Protein AF-W9R0U1-F1 (afdb_monomer)

Organism: NCBI:txid981085

Solvent-accessible surface area (backbone atoms only — not comparable to full-atom values): 21208 Å² total; per-residue (Å²): 125,76,76,47,80,46,73,44,27,42,75,98,52,89,33,9,27,20,37,38,40,35,37,72,94,42,29,38,32,41,30,32,4,20,21,90,90,44,92,58,77,80,15,41,45,58,69,85,74,59,71,63,86,53,96,87,62,54,55,50,77,42,30,71,34,38,38,36,33,34,42,51,48,34,26,40,50,29,38,30,36,46,30,67,67,73,56,36,76,51,50,30,37,31,24,54,50,16,64,66,46,28,59,57,49,53,48,52,52,48,46,49,40,37,74,74,66,69,44,90,70,91,56,52,75,66,32,44,56,55,42,59,68,48,48,47,66,43,53,76,74,38,74,45,72,80,50,101,53,37,35,38,31,33,26,46,8,31,56,41,80,41,18,22,21,38,36,40,34,25,78,94,47,27,36,36,41,29,50,66,63,23,81,62,56,54,92,71,24,25,40,42,48,77,78,97,73,86,65,80,44,77,50,71,70,60,95,54,76,89,56,90,75,77,55,69,69,59,53,51,51,53,50,51,50,52,53,51,57,37,49,77,70,74,47,86,87,86,82,94,64,57,91,70,48,66,39,56,48,51,50,54,56,47,50,58,48,29,62,77,68,68,58,81,76,85,83,82,84,91,61,82,89,54,52,65,59,50,57,60,54,54,76,74,51,55,86,84,58,47,34,96,83,68,68,72,75,75,71,73,79,70,73,81,69,73,36,60,52,72,58,50,69,64,49,50,52,53,44,50,51,52,37,61,78,67,67,52,51,66,69,50,45,49,55,49,54,59,70,29,34,32,71,65,36,31,56,49,48,56,59,42,46,77,76,57,62,72,88,47,56,67,57,43,52,54,54,50,43,71,62,34,70,82,107

Nearest PDB structures (foldseek):
  8rc4-assembly1_k  TM=9.531E-01  e=1.610E-36  Homo sapiens
  7ycx-assembly1_K  TM=9.481E-01  e=6.922E-36  Homo sapiens
  8uib-assembly1_K  TM=9.183E-01  e=6.261E-33  Homo sapiens
  8r22-assembly1_C  TM=9.351E-01  e=1.231E-31  Homo sapiens
  7pks-assembly1_k  TM=7.455E-01  e=1.435E-35  Homo sapiens

InterPro domains:
  IPR001279 Metallo-beta-lactamase [PF16661] (22-194)
  IPR001279 Metallo-beta-lactamase [SM00849] (15-235)
  IPR036866 Ribonuclease Z/Hydroxyacylglutathione hydrolase-like [G3DSA:3.60.15.10] (2-276)
  IPR036866 Ribonuclease Z/Hydroxyacylglutathione hydrolase-like [SSF56281] (3-289)
  IPR041897 Integrator complex subunit 11, MBL-fold [cd16291] (5-206)
  IPR050698 RNA Processing Metallo-Beta-Lactamase [PTHR11203] (4-271)

Sequence (375 aa):
MAIDCLVLGAGQEVGKSCVVVSINGKRIMFDCGMHMGFLDHRRYPDFSLIPMPDKGSNFDDALDCIIITHFHLDHVGALPYFTEVCGYRGPIYMTYPTKALAPLMLEDYRKVLVERRGEEEQFTSDHIMQCMKKVIAVDLKQTIQVDKDLQIRAYYAGHVLGAALFYAKAGDSAILYTGDYNMTPDRHLGAAQVDRLDLDLVITESTYATTIRESKYVREREFLKAVHKCVSGGGKVLIPTFALGRAQELCILLEDYWERMNLKVPIYLSAENEAGDSMDFLGNYEEPWGGEEFSPVRRKQLDCPLFSGIDPDGWLFRMNQYFSINMFSEKEKLITAGIALEADALSWFQWQNQRRPFITWIDFKVALLQRFRLS

Mean predicted aligned error: 13.06 Å

Radius of gyration: 25.13 Å; Cα contacts (8 Å, |Δi|>4): 587; chains: 1; bounding box: 80×46×58 Å

Foldseek 3Di:
DDKDKDFQDPPVDQFQGWIWIDDPNAIEIFFFAFRPPDQDPNRGGPPVPQDDPDVPDAVVNRHLEYEFQAQARRGHVCQLVCPVVSPDLHAYEFAPVRLVCNLVNNVVVVCCQCVVVVGDDSGDNVSSVVSSVRYDHDDAQDWDPSDPFKIKHWWFFQQFFRGTWMWMGGHPAIEIERPHHAQPHFQFFHHTDDDPDDHPYYHDDCPCVPPDDDDPVVVLVVVQVVCVVQVVVVHDDDDDDPLGGPVVSVVVSVVVVCVVVVPPDDDDDDDDPCSVVVVLVSVVPCPPGGDDDPPDPPPPPPPQAADALPPLVVNVVVLVVVCSNVVDDQVRSLVSNQVRYDHPRNVVQVVCCVPPNDPGPVSVSVVSCVVRVVD

pLDDT: mean 86.62, std 15.38, range [30.98, 98.81]

Structure (mmCIF, N/CA/C/O backbone):
data_AF-W9R0U1-F1
#
_entry.id   AF-W9R0U1-F1
#
loop_
_atom_site.group_PDB
_atom_site.id
_atom_site.type_symbol
_atom_site.label_atom_id
_atom_site.label_alt_id
_atom_site.label_comp_id
_atom_site.label_asym_id
_atom_site.label_entity_id
_atom_site.label_seq_id
_atom_site.pdbx_PDB_ins_code
_atom_site.Cartn_x
_atom_site.Cartn_y
_atom_site.Cartn_z
_atom_site.occupancy
_atom_site.B_iso_or_equiv
_atom_site.auth_seq_id
_atom_site.auth_comp_id
_atom_site.auth_asym_id
_atom_site.auth_atom_id
_atom_site.pdbx_PDB_model_num
ATOM 1 N N . MET A 1 1 ? -26.389 -6.013 14.443 1.00 62.53 1 MET A N 1
ATOM 2 C CA . MET A 1 1 ? -26.236 -4.553 14.237 1.00 62.53 1 MET A CA 1
ATOM 3 C C . MET A 1 1 ? -25.903 -4.319 12.772 1.00 62.53 1 MET A C 1
ATOM 5 O O . MET A 1 1 ? -25.424 -5.254 12.147 1.00 62.53 1 MET A O 1
ATOM 9 N N . ALA A 1 2 ? -26.206 -3.144 12.217 1.00 87.38 2 ALA A N 1
ATOM 10 C CA . ALA A 1 2 ? -25.840 -2.824 10.836 1.00 87.38 2 ALA A CA 1
ATOM 11 C C . ALA A 1 2 ? -24.314 -2.657 10.703 1.00 87.38 2 ALA A C 1
ATOM 13 O O . ALA A 1 2 ? -23.656 -2.276 11.673 1.00 87.38 2 ALA A O 1
ATOM 14 N N . ILE A 1 3 ? -23.774 -2.980 9.524 1.00 95.62 3 ILE A N 1
ATOM 15 C CA . ILE A 1 3 ? -22.412 -2.616 9.123 1.00 95.62 3 ILE A CA 1
ATOM 16 C C . ILE A 1 3 ? -22.538 -1.350 8.281 1.00 95.62 3 ILE A C 1
ATOM 18 O O . ILE A 1 3 ? -23.195 -1.380 7.240 1.00 95.62 3 ILE A O 1
ATOM 22 N N . ASP A 1 4 ? -21.909 -0.265 8.723 1.00 96.50 4 ASP A N 1
ATOM 23 C CA . ASP A 1 4 ? -21.925 1.017 8.020 1.00 96.50 4 ASP A CA 1
ATOM 24 C C . ASP A 1 4 ? -20.555 1.285 7.397 1.00 96.50 4 ASP A C 1
ATOM 26 O O . ASP A 1 4 ? -19.524 1.137 8.052 1.00 96.50 4 ASP A O 1
ATOM 30 N N . CYS A 1 5 ? -20.540 1.695 6.130 1.00 96.38 5 CYS A N 1
ATOM 31 C CA . CYS A 1 5 ? -19.322 1.991 5.381 1.00 96.38 5 CYS A CA 1
ATOM 32 C C . CYS A 1 5 ? -19.338 3.452 4.926 1.00 96.38 5 CYS A C 1
ATOM 34 O O . CYS A 1 5 ? -20.203 3.861 4.149 1.00 96.38 5 CYS A O 1
ATOM 36 N N . LEU A 1 6 ? -18.381 4.234 5.416 1.00 97.12 6 LEU A N 1
ATOM 37 C CA . LEU A 1 6 ? -18.163 5.625 5.045 1.00 97.12 6 LEU A CA 1
ATOM 38 C C . LEU A 1 6 ? -16.928 5.713 4.147 1.00 97.12 6 LEU A C 1
ATOM 40 O O . LEU A 1 6 ? -15.801 5.511 4.593 1.00 97.12 6 LEU A O 1
ATOM 44 N N . VAL A 1 7 ? -17.146 6.033 2.876 1.00 96.75 7 VAL A N 1
ATOM 45 C CA . VAL A 1 7 ? -16.074 6.206 1.890 1.00 96.75 7 VAL A CA 1
ATOM 46 C C . VAL A 1 7 ? -15.617 7.664 1.913 1.00 96.75 7 VAL A C 1
ATOM 48 O O . VAL A 1 7 ? -16.373 8.549 1.520 1.00 96.75 7 VAL A O 1
ATOM 51 N N . LEU A 1 8 ? -14.395 7.913 2.389 1.00 96.31 8 LEU A N 1
ATOM 52 C CA . LEU A 1 8 ? -13.794 9.254 2.471 1.00 96.31 8 LEU A CA 1
ATOM 53 C C . LEU A 1 8 ? -12.945 9.593 1.235 1.00 96.31 8 LEU A C 1
ATOM 55 O O . LEU A 1 8 ? -12.702 10.765 0.944 1.00 96.31 8 LEU A O 1
ATOM 59 N N . GLY A 1 9 ? -12.501 8.568 0.507 1.00 92.50 9 GLY A N 1
ATOM 60 C CA . GLY A 1 9 ? -11.775 8.671 -0.756 1.00 92.50 9 GLY A CA 1
ATOM 61 C C . GLY A 1 9 ? -11.750 7.334 -1.505 1.00 92.50 9 GLY A C 1
ATOM 62 O O . GLY A 1 9 ? -12.209 6.322 -0.975 1.00 92.50 9 GLY A O 1
ATOM 63 N N . ALA A 1 10 ? -11.280 7.345 -2.758 1.00 89.81 10 ALA A N 1
ATOM 64 C CA . ALA A 1 10 ? -11.372 6.233 -3.721 1.00 89.81 10 ALA A CA 1
ATOM 65 C C . ALA A 1 10 ? -12.809 5.767 -4.066 1.00 89.81 10 ALA A C 1
ATOM 67 O O . ALA A 1 10 ? -13.030 4.679 -4.600 1.00 89.81 10 ALA A O 1
ATOM 68 N N . GLY A 1 11 ? -13.819 6.604 -3.805 1.00 86.94 11 GLY A N 1
ATOM 69 C CA . GLY A 1 11 ? -15.189 6.384 -4.264 1.00 86.94 11 GLY A CA 1
ATOM 70 C C . GLY A 1 11 ? -15.368 6.898 -5.690 1.00 86.94 11 GLY A C 1
ATOM 71 O O . GLY A 1 11 ? -15.437 8.103 -5.894 1.00 86.94 11 GLY A O 1
ATOM 72 N N . GLN A 1 12 ? -15.480 5.995 -6.670 1.00 89.50 12 GLN A N 1
ATOM 73 C CA . GLN A 1 12 ? -15.563 6.328 -8.108 1.00 89.50 12 GLN A CA 1
ATOM 74 C C . GLN A 1 12 ? -14.310 7.012 -8.691 1.00 89.50 12 GLN A C 1
ATOM 76 O O . GLN A 1 12 ? -14.374 7.624 -9.757 1.00 89.50 12 GLN A O 1
ATOM 81 N N . GLU A 1 13 ? -13.162 6.886 -8.030 1.00 91.12 13 GLU A N 1
ATOM 82 C CA . GLU A 1 13 ? -11.882 7.440 -8.474 1.00 91.12 13 GLU A CA 1
ATOM 83 C C . GLU A 1 13 ? -10.716 6.552 -8.013 1.00 91.12 13 GLU A C 1
ATOM 85 O O . GLU A 1 13 ? -10.885 5.723 -7.120 1.00 91.12 13 GLU A O 1
ATOM 90 N N . VAL A 1 14 ? -9.539 6.726 -8.621 1.00 91.44 14 VAL A N 1
ATOM 91 C CA . VAL A 1 14 ? -8.280 6.106 -8.173 1.00 91.44 14 VAL A CA 1
ATOM 92 C C . VAL A 1 14 ? -7.469 7.166 -7.439 1.00 91.44 14 VAL A C 1
ATOM 94 O O . VAL A 1 14 ? -7.241 8.246 -7.982 1.00 91.44 14 VAL A O 1
ATOM 97 N N . GLY A 1 15 ? -7.022 6.861 -6.223 1.00 92.62 15 GLY A N 1
ATOM 98 C CA . GLY A 1 15 ? -6.315 7.805 -5.362 1.00 92.62 15 GLY A CA 1
ATOM 99 C C . GLY A 1 15 ? -7.027 8.039 -4.034 1.00 92.62 15 GLY A C 1
ATOM 100 O O . GLY A 1 15 ? -8.244 7.880 -3.934 1.00 92.62 15 GLY A O 1
ATOM 101 N N . LYS A 1 16 ? -6.258 8.482 -3.029 1.00 95.75 16 LYS A N 1
ATOM 102 C CA . LYS A 1 16 ? -6.725 8.820 -1.669 1.00 95.75 16 LYS A CA 1
ATOM 103 C C . LYS A 1 16 ? -7.621 7.759 -1.014 1.00 95.75 16 LYS A C 1
ATOM 105 O O . LYS A 1 16 ? -8.595 8.109 -0.350 1.00 95.75 16 LYS A O 1
ATOM 110 N N . SER A 1 17 ? -7.296 6.478 -1.187 1.00 98.00 17 SER A N 1
ATOM 111 C CA . SER A 1 17 ? -8.021 5.363 -0.572 1.00 98.00 17 SER A CA 1
ATOM 112 C C . SER A 1 17 ? -8.139 5.576 0.933 1.00 98.00 17 SER A C 1
ATOM 114 O O . SER A 1 17 ? -7.137 5.738 1.633 1.00 98.00 17 SER A O 1
ATOM 116 N N . CYS A 1 18 ? -9.380 5.664 1.409 1.00 98.25 18 CYS A N 1
ATOM 117 C CA . CYS A 1 18 ? -9.696 5.847 2.816 1.00 98.25 18 CYS A CA 1
ATOM 118 C C . CYS A 1 18 ? -11.162 5.483 3.054 1.00 98.25 18 CYS A C 1
ATOM 120 O O . CYS A 1 18 ? -12.078 6.167 2.579 1.00 98.25 18 CYS A O 1
ATOM 122 N N . VAL A 1 19 ? -11.387 4.388 3.773 1.00 98.25 19 VAL A N 1
ATOM 123 C CA . VAL A 1 19 ? -12.724 3.856 4.040 1.00 98.25 19 VAL A CA 1
ATOM 124 C C . VAL A 1 19 ? -12.870 3.567 5.523 1.00 98.25 19 VAL A C 1
ATOM 126 O O . VAL A 1 19 ? -12.073 2.841 6.105 1.00 98.25 19 VAL A O 1
ATOM 129 N N . VAL A 1 20 ? -13.909 4.113 6.143 1.00 98.25 20 VAL A N 1
ATOM 130 C CA . VAL A 1 20 ? -14.201 3.918 7.562 1.00 98.25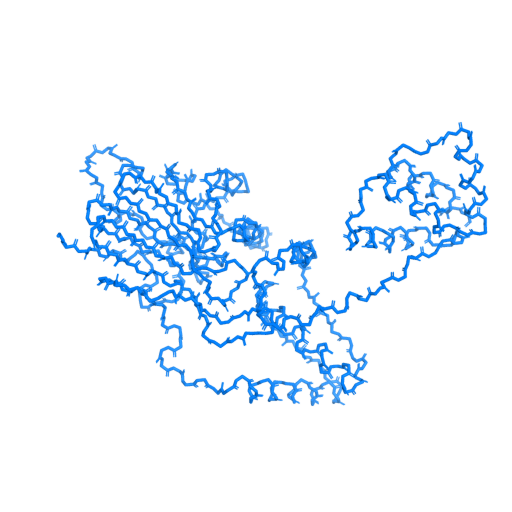 20 VAL A CA 1
ATOM 131 C C . VAL A 1 20 ? -15.385 2.972 7.706 1.00 98.25 20 VAL A C 1
ATOM 133 O O . VAL A 1 20 ? -16.494 3.286 7.278 1.00 98.25 20 VAL A O 1
ATOM 136 N N . VAL A 1 21 ? -15.163 1.816 8.326 1.00 97.94 21 VAL A N 1
ATOM 137 C CA . VAL A 1 21 ? -16.194 0.797 8.542 1.00 97.94 21 VAL A CA 1
ATOM 138 C C . VAL A 1 21 ? -16.566 0.744 10.014 1.00 97.94 21 VAL A C 1
ATOM 140 O O . VAL A 1 21 ? -15.705 0.546 10.869 1.00 97.94 21 VAL A O 1
ATOM 143 N N . SER A 1 22 ? -17.857 0.898 10.304 1.00 97.31 22 SER A N 1
ATOM 144 C CA . SER A 1 22 ? -18.428 0.683 11.631 1.00 97.31 22 SER A CA 1
ATOM 145 C C . SER A 1 22 ? -19.089 -0.698 11.683 1.00 97.31 22 SER A C 1
ATOM 147 O O . SER A 1 22 ? -20.009 -0.977 10.916 1.00 97.31 22 SER A O 1
ATOM 149 N N . ILE A 1 23 ? -18.617 -1.572 12.571 1.00 96.06 23 ILE A N 1
ATOM 150 C CA . ILE A 1 23 ? -19.034 -2.971 12.697 1.00 96.06 23 ILE A CA 1
ATOM 151 C C . ILE A 1 23 ? -19.117 -3.373 14.170 1.00 96.06 23 ILE A C 1
ATOM 153 O O . ILE A 1 23 ? -18.144 -3.288 14.908 1.00 96.06 23 ILE A O 1
ATOM 157 N N . ASN A 1 24 ? -20.299 -3.806 14.616 1.00 94.00 24 ASN A N 1
ATOM 158 C CA . ASN A 1 24 ? -20.542 -4.276 15.988 1.00 94.00 24 ASN A CA 1
ATOM 159 C C . ASN A 1 24 ? -20.001 -3.335 17.096 1.00 94.00 24 ASN A C 1
ATOM 161 O O . ASN A 1 24 ? -19.410 -3.779 18.077 1.00 94.00 24 ASN A O 1
ATOM 165 N N . GLY A 1 25 ? -20.182 -2.020 16.920 1.00 92.69 25 GLY A N 1
ATOM 166 C CA . GLY A 1 25 ? -19.713 -0.996 17.864 1.00 92.69 25 GLY A CA 1
ATOM 167 C C . GLY A 1 25 ? -18.230 -0.626 17.745 1.00 92.69 25 GLY A C 1
ATOM 168 O O . GLY A 1 25 ? -17.764 0.195 18.527 1.00 92.69 25 GLY A O 1
ATOM 169 N N . LYS A 1 26 ? -17.511 -1.201 16.775 1.00 95.69 26 LYS A N 1
ATOM 170 C CA . LYS A 1 26 ? -16.123 -0.873 16.435 1.00 95.69 26 LYS A CA 1
ATOM 171 C C . LYS A 1 26 ? -16.056 -0.044 15.168 1.00 95.69 26 LYS A C 1
ATOM 173 O O . LYS A 1 26 ? -16.867 -0.258 14.272 1.00 95.69 26 LYS A O 1
ATOM 178 N N . ARG A 1 27 ? -15.097 0.872 15.068 1.00 97.25 27 ARG A N 1
ATOM 179 C CA . ARG A 1 27 ? -14.856 1.704 13.892 1.00 97.25 27 ARG A CA 1
ATOM 180 C C . ARG A 1 27 ? -13.405 1.607 13.436 1.00 97.25 27 ARG A C 1
ATOM 182 O O . ARG A 1 27 ? -12.489 2.024 14.137 1.00 97.25 27 ARG A O 1
ATOM 189 N N . ILE A 1 28 ? -13.218 1.078 12.233 1.00 98.31 28 ILE A N 1
ATOM 190 C CA . ILE A 1 28 ? -11.913 0.782 11.636 1.00 98.31 28 ILE A CA 1
ATOM 191 C C . ILE A 1 28 ? -11.733 1.666 10.408 1.00 98.31 28 ILE A C 1
ATOM 193 O O . ILE A 1 28 ? -12.618 1.709 9.554 1.00 98.31 28 ILE A O 1
ATOM 197 N N . MET A 1 29 ? -10.594 2.345 10.299 1.00 98.69 29 MET A N 1
ATOM 198 C CA . MET A 1 29 ? -10.203 3.045 9.075 1.00 98.69 29 MET A CA 1
ATOM 199 C C . MET A 1 29 ? -9.258 2.165 8.255 1.00 98.69 29 MET A C 1
ATOM 201 O O . MET A 1 29 ? -8.186 1.795 8.725 1.00 98.69 29 MET A O 1
ATOM 205 N N . PHE A 1 30 ? -9.649 1.848 7.026 1.00 98.62 30 PHE A N 1
ATOM 206 C CA . PHE A 1 30 ? -8.822 1.163 6.041 1.00 98.62 30 PHE A CA 1
ATOM 207 C C . PHE A 1 30 ? -8.216 2.172 5.076 1.00 98.62 30 PHE A C 1
ATOM 209 O O . PHE A 1 30 ? -8.944 2.922 4.423 1.00 98.62 30 PHE A O 1
ATOM 216 N N . ASP A 1 31 ? -6.890 2.134 4.987 1.00 98.69 31 ASP A N 1
ATOM 217 C CA . ASP A 1 31 ? -6.028 3.058 4.262 1.00 98.69 31 ASP A CA 1
ATOM 218 C C . ASP A 1 31 ? -6.197 4.538 4.661 1.00 98.69 31 ASP A C 1
ATOM 220 O O . ASP A 1 31 ? -7.192 4.994 5.228 1.00 98.69 31 ASP A O 1
ATOM 224 N N . CYS A 1 32 ? -5.154 5.311 4.390 1.00 98.31 32 CYS A N 1
ATOM 225 C CA . CYS A 1 32 ? -5.112 6.754 4.574 1.00 98.31 32 CYS A CA 1
ATOM 226 C C . CYS A 1 32 ? -4.243 7.343 3.459 1.00 98.31 32 CYS A C 1
ATOM 228 O O . CYS A 1 32 ? -3.104 7.765 3.662 1.00 98.31 32 CYS A O 1
ATOM 230 N N . GLY A 1 33 ? -4.755 7.265 2.237 1.00 97.38 33 GLY A N 1
ATOM 231 C CA . GLY A 1 33 ? -4.033 7.629 1.028 1.00 97.38 33 GLY A CA 1
ATOM 232 C C . GLY A 1 33 ? -4.111 9.097 0.644 1.00 97.38 33 GLY A C 1
ATOM 233 O O . GLY A 1 33 ? -4.930 9.844 1.167 1.00 97.38 33 GLY A O 1
ATOM 234 N N . MET A 1 34 ? -3.338 9.485 -0.372 1.00 94.88 34 MET A N 1
ATOM 235 C CA . MET A 1 34 ? -3.462 10.776 -1.054 1.00 94.88 34 MET A CA 1
ATOM 236 C C . MET A 1 34 ? -3.725 10.630 -2.560 1.00 94.88 34 MET A C 1
ATOM 238 O O . MET A 1 34 ? -3.403 9.618 -3.178 1.00 94.88 34 MET A O 1
ATOM 242 N N . HIS A 1 35 ? -4.309 11.649 -3.181 1.00 93.94 35 HIS A N 1
ATOM 243 C CA . HIS A 1 35 ? -4.550 11.690 -4.618 1.00 93.94 35 HIS A CA 1
ATOM 244 C C . HIS A 1 35 ? -3.464 12.511 -5.316 1.00 93.94 35 HIS A C 1
ATOM 246 O O . HIS A 1 35 ? -3.475 13.742 -5.291 1.00 93.94 35 HIS A O 1
ATOM 252 N N . MET A 1 36 ? -2.569 11.818 -6.020 1.00 86.50 36 MET A N 1
ATOM 253 C CA . MET A 1 36 ? -1.366 12.390 -6.646 1.00 86.50 36 MET A CA 1
ATOM 254 C C . MET A 1 36 ? -1.643 13.420 -7.754 1.00 86.50 36 MET A C 1
ATOM 256 O O . MET A 1 36 ? -0.752 14.167 -8.149 1.00 86.50 36 MET A O 1
ATOM 260 N N . GLY A 1 37 ? -2.867 13.449 -8.290 1.00 86.56 37 GLY A N 1
ATOM 261 C CA . GLY A 1 37 ? -3.284 14.420 -9.305 1.00 86.56 37 GLY A CA 1
ATOM 262 C C . GLY A 1 37 ? -3.735 15.780 -8.758 1.00 86.56 37 GLY A C 1
ATOM 263 O O . GLY A 1 37 ? -3.937 16.697 -9.551 1.00 86.56 37 GLY A O 1
ATOM 264 N N . PHE A 1 38 ? -3.912 15.930 -7.439 1.00 87.06 38 PHE A N 1
ATOM 265 C CA . PHE A 1 38 ? -4.306 17.200 -6.824 1.00 87.06 38 PHE A CA 1
ATOM 266 C C . PHE A 1 38 ? -3.129 17.819 -6.070 1.00 87.06 38 PHE A C 1
ATOM 268 O O . PHE A 1 38 ? -2.423 17.133 -5.342 1.00 87.06 38 PHE A O 1
ATOM 275 N N . LEU A 1 39 ? -2.954 19.133 -6.224 1.00 81.25 39 LEU A N 1
ATOM 276 C CA . LEU A 1 39 ? -1.936 19.913 -5.504 1.00 81.25 39 LEU A CA 1
ATOM 277 C C . LEU A 1 39 ? -2.535 20.695 -4.323 1.00 81.25 39 LEU A C 1
ATOM 279 O O . LEU A 1 39 ? -1.818 21.222 -3.478 1.00 81.25 39 LEU A O 1
ATOM 283 N N . ASP A 1 40 ? -3.862 20.765 -4.236 1.00 85.31 40 ASP A N 1
ATOM 284 C CA . ASP A 1 40 ? -4.585 21.435 -3.155 1.00 85.31 40 ASP A CA 1
ATOM 285 C C . ASP A 1 40 ? -5.047 20.431 -2.079 1.00 85.31 40 ASP A C 1
ATOM 287 O O . ASP A 1 40 ? -4.634 19.270 -2.063 1.00 85.31 40 ASP A O 1
ATOM 291 N N . HIS A 1 41 ? -5.895 20.883 -1.154 1.00 82.69 41 HIS A N 1
ATOM 292 C CA . HIS A 1 41 ? -6.426 20.067 -0.060 1.00 82.69 41 HIS A CA 1
ATOM 293 C C . HIS A 1 41 ? -7.230 18.841 -0.528 1.00 82.69 41 HIS A C 1
ATOM 295 O O . HIS A 1 41 ? -7.334 17.878 0.224 1.00 82.69 41 HIS A O 1
ATOM 301 N N . ARG A 1 42 ? -7.743 18.819 -1.771 1.00 89.25 42 ARG A N 1
ATOM 302 C CA . ARG A 1 42 ? -8.478 17.667 -2.330 1.00 89.25 42 ARG A CA 1
ATOM 303 C C . ARG A 1 42 ? -7.597 16.438 -2.520 1.00 89.25 42 ARG A C 1
ATOM 305 O O . ARG A 1 42 ? -8.116 15.356 -2.795 1.00 89.25 42 ARG A O 1
ATOM 312 N N . ARG A 1 43 ? -6.273 16.597 -2.389 1.00 91.31 43 ARG A N 1
ATOM 313 C CA . ARG A 1 43 ? -5.334 15.477 -2.338 1.00 91.31 43 ARG A CA 1
ATOM 314 C C . ARG A 1 43 ? -5.623 14.554 -1.153 1.00 91.31 43 ARG A C 1
ATOM 316 O O . ARG A 1 43 ? -5.320 13.373 -1.250 1.00 91.31 43 ARG A O 1
ATOM 323 N N . TYR A 1 44 ? -6.207 15.066 -0.070 1.00 94.56 44 TYR A N 1
ATOM 324 C CA . TYR A 1 44 ? -6.500 14.296 1.134 1.00 94.56 44 TYR A CA 1
ATOM 325 C C . TYR A 1 44 ? -7.966 13.840 1.199 1.00 94.56 44 TYR A C 1
ATOM 327 O O . TYR A 1 44 ? -8.839 14.496 0.625 1.00 94.56 44 TYR A O 1
ATOM 335 N N . PRO A 1 45 ? -8.251 12.719 1.889 1.00 95.69 45 PRO A N 1
ATOM 336 C CA . PRO A 1 45 ? -9.608 12.348 2.267 1.00 95.69 45 PRO A CA 1
ATOM 337 C C . PRO A 1 45 ? -10.261 13.436 3.126 1.00 95.69 45 PRO A C 1
ATOM 339 O O . PRO A 1 45 ? -9.586 14.140 3.881 1.00 95.69 45 PRO A O 1
ATOM 342 N N . ASP A 1 46 ? -11.586 13.557 3.047 1.00 92.88 46 ASP A N 1
ATOM 343 C CA . ASP A 1 46 ? -12.321 14.509 3.882 1.00 92.88 46 ASP A CA 1
ATOM 344 C C . ASP A 1 46 ? -12.548 13.943 5.291 1.00 92.88 46 ASP A C 1
ATOM 346 O O . ASP A 1 46 ? -13.583 13.353 5.606 1.00 92.88 46 ASP A O 1
ATOM 350 N N . PHE A 1 47 ? -11.561 14.132 6.165 1.00 95.25 47 PHE A N 1
ATOM 351 C CA . PHE A 1 47 ? -11.615 13.649 7.545 1.00 95.25 47 PHE A CA 1
ATOM 352 C C . PHE A 1 47 ? -12.708 14.315 8.394 1.00 95.25 47 PHE A C 1
ATOM 354 O O . PHE A 1 47 ? -13.045 13.792 9.455 1.00 95.25 47 PHE A O 1
ATOM 361 N N . SER A 1 48 ? -13.292 15.435 7.945 1.00 92.62 48 SER A N 1
ATOM 362 C CA . SER A 1 48 ? -14.374 16.109 8.677 1.00 92.62 48 SER A CA 1
ATOM 363 C C . SER A 1 48 ? -15.681 15.309 8.686 1.00 92.62 48 SER A C 1
ATOM 365 O O . SER A 1 48 ? -16.535 15.531 9.544 1.00 92.62 48 SER A O 1
ATOM 367 N N . LEU A 1 49 ? -15.822 14.349 7.764 1.00 95.12 49 LEU A N 1
ATOM 368 C CA . LEU A 1 49 ? -16.982 13.465 7.664 1.00 95.12 49 LEU A CA 1
ATOM 369 C C . LEU A 1 49 ? -16.950 12.310 8.672 1.00 95.12 49 LEU A C 1
ATOM 371 O O . LEU A 1 49 ? -17.959 11.621 8.833 1.00 95.12 49 LEU A O 1
ATOM 375 N N . ILE A 1 50 ? -15.819 12.077 9.348 1.00 96.06 50 ILE A N 1
ATOM 376 C CA . ILE A 1 50 ? -15.706 11.023 10.361 1.00 96.06 50 ILE A CA 1
ATOM 377 C C . ILE A 1 50 ? -16.650 11.359 11.529 1.00 96.06 50 ILE A C 1
ATOM 379 O O . ILE A 1 50 ? -16.508 12.420 12.140 1.00 96.06 50 ILE A O 1
ATOM 383 N N . PRO A 1 51 ? -17.608 10.478 11.881 1.00 91.75 51 PRO A N 1
ATOM 384 C CA . PRO A 1 51 ? -18.570 10.785 12.932 1.00 91.75 51 PRO A CA 1
ATOM 385 C C . PRO A 1 51 ? -17.896 10.855 14.305 1.00 91.75 51 PRO A C 1
ATOM 387 O O . PRO A 1 51 ? -17.379 9.854 14.803 1.00 91.75 51 PRO A O 1
ATOM 390 N N . MET A 1 52 ? -17.950 12.014 14.953 1.00 93.25 52 MET A N 1
ATOM 391 C CA . MET A 1 52 ? -17.413 12.193 16.304 1.00 93.25 52 MET A CA 1
ATOM 392 C C . MET A 1 52 ? -18.447 11.763 17.356 1.00 93.25 52 MET A C 1
ATOM 394 O O . MET A 1 52 ? -19.629 12.068 17.173 1.00 93.25 52 MET A O 1
ATOM 398 N N . PRO A 1 53 ? -18.044 11.082 18.447 1.00 89.25 53 PRO A N 1
ATOM 399 C CA . PRO A 1 53 ? -18.972 10.679 19.505 1.00 89.25 53 PRO A CA 1
ATOM 400 C C . PRO A 1 53 ? -19.707 11.859 20.153 1.00 89.25 53 PRO A C 1
ATOM 402 O O . PRO A 1 53 ? -20.918 11.794 20.332 1.00 89.25 53 PRO A O 1
ATOM 405 N N . ASP A 1 54 ? -18.988 12.947 20.452 1.00 90.62 54 ASP A N 1
ATOM 406 C CA . ASP A 1 54 ? -19.488 14.108 21.189 1.00 90.62 54 ASP A CA 1
ATOM 407 C C . ASP A 1 54 ? -18.807 15.418 20.743 1.00 90.62 54 ASP A C 1
ATOM 409 O O . ASP A 1 54 ? -17.822 15.447 20.001 1.00 90.62 54 ASP A O 1
ATOM 413 N N . LYS A 1 55 ? -19.311 16.562 21.222 1.00 83.12 55 LYS A N 1
ATOM 414 C CA . LYS A 1 55 ? -18.629 17.849 21.022 1.00 83.12 55 LYS A CA 1
ATOM 415 C C . LYS A 1 55 ? -17.346 17.896 21.855 1.00 83.12 55 LYS A C 1
ATOM 417 O O . LYS A 1 55 ? -17.413 17.978 23.077 1.00 83.12 55 LYS A O 1
ATOM 422 N N . GLY A 1 56 ? -16.200 17.924 21.179 1.00 82.88 56 GLY A N 1
ATOM 423 C CA . GLY A 1 56 ? -14.877 18.021 21.804 1.00 82.88 56 GLY A CA 1
ATOM 424 C C . GLY A 1 56 ? -14.112 16.699 21.896 1.00 82.88 56 GLY A C 1
ATOM 425 O O . GLY A 1 56 ? -12.999 16.715 22.415 1.00 82.88 56 GLY A O 1
ATOM 426 N N . SER A 1 57 ? -14.665 15.588 21.387 1.00 89.62 57 SER A N 1
ATOM 427 C CA . SER A 1 57 ? -13.889 14.356 21.183 1.00 89.62 57 SER A CA 1
ATOM 428 C C . SER A 1 57 ? -12.814 14.565 20.115 1.00 89.62 57 SER A C 1
ATOM 430 O O . SER A 1 57 ? -12.885 15.493 19.303 1.00 89.62 57 SER A O 1
ATOM 432 N N . ASN A 1 58 ? -11.821 13.685 20.108 1.00 93.50 58 ASN A N 1
ATOM 433 C CA . ASN A 1 58 ? -10.766 13.643 19.100 1.00 93.50 58 ASN A CA 1
ATOM 434 C C . ASN A 1 58 ? -10.883 12.369 18.239 1.00 93.50 58 ASN A C 1
ATOM 436 O O . ASN A 1 58 ? -11.793 11.559 18.419 1.00 93.50 58 ASN A O 1
ATOM 440 N N . PHE A 1 59 ? -9.990 12.206 17.262 1.00 96.25 59 PHE A N 1
ATOM 441 C CA . PHE A 1 59 ? -10.027 11.044 16.369 1.00 96.25 59 PHE A CA 1
ATOM 442 C C . PHE A 1 59 ? -9.745 9.712 17.079 1.00 96.25 59 PHE A C 1
ATOM 444 O O . PHE A 1 59 ? -10.189 8.678 16.584 1.00 96.25 59 PHE A O 1
ATOM 451 N N . ASP A 1 60 ? -9.067 9.721 18.229 1.00 95.25 60 ASP A N 1
ATOM 452 C CA . ASP A 1 60 ? -8.814 8.517 19.032 1.00 95.25 60 ASP A CA 1
ATOM 453 C C . ASP A 1 60 ? -10.108 8.002 19.674 1.00 95.25 60 ASP A C 1
ATOM 455 O O . ASP A 1 60 ? -10.283 6.798 19.827 1.00 95.25 60 ASP A O 1
ATOM 459 N N . ASP A 1 61 ? -11.046 8.900 19.997 1.00 94.19 61 ASP A N 1
ATOM 460 C CA . ASP A 1 61 ? -12.382 8.528 20.480 1.00 94.19 61 ASP A CA 1
ATOM 461 C C . ASP A 1 61 ? -13.284 8.018 19.341 1.00 94.19 61 ASP A C 1
ATOM 463 O O . ASP A 1 61 ? -14.275 7.324 19.574 1.00 94.19 61 ASP A O 1
ATOM 467 N N . ALA A 1 62 ? -12.981 8.409 18.100 1.00 95.81 62 ALA A N 1
ATOM 468 C CA . ALA A 1 62 ? -13.800 8.106 16.934 1.00 95.81 62 ALA A CA 1
ATOM 469 C C . ALA A 1 62 ? -13.395 6.806 16.222 1.00 95.81 62 ALA A C 1
ATOM 471 O O . ALA A 1 62 ? -14.248 6.217 15.558 1.00 95.81 62 ALA A O 1
ATOM 472 N N . LEU A 1 63 ? -12.131 6.383 16.308 1.00 97.31 63 LEU A N 1
ATOM 473 C CA . LEU A 1 63 ? -11.573 5.243 15.574 1.00 97.31 63 LEU A CA 1
ATOM 474 C C . LEU A 1 63 ? -10.847 4.291 16.526 1.00 97.31 63 LEU A C 1
ATOM 476 O O . LEU A 1 63 ? -9.920 4.702 17.220 1.00 97.31 63 LEU A O 1
ATOM 480 N N . ASP A 1 64 ? -11.180 3.001 16.479 1.00 97.25 64 ASP A N 1
ATOM 481 C CA . ASP A 1 64 ? -10.471 1.983 17.260 1.00 97.25 64 ASP A CA 1
ATOM 482 C C . ASP A 1 64 ? -9.068 1.712 16.692 1.00 97.25 64 ASP A C 1
ATOM 484 O O . ASP A 1 64 ? -8.118 1.514 17.449 1.00 97.25 64 ASP A O 1
ATOM 488 N N . CYS A 1 65 ? -8.915 1.706 15.363 1.00 97.94 65 CYS A N 1
ATOM 489 C CA . CYS A 1 65 ? -7.616 1.554 14.706 1.00 97.94 65 CYS A CA 1
ATOM 490 C C . CYS A 1 65 ? -7.609 2.024 13.244 1.00 97.94 65 CYS A C 1
ATOM 492 O O . CYS A 1 65 ? -8.656 2.165 12.601 1.00 97.94 65 CYS A O 1
ATOM 494 N N . ILE A 1 66 ? -6.397 2.210 12.714 1.00 98.69 66 ILE A N 1
ATOM 495 C CA . ILE A 1 66 ? -6.123 2.364 11.281 1.00 98.69 66 ILE A CA 1
ATOM 496 C C . ILE A 1 66 ? -5.413 1.110 10.771 1.00 98.69 66 ILE A C 1
ATOM 498 O O . ILE A 1 66 ? -4.526 0.576 11.437 1.00 98.69 66 ILE A O 1
ATOM 502 N N . ILE A 1 67 ? -5.761 0.661 9.572 1.00 98.75 67 ILE A N 1
ATOM 503 C CA . ILE A 1 67 ? -5.129 -0.462 8.884 1.00 98.75 67 ILE A CA 1
ATOM 504 C C . ILE A 1 67 ? -4.663 0.009 7.510 1.00 98.75 67 ILE A C 1
ATOM 506 O O . ILE A 1 67 ? -5.478 0.485 6.728 1.00 98.75 67 ILE A O 1
ATOM 510 N N . ILE A 1 68 ? -3.376 -0.142 7.200 1.00 98.81 68 ILE A N 1
ATOM 511 C CA . ILE A 1 68 ? -2.804 0.196 5.890 1.00 98.81 68 ILE A CA 1
ATOM 512 C C . ILE A 1 68 ? -2.482 -1.085 5.130 1.00 98.81 68 ILE A C 1
ATOM 514 O O . ILE A 1 68 ? -1.748 -1.946 5.622 1.00 98.81 68 ILE A O 1
ATOM 518 N N . THR A 1 69 ? -3.007 -1.186 3.913 1.00 98.56 69 THR A N 1
ATOM 519 C CA . THR A 1 69 ? -2.859 -2.374 3.063 1.00 98.56 69 THR A CA 1
ATOM 520 C C . THR A 1 69 ? -1.477 -2.504 2.447 1.00 98.56 69 THR A C 1
ATOM 522 O O . THR A 1 69 ? -0.924 -3.604 2.416 1.00 98.56 69 THR A O 1
ATOM 525 N N . HIS A 1 70 ? -0.916 -1.401 1.948 1.00 97.50 70 HIS A N 1
ATOM 526 C CA . HIS A 1 70 ? 0.400 -1.368 1.319 1.00 97.50 70 HIS A CA 1
ATOM 527 C C . HIS A 1 70 ? 0.975 0.056 1.240 1.00 97.50 70 HIS A C 1
ATOM 529 O O . HIS A 1 70 ? 0.342 1.030 1.636 1.00 97.50 70 HIS A O 1
ATOM 535 N N . PHE A 1 71 ? 2.216 0.177 0.761 1.00 95.31 71 PHE A N 1
ATOM 536 C CA . PHE A 1 71 ? 3.026 1.394 0.892 1.00 95.31 71 PHE A CA 1
ATOM 537 C C . PHE A 1 71 ? 2.816 2.444 -0.211 1.00 95.31 71 PHE A C 1
ATOM 539 O O . PHE A 1 71 ? 3.502 3.468 -0.198 1.00 95.31 71 PHE A O 1
ATOM 546 N N . HIS A 1 72 ? 1.942 2.210 -1.195 1.00 94.62 72 HIS A N 1
ATOM 547 C CA . HIS A 1 72 ? 1.713 3.216 -2.230 1.00 94.62 72 HIS A CA 1
ATOM 548 C C . HIS A 1 72 ? 1.047 4.466 -1.645 1.00 94.62 72 HIS A C 1
ATOM 550 O O . HIS A 1 72 ? 0.277 4.408 -0.685 1.00 94.62 72 HIS A O 1
ATOM 556 N N . LEU A 1 73 ? 1.365 5.627 -2.220 1.00 94.69 73 LEU A N 1
ATOM 557 C CA . LEU A 1 73 ? 0.944 6.926 -1.690 1.00 94.69 73 LEU A CA 1
ATOM 558 C C . LEU A 1 73 ? -0.574 7.108 -1.711 1.00 94.69 73 LEU A C 1
ATOM 560 O O . LEU A 1 73 ? -1.129 7.764 -0.837 1.00 94.69 73 LEU A O 1
ATOM 564 N N . ASP A 1 74 ? -1.272 6.476 -2.642 1.00 96.06 74 ASP A N 1
ATOM 565 C CA . ASP A 1 74 ? -2.728 6.430 -2.676 1.00 96.06 74 ASP A CA 1
ATOM 566 C C . ASP A 1 74 ? -3.366 5.554 -1.596 1.00 96.06 74 ASP A C 1
ATOM 568 O O . ASP A 1 74 ? -4.585 5.597 -1.464 1.00 96.06 74 ASP A O 1
ATOM 572 N N . HIS A 1 75 ? -2.569 4.878 -0.761 1.00 98.12 75 HIS A N 1
ATOM 573 C CA . HIS A 1 75 ? -3.021 4.105 0.402 1.00 98.12 75 HIS A CA 1
ATOM 574 C C . HIS A 1 75 ? -2.404 4.568 1.732 1.00 98.12 75 HIS A C 1
ATOM 576 O O . HIS A 1 75 ? -3.038 4.426 2.774 1.00 98.12 75 HIS A O 1
ATOM 582 N N . VAL A 1 76 ? -1.202 5.159 1.729 1.00 97.69 76 VAL A N 1
ATOM 583 C CA . VAL A 1 76 ? -0.510 5.615 2.959 1.00 97.69 76 VAL A CA 1
ATOM 584 C C . VAL A 1 76 ? -0.191 7.113 2.986 1.00 97.69 76 VAL A C 1
ATOM 586 O O . VAL A 1 76 ? 0.245 7.646 4.004 1.00 97.69 76 VAL A O 1
ATOM 589 N N . GLY A 1 77 ? -0.384 7.818 1.874 1.00 96.25 77 GLY A N 1
ATOM 590 C CA . GLY A 1 77 ? 0.133 9.169 1.680 1.00 96.25 77 GLY A CA 1
ATOM 591 C C . GLY A 1 77 ? -0.398 10.223 2.652 1.00 96.25 77 GLY A C 1
ATOM 592 O O . GLY A 1 77 ? 0.344 11.115 3.052 1.00 96.25 77 GLY A O 1
ATOM 593 N N . ALA A 1 78 ? -1.660 10.128 3.062 1.00 97.12 78 ALA A N 1
ATOM 594 C CA . ALA A 1 78 ? -2.252 11.062 4.016 1.00 97.12 78 ALA A CA 1
ATOM 595 C C . ALA A 1 78 ? -1.985 10.680 5.476 1.00 97.12 78 ALA A C 1
ATOM 597 O O . ALA A 1 78 ? -2.314 11.459 6.369 1.00 97.12 78 ALA A O 1
ATOM 598 N N . LEU A 1 79 ? -1.383 9.517 5.739 1.00 98.06 79 LEU A N 1
ATOM 599 C CA . LEU A 1 79 ? -1.224 9.003 7.094 1.00 98.06 79 LEU A CA 1
ATOM 600 C C . LEU A 1 79 ? -0.433 9.957 8.011 1.00 98.06 79 LEU A C 1
ATOM 602 O O . LEU A 1 79 ? -0.944 10.252 9.090 1.00 98.06 79 LEU A O 1
ATOM 606 N N . PRO A 1 80 ? 0.735 10.520 7.623 1.00 97.25 80 PRO A N 1
ATOM 607 C CA . PRO A 1 80 ? 1.456 11.456 8.493 1.00 97.25 80 PRO A CA 1
ATOM 608 C C . PRO A 1 80 ? 0.682 12.754 8.747 1.00 97.25 80 PRO A C 1
ATOM 610 O O . PRO A 1 80 ? 0.771 13.332 9.830 1.00 97.25 80 PRO A O 1
ATOM 613 N N . TYR A 1 81 ? -0.093 13.209 7.758 1.00 96.00 81 TYR A N 1
ATOM 614 C CA . TYR A 1 81 ? -0.976 14.362 7.911 1.00 96.00 81 TYR A CA 1
ATOM 615 C C . TYR A 1 81 ? -2.091 14.056 8.919 1.00 96.00 81 TYR A C 1
ATOM 617 O O . TYR A 1 81 ? -2.276 14.797 9.884 1.00 96.00 81 TYR A O 1
ATOM 625 N N . PHE A 1 82 ? -2.775 12.922 8.771 1.00 97.62 82 PHE A N 1
ATOM 626 C CA . PHE A 1 82 ? -3.850 12.526 9.676 1.00 97.62 82 PHE A CA 1
ATOM 627 C C . PHE A 1 82 ? -3.354 12.309 11.118 1.00 97.62 82 PHE A C 1
ATOM 629 O O . PHE A 1 82 ? -4.008 12.715 12.082 1.00 97.62 82 PHE A O 1
ATOM 636 N N . THR A 1 83 ? -2.167 11.726 11.298 1.00 97.56 83 THR A N 1
ATOM 637 C CA . THR A 1 83 ? -1.645 11.420 12.635 1.00 97.56 83 THR A CA 1
ATOM 638 C C . THR A 1 83 ? -1.017 12.629 13.324 1.00 97.56 83 THR A C 1
ATOM 640 O O . THR A 1 83 ? -1.295 12.867 14.499 1.00 97.56 83 THR A O 1
ATOM 643 N N . GLU A 1 84 ? -0.170 13.400 12.638 1.00 96.31 84 GLU A N 1
ATOM 644 C CA . GLU A 1 84 ? 0.592 14.482 13.283 1.00 96.31 84 GLU A CA 1
ATOM 645 C C . GLU A 1 84 ? -0.064 15.858 13.157 1.00 96.31 84 GLU A C 1
ATOM 647 O O . GLU A 1 84 ? 0.129 16.699 14.033 1.00 96.31 84 GLU A O 1
ATOM 652 N N . VAL A 1 85 ? -0.859 16.094 12.108 1.00 94.25 85 VAL A N 1
ATOM 653 C CA . VAL A 1 85 ? -1.511 17.393 11.870 1.00 94.25 85 VAL A CA 1
ATOM 654 C C . VAL A 1 85 ? -2.964 17.371 12.333 1.00 94.25 85 VAL A C 1
ATOM 656 O O . VAL A 1 85 ? -3.383 18.262 13.069 1.00 94.25 85 VAL A O 1
ATOM 659 N N . CYS A 1 86 ? -3.732 16.342 11.959 1.00 94.62 86 CYS A N 1
ATOM 660 C CA . CYS A 1 86 ? -5.118 16.190 12.417 1.00 94.62 86 CYS A CA 1
ATOM 661 C C . CYS A 1 86 ? -5.213 15.633 13.849 1.00 94.62 86 CYS A C 1
ATOM 663 O O . CYS A 1 86 ? -6.222 15.840 14.520 1.00 94.62 86 CYS A O 1
ATOM 665 N N . GLY A 1 87 ? -4.151 14.987 14.341 1.00 94.81 87 GLY A N 1
ATOM 666 C CA . GLY A 1 87 ? -3.981 14.663 15.755 1.00 94.81 87 GLY A CA 1
ATOM 667 C C . GLY A 1 87 ? -4.416 13.262 16.181 1.00 94.81 87 GLY A C 1
ATOM 668 O O . GLY A 1 87 ? -4.654 13.072 17.372 1.00 94.81 87 GLY A O 1
ATOM 669 N N . TYR A 1 88 ? -4.494 12.290 15.265 1.00 97.38 88 TYR A N 1
ATOM 670 C CA . TYR A 1 88 ? -4.710 10.884 15.629 1.00 97.38 88 TYR A CA 1
ATOM 671 C C . TYR A 1 88 ? -3.460 10.241 16.266 1.00 97.38 88 TYR A C 1
ATOM 673 O O . TYR A 1 88 ? -2.326 10.352 15.776 1.00 97.38 88 TYR A O 1
ATOM 681 N N . ARG A 1 89 ? -3.660 9.538 17.380 1.00 96.19 89 ARG A N 1
ATOM 682 C CA . ARG A 1 89 ? -2.629 8.873 18.194 1.00 96.19 89 ARG A CA 1
ATOM 683 C C . ARG A 1 89 ? -2.944 7.406 18.483 1.00 96.19 89 ARG A C 1
ATOM 685 O O . ARG A 1 89 ? -2.122 6.750 19.123 1.00 96.19 89 ARG A O 1
ATOM 692 N N . GLY A 1 90 ? -4.092 6.904 18.032 1.00 95.50 90 GLY A N 1
ATOM 693 C CA . GLY A 1 90 ? -4.459 5.497 18.155 1.00 95.50 90 GLY A CA 1
ATOM 694 C C . GLY A 1 90 ? -3.569 4.538 17.340 1.00 95.50 90 GLY A C 1
ATOM 695 O O . GLY A 1 90 ? -2.628 4.959 16.656 1.00 95.50 90 GLY A O 1
ATOM 696 N N . PRO A 1 91 ? -3.830 3.222 17.442 1.00 96.12 91 PRO A N 1
ATOM 697 C CA . PRO A 1 91 ? -2.985 2.194 16.849 1.00 96.12 91 PRO A CA 1
ATOM 698 C C . PRO A 1 91 ? -3.134 2.118 15.325 1.00 96.12 91 PRO A C 1
ATOM 700 O O . PRO A 1 91 ? -4.235 2.168 14.773 1.00 96.12 91 PRO A O 1
ATOM 703 N N . ILE A 1 92 ? -2.001 1.924 14.649 1.00 98.62 92 ILE A N 1
ATOM 704 C CA . ILE A 1 92 ? -1.924 1.760 13.195 1.00 98.62 92 ILE A CA 1
ATOM 705 C C . ILE A 1 92 ? -1.331 0.387 12.897 1.00 98.62 92 ILE A C 1
ATOM 707 O O . ILE A 1 92 ? -0.255 0.070 13.399 1.00 98.62 92 ILE A O 1
ATOM 711 N N . TYR A 1 93 ? -1.985 -0.403 12.056 1.00 98.69 93 TYR A N 1
ATOM 712 C CA . TYR A 1 93 ? -1.534 -1.733 11.667 1.00 98.69 93 TYR A CA 1
ATOM 713 C C . TYR A 1 93 ? -1.159 -1.769 10.192 1.00 98.69 93 TYR A C 1
ATOM 715 O O . TYR A 1 93 ? -1.901 -1.300 9.335 1.00 98.69 93 TYR A O 1
ATOM 723 N N . MET A 1 94 ? -0.004 -2.349 9.893 1.00 98.19 94 MET A N 1
ATOM 724 C CA . MET A 1 94 ? 0.433 -2.658 8.532 1.00 98.19 94 MET A CA 1
ATOM 725 C C . MET A 1 94 ? 1.471 -3.772 8.591 1.00 98.19 94 MET A C 1
ATOM 727 O O . MET A 1 94 ? 1.951 -4.127 9.667 1.00 98.19 94 MET A O 1
ATOM 731 N N . THR A 1 95 ? 1.843 -4.335 7.453 1.00 95.25 95 THR A N 1
ATOM 732 C CA . THR A 1 95 ? 2.823 -5.424 7.435 1.00 95.25 95 THR A CA 1
ATOM 733 C C . THR A 1 95 ? 4.243 -4.907 7.675 1.00 95.25 95 THR A C 1
ATOM 735 O O . THR A 1 95 ? 4.534 -3.726 7.457 1.00 95.25 95 THR A O 1
ATOM 738 N N . TYR A 1 96 ? 5.154 -5.784 8.106 1.00 91.31 96 TYR A N 1
ATOM 739 C CA . TYR A 1 96 ? 6.568 -5.424 8.277 1.00 91.31 96 TYR A CA 1
ATOM 740 C C . TYR A 1 96 ? 7.187 -4.757 7.036 1.00 91.31 96 TYR A C 1
ATOM 742 O O . TYR A 1 96 ? 7.791 -3.690 7.194 1.00 91.31 96 TYR A O 1
ATOM 750 N N . PRO A 1 97 ? 7.014 -5.286 5.806 1.00 90.00 97 PRO A N 1
ATOM 751 C CA . PRO A 1 97 ? 7.592 -4.631 4.641 1.00 90.00 97 PRO A CA 1
ATOM 752 C C . PRO A 1 97 ? 6.906 -3.304 4.306 1.00 90.00 97 PRO A C 1
ATOM 754 O O . PRO A 1 97 ? 7.585 -2.354 3.926 1.00 90.00 97 PRO A O 1
ATOM 757 N N . THR A 1 98 ? 5.589 -3.178 4.512 1.00 93.88 98 THR A N 1
ATOM 758 C CA . THR A 1 98 ? 4.905 -1.887 4.345 1.00 93.88 98 THR A CA 1
ATOM 759 C C . THR A 1 98 ? 5.441 -0.838 5.317 1.00 93.88 98 THR A C 1
ATOM 761 O O . THR A 1 98 ? 5.726 0.276 4.888 1.00 93.88 98 THR A O 1
ATOM 764 N N . LYS A 1 99 ? 5.683 -1.193 6.586 1.00 94.19 99 LYS A N 1
ATOM 765 C CA . LYS A 1 99 ? 6.283 -0.285 7.579 1.00 94.19 99 LYS A CA 1
ATOM 766 C C . LYS A 1 99 ? 7.689 0.177 7.190 1.00 94.19 99 LYS A C 1
ATOM 768 O O . LYS A 1 99 ? 8.059 1.309 7.487 1.00 94.19 99 LYS A O 1
ATOM 773 N N . ALA A 1 100 ? 8.472 -0.688 6.550 1.00 87.69 100 ALA A N 1
ATOM 774 C CA . ALA A 1 100 ? 9.820 -0.350 6.109 1.00 87.69 100 ALA A CA 1
ATOM 775 C C . ALA A 1 100 ? 9.832 0.542 4.857 1.00 87.69 100 ALA A C 1
ATOM 777 O O . ALA A 1 100 ? 10.655 1.449 4.761 1.00 87.69 100 ALA A O 1
ATOM 778 N N . LEU A 1 101 ? 8.915 0.306 3.914 1.00 88.19 101 LEU A N 1
ATOM 779 C CA . LEU A 1 101 ? 8.900 0.986 2.615 1.00 88.19 101 LEU A CA 1
ATOM 780 C C . LEU A 1 101 ? 8.065 2.274 2.599 1.00 88.19 101 LEU A C 1
ATOM 782 O O . LEU A 1 101 ? 8.405 3.207 1.876 1.00 88.19 101 LEU A O 1
ATOM 786 N N . ALA A 1 102 ? 7.009 2.369 3.411 1.00 93.44 102 ALA A N 1
ATOM 787 C CA . ALA A 1 102 ? 6.181 3.571 3.518 1.00 93.44 102 ALA A CA 1
ATOM 788 C C . ALA A 1 102 ? 6.980 4.866 3.783 1.00 93.44 102 ALA A C 1
ATOM 790 O O . ALA A 1 102 ? 6.752 5.835 3.058 1.00 93.44 102 ALA A O 1
ATOM 791 N N . PRO A 1 103 ? 7.929 4.935 4.745 1.00 93.06 103 PRO A N 1
ATOM 792 C CA . PRO A 1 103 ? 8.690 6.162 4.977 1.00 93.06 103 PRO A CA 1
ATOM 793 C C . PRO A 1 103 ? 9.560 6.561 3.780 1.00 93.06 103 PRO A C 1
ATOM 795 O O . PRO A 1 103 ? 9.691 7.753 3.525 1.00 93.06 103 PRO A O 1
ATOM 798 N N . LEU A 1 104 ? 10.090 5.597 3.016 1.00 89.56 104 LEU A N 1
ATOM 799 C CA . LEU A 1 104 ? 10.855 5.880 1.796 1.00 89.56 104 LEU A CA 1
ATOM 800 C C . LEU A 1 104 ? 9.965 6.542 0.739 1.00 89.56 104 LEU A C 1
ATOM 802 O O . LEU A 1 104 ? 10.318 7.579 0.187 1.00 89.56 104 LEU A O 1
ATOM 806 N N . MET A 1 105 ? 8.773 5.983 0.509 1.00 89.19 105 MET A N 1
ATOM 807 C CA . MET A 1 105 ? 7.812 6.525 -0.459 1.00 89.19 105 MET A CA 1
ATOM 808 C C . MET A 1 105 ? 7.322 7.923 -0.066 1.00 89.19 105 MET A C 1
ATOM 810 O O . MET A 1 105 ? 7.211 8.808 -0.914 1.00 89.19 105 MET A O 1
ATOM 814 N N . LEU A 1 106 ? 7.029 8.127 1.222 1.00 92.31 106 LEU A N 1
ATOM 815 C CA . LEU A 1 106 ? 6.580 9.412 1.757 1.00 92.31 106 LEU A CA 1
ATOM 816 C C . LEU A 1 106 ? 7.677 10.482 1.664 1.00 92.31 106 LEU A C 1
ATOM 818 O O . LEU A 1 106 ? 7.385 11.627 1.319 1.00 92.31 106 LEU A O 1
ATOM 822 N N . GLU A 1 107 ? 8.929 10.121 1.953 1.00 90.25 107 GLU A N 1
ATOM 823 C CA . GLU A 1 107 ? 10.062 11.045 1.898 1.00 90.25 107 GLU A CA 1
ATOM 824 C C . GLU A 1 107 ? 10.431 11.407 0.453 1.00 90.25 107 GLU A C 1
ATOM 826 O O . GLU A 1 107 ? 10.659 12.583 0.169 1.00 90.25 107 GLU A O 1
ATOM 831 N N . ASP A 1 108 ? 10.422 10.440 -0.471 1.00 86.44 108 ASP A N 1
ATOM 832 C CA . ASP A 1 108 ? 10.644 10.684 -1.903 1.00 86.44 108 ASP A CA 1
ATOM 833 C C . ASP A 1 108 ? 9.610 11.671 -2.463 1.00 86.44 108 ASP A C 1
ATOM 835 O O . ASP A 1 108 ? 9.957 12.706 -3.039 1.00 86.44 108 ASP A O 1
ATOM 839 N N . TYR A 1 109 ? 8.327 11.426 -2.186 1.00 87.12 109 TYR A N 1
ATOM 840 C CA . TYR A 1 109 ? 7.259 12.344 -2.568 1.00 87.12 109 TYR A CA 1
ATOM 841 C C . TYR A 1 109 ? 7.463 13.749 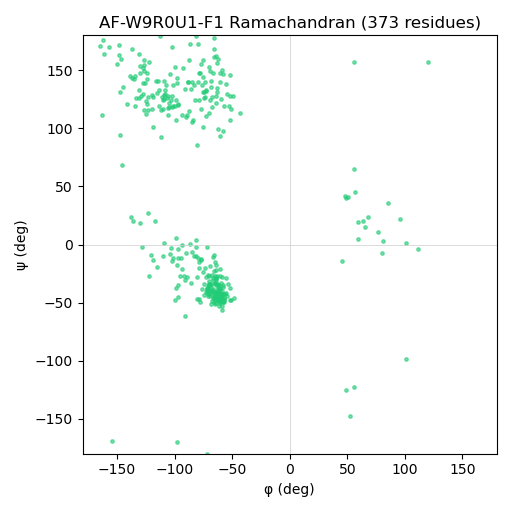-1.991 1.00 87.12 109 TYR A C 1
ATOM 843 O O . TYR A 1 109 ? 7.392 14.738 -2.728 1.00 87.12 109 TYR A O 1
ATOM 851 N N . ARG A 1 110 ? 7.762 13.846 -0.689 1.00 87.38 110 ARG A N 1
ATOM 852 C CA . ARG A 1 110 ? 7.991 15.125 -0.010 1.00 87.38 110 ARG A CA 1
ATOM 853 C C . ARG A 1 110 ? 9.161 15.885 -0.637 1.00 87.38 110 ARG A C 1
ATOM 855 O O . ARG A 1 110 ? 9.029 17.081 -0.890 1.00 87.38 110 ARG A O 1
ATOM 862 N N . LYS A 1 111 ? 10.290 15.222 -0.912 1.00 84.88 111 LYS A N 1
ATOM 863 C CA . LYS A 1 111 ? 11.460 15.832 -1.571 1.00 84.88 111 LYS A CA 1
ATOM 864 C C . LYS A 1 111 ? 11.104 16.354 -2.958 1.00 84.88 111 LYS A C 1
ATOM 866 O O . LYS A 1 111 ? 11.424 17.494 -3.286 1.00 84.88 111 LYS A O 1
ATOM 871 N N . VAL A 1 112 ? 10.389 15.570 -3.765 1.00 81.44 112 VAL A N 1
ATOM 872 C CA . VAL A 1 112 ? 9.965 16.006 -5.103 1.00 81.44 112 VAL A CA 1
ATOM 873 C C . VAL A 1 112 ? 9.036 17.220 -5.027 1.00 81.44 112 VAL A C 1
ATOM 875 O O . VAL A 1 112 ? 9.218 18.176 -5.781 1.00 81.44 112 VAL A O 1
ATOM 878 N N . LEU A 1 113 ? 8.064 17.214 -4.117 1.00 79.88 113 LEU A N 1
ATOM 879 C CA . LEU A 1 113 ? 7.095 18.298 -3.978 1.00 79.88 113 LEU A CA 1
ATOM 880 C C . LEU A 1 113 ? 7.748 19.588 -3.448 1.00 79.88 113 LEU A C 1
ATOM 882 O O . LEU A 1 113 ? 7.632 20.651 -4.058 1.00 79.88 113 LEU A O 1
ATOM 886 N N . VAL A 1 114 ? 8.492 19.484 -2.348 1.00 76.81 114 VAL A N 1
ATOM 887 C CA . VAL A 1 114 ? 9.063 20.641 -1.649 1.00 76.81 114 VAL A CA 1
ATOM 888 C C . VAL A 1 114 ? 10.308 21.167 -2.360 1.00 76.81 114 VAL A C 1
ATOM 890 O O . VAL A 1 114 ? 10.410 22.361 -2.622 1.00 76.81 114 VAL A O 1
ATOM 893 N N . GLU A 1 115 ? 11.262 20.302 -2.704 1.00 73.12 115 GLU A N 1
ATOM 894 C CA . GLU A 1 115 ? 12.584 20.744 -3.170 1.00 73.12 115 GLU A CA 1
ATOM 895 C C . GLU A 1 115 ? 12.607 21.028 -4.673 1.00 73.12 115 GLU A C 1
ATOM 897 O O . GLU A 1 115 ? 13.323 21.923 -5.120 1.00 73.12 115 GLU A O 1
ATOM 902 N N . ARG A 1 116 ? 11.819 20.292 -5.470 1.00 69.31 116 ARG A N 1
ATOM 903 C CA . ARG A 1 116 ? 11.826 20.447 -6.938 1.00 69.31 116 ARG A CA 1
ATOM 904 C C . ARG A 1 116 ? 10.724 21.343 -7.457 1.00 69.31 116 ARG A C 1
ATOM 906 O O . ARG A 1 116 ? 10.932 22.020 -8.460 1.00 69.31 116 ARG A O 1
ATOM 913 N N . ARG A 1 117 ? 9.552 21.316 -6.817 1.00 70.38 117 ARG A N 1
ATOM 914 C CA . ARG A 1 117 ? 8.395 22.121 -7.236 1.00 70.38 117 ARG A CA 1
ATOM 915 C C . ARG A 1 117 ? 8.185 23.365 -6.375 1.00 70.38 117 ARG A C 1
ATOM 917 O O . ARG A 1 117 ? 7.481 24.266 -6.818 1.00 70.38 117 ARG A O 1
ATOM 924 N N . GLY A 1 118 ? 8.834 23.452 -5.209 1.00 62.28 118 GLY A N 1
ATOM 925 C CA . GLY A 1 118 ? 8.696 24.593 -4.299 1.00 62.28 118 GLY A CA 1
ATOM 926 C C . GLY A 1 118 ? 7.309 24.684 -3.665 1.00 62.28 118 GLY A C 1
ATOM 927 O O . GLY A 1 118 ? 6.870 25.776 -3.314 1.00 62.28 118 GLY A O 1
ATOM 928 N N . GLU A 1 119 ? 6.597 23.560 -3.582 1.00 70.06 119 GLU A N 1
ATOM 929 C CA . GLU A 1 119 ? 5.237 23.488 -3.059 1.00 70.06 119 GLU A CA 1
ATOM 930 C C . GLU A 1 119 ? 5.241 23.172 -1.555 1.00 70.06 119 GLU A C 1
ATOM 932 O O . GLU A 1 119 ? 6.154 22.528 -1.034 1.00 70.06 119 GLU A O 1
ATOM 937 N N . GLU A 1 120 ? 4.206 23.620 -0.842 1.00 67.88 120 GLU A N 1
ATOM 938 C CA . GLU A 1 120 ? 4.063 23.346 0.588 1.00 67.88 120 GLU A CA 1
ATOM 939 C C . GLU A 1 120 ? 3.446 21.959 0.823 1.00 67.88 120 GLU A C 1
ATOM 941 O O . GLU A 1 120 ? 2.342 21.646 0.352 1.00 67.88 120 GLU A O 1
ATOM 946 N N . GLU A 1 121 ? 4.153 21.133 1.598 1.00 76.81 121 GLU A N 1
ATOM 947 C CA . GLU A 1 121 ? 3.594 19.927 2.201 1.00 76.81 121 GLU A CA 1
ATOM 948 C C . GLU A 1 121 ? 3.198 20.204 3.653 1.00 76.81 121 GLU A C 1
ATOM 950 O O . GLU A 1 121 ? 3.913 20.866 4.403 1.00 76.81 121 GLU A O 1
ATOM 955 N N . GLN A 1 122 ? 2.045 19.677 4.049 1.00 81.25 122 GLN A N 1
ATOM 956 C CA . GLN A 1 122 ? 1.468 19.833 5.379 1.00 81.25 122 GLN A CA 1
ATOM 957 C C . GLN A 1 122 ? 2.158 18.941 6.422 1.00 81.25 122 GLN A C 1
ATOM 959 O O . GLN A 1 122 ? 1.948 19.124 7.620 1.00 81.25 122 GLN A O 1
ATOM 964 N N . PHE A 1 123 ? 2.989 17.983 6.000 1.00 88.81 123 PHE A N 1
ATOM 965 C CA . PHE A 1 123 ? 3.790 17.156 6.897 1.00 88.81 123 PHE A CA 1
ATOM 966 C C . PHE A 1 123 ? 5.289 17.207 6.581 1.00 88.81 123 PHE A C 1
ATOM 968 O O . PHE A 1 123 ? 5.720 17.360 5.439 1.00 88.81 123 PHE A O 1
ATOM 975 N N . THR A 1 124 ? 6.100 17.080 7.631 1.00 91.62 124 THR A N 1
ATOM 976 C CA . THR A 1 124 ? 7.565 17.136 7.569 1.00 91.62 124 THR A CA 1
ATOM 977 C C . THR A 1 124 ? 8.178 15.736 7.634 1.00 91.62 124 THR A C 1
ATOM 979 O O . THR A 1 124 ? 7.495 14.763 7.956 1.00 91.62 124 THR A O 1
ATOM 982 N N . SER A 1 125 ? 9.487 15.626 7.388 1.00 91.94 125 SER A N 1
ATOM 983 C CA . SER A 1 125 ? 10.221 14.367 7.599 1.00 91.94 125 SER A CA 1
ATOM 984 C C . SER A 1 125 ? 10.110 13.873 9.053 1.00 91.94 125 SER A C 1
ATOM 986 O O . SER A 1 125 ? 9.903 12.686 9.311 1.00 91.94 125 SER A O 1
ATOM 988 N N . ASP A 1 126 ? 10.108 14.800 10.019 1.00 94.19 126 ASP A N 1
ATOM 989 C CA . ASP A 1 126 ? 9.863 14.475 11.427 1.00 94.19 126 ASP A CA 1
ATOM 990 C C . ASP A 1 126 ? 8.472 13.876 11.641 1.00 94.19 126 ASP A C 1
ATOM 992 O O . ASP A 1 126 ? 8.339 12.898 12.379 1.00 94.19 126 ASP A O 1
ATOM 996 N N . HIS A 1 127 ? 7.440 14.400 10.970 1.00 96.06 127 HIS A N 1
ATOM 997 C CA . HIS A 1 127 ? 6.096 13.828 11.058 1.00 96.06 127 HIS A CA 1
ATOM 998 C C . HIS A 1 127 ? 6.049 12.390 10.529 1.00 96.06 127 HIS A C 1
ATOM 1000 O O . HIS A 1 127 ? 5.440 11.539 11.173 1.00 96.06 127 HIS A O 1
ATOM 1006 N N . ILE A 1 128 ? 6.737 12.087 9.420 1.00 96.06 128 ILE A N 1
ATOM 1007 C CA . ILE A 1 128 ? 6.842 10.715 8.890 1.00 96.06 128 ILE A CA 1
ATOM 1008 C C . ILE A 1 128 ? 7.454 9.792 9.952 1.00 96.06 128 ILE A C 1
ATOM 1010 O O . ILE A 1 128 ? 6.898 8.736 10.261 1.00 96.06 128 ILE A O 1
ATOM 1014 N N . MET A 1 129 ? 8.564 10.206 10.570 1.00 95.06 129 MET A N 1
ATOM 1015 C CA . MET A 1 129 ? 9.223 9.412 11.608 1.00 95.06 129 MET A CA 1
ATOM 1016 C C . MET A 1 129 ? 8.341 9.197 12.845 1.00 95.06 129 MET A C 1
ATOM 1018 O O . MET A 1 129 ? 8.319 8.091 13.386 1.00 95.06 129 MET A O 1
ATOM 1022 N N . GLN A 1 130 ? 7.622 10.222 13.321 1.00 95.62 130 GLN A N 1
ATOM 1023 C CA . GLN A 1 130 ? 6.720 10.076 14.474 1.00 95.62 130 GLN A CA 1
ATOM 1024 C C . GLN A 1 130 ? 5.512 9.196 14.145 1.00 95.62 130 GLN A C 1
ATOM 1026 O O . GLN A 1 130 ? 5.152 8.336 14.949 1.00 95.62 130 GLN A O 1
ATOM 1031 N N . CYS A 1 131 ? 4.953 9.339 12.943 1.00 96.38 131 CYS A N 1
ATOM 1032 C CA . CYS A 1 131 ? 3.877 8.498 12.437 1.00 96.38 131 CYS A CA 1
ATOM 1033 C C . CYS A 1 131 ? 4.286 7.014 12.445 1.00 96.38 131 CYS A C 1
ATOM 1035 O O . CYS A 1 131 ? 3.605 6.181 13.044 1.00 96.38 131 CYS A O 1
ATOM 1037 N N . MET A 1 132 ? 5.464 6.680 11.902 1.00 95.94 132 MET A N 1
ATOM 1038 C CA . MET A 1 132 ? 5.961 5.295 11.853 1.00 95.94 132 MET A CA 1
ATOM 1039 C C . MET A 1 132 ? 6.228 4.673 13.236 1.00 95.94 132 MET A C 1
ATOM 1041 O O . MET A 1 132 ? 6.201 3.445 13.372 1.00 95.94 132 MET A O 1
ATOM 1045 N N . LYS A 1 133 ? 6.443 5.478 14.289 1.00 94.31 133 LYS A N 1
ATOM 1046 C CA . LYS A 1 133 ? 6.564 4.974 15.674 1.00 94.31 133 LYS A CA 1
ATOM 1047 C C . LYS A 1 133 ? 5.235 4.480 16.249 1.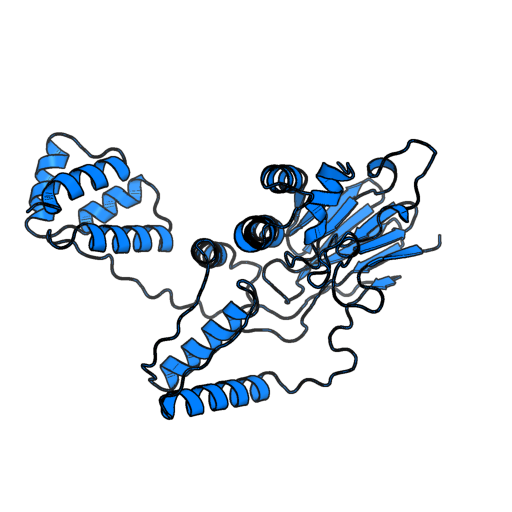00 94.31 133 LYS A C 1
ATOM 1049 O O . LYS A 1 133 ? 5.261 3.618 17.122 1.00 94.31 133 LYS A O 1
ATOM 1054 N N . LYS A 1 134 ? 4.099 4.993 15.762 1.00 94.50 134 LYS A N 1
ATOM 1055 C CA . LYS A 1 134 ? 2.745 4.558 16.160 1.00 94.50 134 LYS A CA 1
ATOM 1056 C C . LYS A 1 134 ? 2.340 3.231 15.501 1.00 94.50 134 LYS A C 1
ATOM 1058 O O . LYS A 1 134 ? 1.362 2.609 15.908 1.00 94.50 134 LYS A O 1
ATOM 1063 N N . VAL A 1 135 ? 3.092 2.790 14.489 1.00 96.94 135 VAL A N 1
ATOM 1064 C CA . VAL A 1 135 ? 2.779 1.599 13.695 1.00 96.94 135 VAL A CA 1
ATOM 1065 C C . VAL A 1 135 ? 3.153 0.309 14.422 1.00 96.94 135 VAL A C 1
ATOM 1067 O O . VAL A 1 135 ? 4.325 0.058 14.729 1.00 96.94 135 VAL A O 1
ATOM 1070 N N . ILE A 1 136 ? 2.165 -0.564 14.571 1.00 97.25 136 ILE A N 1
ATOM 1071 C CA . ILE A 1 136 ? 2.288 -1.952 15.001 1.00 97.25 136 ILE A CA 1
ATOM 1072 C C . ILE A 1 136 ? 2.384 -2.819 13.742 1.00 97.25 136 ILE A C 1
ATOM 1074 O O . ILE A 1 136 ? 1.436 -2.931 12.966 1.00 97.25 136 ILE A O 1
ATOM 1078 N N . ALA A 1 137 ? 3.562 -3.402 13.518 1.00 93.88 137 ALA A N 1
ATOM 1079 C CA . ALA A 1 137 ? 3.787 -4.276 12.373 1.00 93.88 137 ALA A CA 1
ATOM 1080 C C . ALA A 1 137 ? 3.140 -5.649 12.599 1.00 93.88 137 ALA A C 1
ATOM 1082 O O . ALA A 1 137 ? 3.148 -6.151 13.725 1.00 93.88 137 ALA A O 1
ATOM 1083 N N . VAL A 1 138 ? 2.607 -6.244 11.532 1.00 91.50 138 VAL A N 1
ATOM 1084 C CA . VAL A 1 138 ? 1.993 -7.577 11.558 1.00 91.50 138 VAL A CA 1
ATOM 1085 C C . VAL A 1 138 ? 2.601 -8.498 10.503 1.00 91.50 138 VAL A C 1
ATOM 1087 O O . VAL A 1 138 ? 3.013 -8.055 9.427 1.00 91.50 138 VAL A O 1
ATOM 1090 N N . ASP A 1 139 ? 2.623 -9.790 10.804 1.00 89.62 139 ASP A N 1
ATOM 1091 C CA . ASP A 1 139 ? 2.983 -10.843 9.861 1.00 89.62 139 ASP A CA 1
ATOM 1092 C C . ASP A 1 139 ? 1.771 -11.325 9.059 1.00 89.62 139 ASP A C 1
ATOM 1094 O O . ASP A 1 139 ? 0.608 -11.205 9.459 1.00 89.62 139 ASP A O 1
ATOM 1098 N N . LEU A 1 140 ? 2.047 -11.939 7.911 1.00 87.94 140 LEU A N 1
ATOM 1099 C CA . LEU A 1 140 ? 1.024 -12.643 7.147 1.00 87.94 140 LEU A CA 1
ATOM 1100 C C . LEU A 1 140 ? 0.422 -13.777 7.968 1.00 87.94 140 LEU A C 1
ATOM 1102 O O . LEU A 1 140 ? 1.122 -14.514 8.658 1.00 87.94 140 LEU A O 1
ATOM 1106 N N . LYS A 1 141 ? -0.897 -13.936 7.857 1.00 89.44 141 LYS A N 1
ATOM 1107 C CA . LYS A 1 141 ? -1.708 -14.922 8.583 1.00 89.44 141 LYS A CA 1
ATOM 1108 C C . LYS A 1 141 ? -1.633 -14.773 10.110 1.00 89.44 141 LYS A C 1
ATOM 1110 O O . LYS A 1 141 ? -2.254 -15.560 10.828 1.00 89.44 141 LYS A O 1
ATOM 1115 N N . GLN A 1 142 ? -0.956 -13.743 10.624 1.00 88.06 142 GLN A N 1
ATOM 1116 C CA . GLN A 1 142 ? -0.974 -13.408 12.036 1.00 88.06 142 GLN A CA 1
ATOM 1117 C C . GLN A 1 142 ? -2.323 -12.805 12.389 1.00 88.06 142 GLN A C 1
ATOM 1119 O O . GLN A 1 142 ? -2.839 -11.921 11.710 1.00 88.06 142 GLN A O 1
ATOM 1124 N N . THR A 1 143 ? -2.897 -13.312 13.470 1.00 94.38 143 THR A N 1
ATOM 1125 C CA . THR A 1 143 ? -4.153 -12.812 14.012 1.00 94.38 143 THR A CA 1
ATOM 1126 C C . THR A 1 143 ? -3.837 -11.945 15.219 1.00 94.38 143 THR A C 1
ATOM 1128 O O . THR A 1 143 ? -3.254 -12.429 16.187 1.00 94.38 143 THR A O 1
ATOM 1131 N N . ILE A 1 144 ? -4.189 -10.666 15.146 1.00 96.00 144 ILE A N 1
ATOM 1132 C CA . ILE A 1 144 ? -3.969 -9.686 16.205 1.00 96.00 144 ILE A CA 1
ATOM 1133 C C . ILE A 1 144 ? -5.300 -9.383 16.875 1.00 96.00 144 ILE A C 1
ATOM 1135 O O . ILE A 1 144 ? -6.277 -9.025 16.218 1.00 96.00 144 ILE A O 1
ATOM 1139 N N . GLN A 1 145 ? -5.318 -9.497 18.198 1.00 96.56 145 GLN A N 1
ATOM 1140 C CA . GLN A 1 145 ? -6.426 -9.025 19.011 1.00 96.56 145 GLN A CA 1
ATOM 1141 C C . GLN A 1 145 ? -6.208 -7.531 19.289 1.00 96.56 145 GLN A C 1
ATOM 1143 O O . GLN A 1 145 ? -5.315 -7.183 20.060 1.00 96.56 145 GLN A O 1
ATOM 1148 N N . VAL A 1 146 ? -6.967 -6.659 18.618 1.00 94.50 146 VAL A N 1
ATOM 1149 C CA . VAL A 1 146 ? -6.859 -5.195 18.782 1.00 94.50 146 VAL A CA 1
ATOM 1150 C C . VAL A 1 146 ? -7.409 -4.793 20.149 1.00 94.50 146 VAL A C 1
ATOM 1152 O O . VAL A 1 146 ? -6.771 -4.048 20.887 1.00 94.50 146 VAL A O 1
ATOM 1155 N N . ASP A 1 147 ? -8.556 -5.362 20.521 1.00 92.19 147 ASP A N 1
ATOM 1156 C CA . ASP A 1 147 ? -9.147 -5.268 21.856 1.00 92.19 147 ASP A CA 1
ATOM 1157 C C . ASP A 1 147 ? -10.057 -6.478 22.139 1.00 92.19 147 ASP A C 1
ATOM 1159 O O . ASP A 1 147 ? -10.051 -7.449 21.390 1.00 92.19 147 ASP A O 1
ATOM 1163 N N . LYS A 1 148 ? -10.847 -6.453 23.220 1.00 91.81 148 LYS A N 1
ATOM 1164 C CA . LYS A 1 148 ? -11.731 -7.570 23.609 1.00 91.81 148 LYS A CA 1
ATOM 1165 C C . LYS A 1 148 ? -12.728 -8.023 22.532 1.00 91.81 148 LYS A C 1
ATOM 1167 O O . LYS A 1 148 ? -13.090 -9.195 22.527 1.00 91.81 148 LYS A O 1
ATOM 1172 N N . ASP A 1 149 ? -13.153 -7.125 21.648 1.00 94.50 149 ASP A N 1
ATOM 1173 C CA . ASP A 1 149 ? -14.226 -7.363 20.686 1.00 94.50 149 ASP A CA 1
ATOM 1174 C C . ASP A 1 149 ? -13.728 -7.329 19.234 1.00 94.50 149 ASP A C 1
ATOM 1176 O O . ASP A 1 149 ? -14.412 -7.886 18.381 1.00 94.50 149 ASP A O 1
ATOM 1180 N N . LEU A 1 150 ? -12.565 -6.722 18.950 1.00 97.12 150 LEU A N 1
ATOM 1181 C CA . LEU A 1 150 ? -12.002 -6.567 17.604 1.00 97.12 150 LEU A CA 1
ATOM 1182 C C . LEU A 1 150 ? -10.738 -7.407 17.379 1.00 97.12 150 LEU A C 1
ATOM 1184 O O . LEU A 1 150 ? -9.737 -7.287 18.090 1.00 97.12 150 LEU A O 1
ATOM 1188 N N . GLN A 1 151 ? -10.759 -8.196 16.309 1.00 97.88 151 GLN A N 1
ATOM 1189 C CA . GLN A 1 151 ? -9.634 -8.982 15.820 1.00 97.88 151 GLN A CA 1
ATOM 1190 C C . GLN A 1 151 ? -9.330 -8.643 14.361 1.00 97.88 151 GLN A C 1
ATOM 1192 O O . GLN A 1 151 ? -10.248 -8.471 13.562 1.00 97.88 151 GLN A O 1
ATOM 1197 N N . ILE A 1 152 ? -8.048 -8.610 14.000 1.00 98.12 152 ILE A N 1
ATOM 1198 C CA . ILE A 1 152 ? -7.592 -8.393 12.624 1.00 98.12 152 ILE A CA 1
ATOM 1199 C C . ILE A 1 152 ? -6.623 -9.489 12.181 1.00 98.12 152 ILE A C 1
ATOM 1201 O O . ILE A 1 152 ? -5.914 -10.076 13.002 1.00 98.12 152 ILE A O 1
ATOM 1205 N N . ARG A 1 153 ? -6.569 -9.764 10.878 1.00 98.06 153 ARG A N 1
ATOM 1206 C CA . ARG A 1 153 ? -5.628 -10.717 10.280 1.00 98.06 153 ARG A CA 1
ATOM 1207 C C . ARG A 1 153 ? -5.225 -10.278 8.880 1.00 98.06 153 ARG A C 1
ATOM 1209 O O . ARG A 1 153 ? -6.087 -9.978 8.057 1.00 98.06 153 ARG A O 1
ATOM 1216 N N . ALA A 1 154 ? -3.921 -10.273 8.619 1.00 96.19 154 ALA A N 1
ATOM 1217 C CA . ALA A 1 154 ? -3.364 -9.948 7.311 1.00 96.19 154 ALA A CA 1
ATOM 1218 C C . ALA A 1 154 ? -3.260 -11.201 6.428 1.00 96.19 154 ALA A C 1
ATOM 1220 O O . ALA A 1 154 ? -2.861 -12.271 6.887 1.00 96.19 154 ALA A O 1
ATOM 1221 N N . TYR A 1 155 ? -3.572 -11.059 5.148 1.00 96.56 155 TYR A N 1
ATOM 1222 C CA . TYR A 1 155 ? -3.477 -12.086 4.114 1.00 96.56 155 TYR A CA 1
ATOM 1223 C C . TYR A 1 155 ? -2.647 -11.572 2.945 1.00 96.56 155 TYR A C 1
ATOM 1225 O O . TYR A 1 155 ? -2.571 -10.371 2.730 1.00 96.56 155 TYR A O 1
ATOM 1233 N N . TYR A 1 156 ? -2.020 -12.460 2.181 1.00 94.69 156 TYR A N 1
ATOM 1234 C CA . TYR A 1 156 ? -1.104 -12.059 1.112 1.00 94.69 156 TYR A CA 1
ATOM 1235 C C . TYR A 1 156 ? -1.868 -11.513 -0.100 1.00 94.69 156 TYR A C 1
ATOM 1237 O O . TYR A 1 156 ? -2.733 -12.220 -0.609 1.00 94.69 156 TYR A O 1
ATOM 1245 N N . ALA A 1 157 ? -1.552 -10.302 -0.581 1.00 95.81 157 ALA A N 1
ATOM 1246 C CA . ALA A 1 157 ? -2.278 -9.663 -1.692 1.00 95.81 157 ALA A CA 1
ATOM 1247 C C . ALA A 1 157 ? -1.623 -9.812 -3.076 1.00 95.81 157 ALA A C 1
ATOM 1249 O O . ALA A 1 157 ? -2.286 -9.600 -4.088 1.00 95.81 157 ALA A O 1
ATOM 1250 N N . GLY A 1 158 ? -0.336 -10.165 -3.155 1.00 90.38 158 GLY A N 1
ATOM 1251 C CA . GLY A 1 158 ? 0.360 -10.362 -4.437 1.00 90.38 158 GLY A CA 1
ATOM 1252 C C . GLY A 1 158 ? 0.528 -9.104 -5.306 1.00 90.38 158 GLY A C 1
ATOM 1253 O O . GLY A 1 158 ? 0.825 -9.223 -6.491 1.00 90.38 158 GLY A O 1
ATOM 1254 N N . HIS A 1 159 ? 0.325 -7.903 -4.752 1.00 92.38 159 HIS A N 1
ATOM 1255 C CA . HIS A 1 159 ? 0.393 -6.632 -5.494 1.00 92.38 159 HIS A CA 1
ATOM 1256 C C . HIS A 1 159 ? 1.788 -5.999 -5.497 1.00 92.38 159 HIS A C 1
ATOM 1258 O O . HIS A 1 159 ? 2.409 -5.836 -6.546 1.00 92.38 159 HIS A O 1
ATOM 1264 N N . VAL A 1 160 ? 2.289 -5.672 -4.306 1.00 90.75 160 VAL A N 1
ATOM 1265 C CA . VAL A 1 160 ? 3.656 -5.204 -4.043 1.00 90.75 160 VAL A CA 1
ATOM 1266 C C . VAL A 1 160 ? 4.194 -5.898 -2.794 1.00 90.75 160 VAL A C 1
ATOM 1268 O O . VAL A 1 160 ? 3.437 -6.539 -2.061 1.00 90.75 160 VAL A O 1
ATOM 1271 N N . LEU A 1 161 ? 5.496 -5.781 -2.523 1.00 86.56 161 LEU A N 1
ATOM 1272 C CA . LEU A 1 161 ? 6.085 -6.352 -1.310 1.00 86.56 161 LEU A CA 1
ATOM 1273 C C . LEU A 1 161 ? 5.349 -5.852 -0.055 1.00 86.56 161 LEU A C 1
ATOM 1275 O O . LEU A 1 161 ? 5.171 -4.653 0.144 1.00 86.56 161 LEU A O 1
ATOM 1279 N N . GLY A 1 162 ? 4.939 -6.768 0.817 1.00 89.62 162 GLY A N 1
ATOM 1280 C CA . GLY A 1 162 ? 4.208 -6.409 2.030 1.00 89.62 162 GLY A CA 1
ATOM 1281 C C . GLY A 1 162 ? 2.720 -6.136 1.822 1.00 89.62 162 GLY A C 1
ATOM 1282 O O . GLY A 1 162 ? 2.016 -5.977 2.814 1.00 89.62 162 GLY A O 1
ATOM 1283 N N . ALA A 1 163 ? 2.215 -6.090 0.586 1.00 95.56 163 ALA A N 1
ATOM 1284 C CA . ALA A 1 163 ? 0.802 -5.823 0.354 1.00 95.56 163 ALA A CA 1
ATOM 1285 C C . ALA A 1 163 ? -0.074 -6.921 0.960 1.00 95.56 163 ALA A C 1
ATOM 1287 O O . ALA A 1 163 ? 0.151 -8.116 0.720 1.00 95.56 163 ALA A O 1
ATOM 1288 N N . ALA A 1 164 ? -1.091 -6.506 1.714 1.00 97.62 164 ALA A N 1
ATOM 1289 C CA . ALA A 1 164 ? -1.985 -7.424 2.389 1.00 97.62 164 ALA A CA 1
ATOM 1290 C C . ALA A 1 164 ? -3.465 -7.064 2.254 1.00 97.62 164 ALA A C 1
ATOM 1292 O O . ALA A 1 164 ? -3.851 -5.901 2.355 1.00 97.62 164 ALA A O 1
ATOM 1293 N N . LEU A 1 165 ? -4.288 -8.108 2.118 1.00 98.38 165 LEU A N 1
ATOM 1294 C CA . LEU A 1 165 ? -5.718 -8.023 2.388 1.00 98.38 165 LEU A CA 1
ATOM 1295 C C . LEU A 1 165 ? -5.908 -8.105 3.899 1.00 98.38 165 LEU A C 1
ATOM 1297 O O . LEU A 1 165 ? -5.263 -8.920 4.564 1.00 98.38 165 LEU A O 1
ATOM 1301 N N . PHE A 1 166 ? -6.825 -7.319 4.441 1.00 98.38 166 PHE A N 1
ATOM 1302 C CA . PHE A 1 166 ? -7.098 -7.313 5.869 1.00 98.38 166 PHE A CA 1
ATOM 1303 C C . PHE A 1 166 ? -8.491 -7.831 6.165 1.00 98.38 166 PHE A C 1
ATOM 1305 O O . PHE A 1 166 ? -9.504 -7.267 5.753 1.00 98.38 166 PHE A O 1
ATOM 1312 N N . TYR A 1 167 ? -8.516 -8.920 6.920 1.00 98.44 167 TYR A N 1
ATOM 1313 C CA . TYR A 1 167 ? -9.705 -9.419 7.577 1.00 98.44 167 TYR A CA 1
ATOM 1314 C C . TYR A 1 167 ? -9.863 -8.721 8.920 1.00 98.44 167 TYR A C 1
ATOM 1316 O O . TYR A 1 167 ? -8.899 -8.649 9.685 1.00 98.44 167 TYR A O 1
ATOM 1324 N N . ALA A 1 168 ? -11.071 -8.261 9.223 1.00 98.00 168 ALA A N 1
ATOM 1325 C CA . ALA A 1 168 ? -11.421 -7.752 10.539 1.00 98.00 168 ALA A CA 1
ATOM 1326 C C . ALA A 1 168 ? -12.723 -8.394 11.021 1.00 98.00 168 ALA A C 1
ATOM 1328 O O . ALA A 1 168 ? -13.703 -8.458 10.280 1.00 98.00 168 ALA A O 1
ATOM 1329 N N . LYS A 1 169 ? -12.731 -8.860 12.268 1.00 97.44 169 LYS A N 1
ATOM 1330 C CA . LYS A 1 169 ? -13.887 -9.475 12.919 1.00 97.44 169 LYS A CA 1
ATOM 1331 C C . LYS A 1 169 ? -14.214 -8.722 14.195 1.00 97.44 169 LYS A C 1
ATOM 1333 O O . LYS A 1 169 ? -13.340 -8.576 15.049 1.00 97.44 169 LYS A O 1
ATOM 1338 N N . ALA A 1 170 ? -15.468 -8.299 14.331 1.00 96.50 170 ALA A N 1
ATOM 1339 C CA . ALA A 1 170 ? -15.989 -7.726 15.562 1.00 96.50 170 ALA A CA 1
ATOM 1340 C C . ALA A 1 170 ? -17.242 -8.479 16.027 1.00 96.50 170 ALA A C 1
ATOM 1342 O O . ALA A 1 170 ? -18.293 -8.429 15.385 1.00 96.50 170 ALA A O 1
ATOM 1343 N N . GLY A 1 171 ? -17.141 -9.181 17.159 1.00 92.00 171 GLY A N 1
ATOM 1344 C CA . GLY A 1 171 ? -18.145 -10.167 17.585 1.00 92.00 171 GLY A CA 1
ATOM 1345 C C . GLY A 1 171 ? -18.372 -11.246 16.524 1.00 92.00 171 GLY A C 1
ATOM 1346 O O . GLY A 1 171 ? -17.422 -11.910 16.118 1.00 92.00 171 GLY A O 1
ATOM 1347 N N . ASP A 1 172 ? -19.613 -11.410 16.066 1.00 91.69 172 ASP A N 1
ATOM 1348 C CA . ASP A 1 172 ? -19.971 -12.417 15.055 1.00 91.69 172 ASP A CA 1
ATOM 1349 C C . ASP A 1 172 ? -19.867 -11.910 13.614 1.00 91.69 172 ASP A C 1
ATOM 1351 O O . ASP A 1 172 ? -19.982 -12.710 12.690 1.00 91.69 172 ASP A O 1
ATOM 1355 N N . SER A 1 173 ? -19.623 -10.611 13.417 1.00 96.38 173 SER A N 1
ATOM 1356 C CA . SER A 1 173 ? -19.552 -10.020 12.084 1.00 96.38 173 SER A CA 1
ATOM 1357 C C . SER A 1 173 ? -18.116 -9.876 11.597 1.00 96.38 173 SER A C 1
ATOM 1359 O O . SER A 1 173 ? -17.216 -9.535 12.372 1.00 96.38 173 SER A O 1
ATOM 1361 N N . ALA A 1 174 ? -17.901 -10.096 10.303 1.00 97.25 174 ALA A N 1
ATOM 1362 C CA . ALA A 1 174 ? -16.583 -10.061 9.693 1.00 97.25 174 ALA A CA 1
ATOM 1363 C C . ALA A 1 174 ? -16.562 -9.376 8.326 1.00 97.25 174 ALA A C 1
ATOM 1365 O O . ALA A 1 174 ? -17.487 -9.499 7.522 1.00 97.25 174 ALA A O 1
ATOM 1366 N N . ILE A 1 175 ? -15.458 -8.685 8.051 1.00 98.19 175 ILE A N 1
ATOM 1367 C CA . ILE A 1 175 ? -15.219 -7.974 6.797 1.00 98.19 175 ILE A CA 1
ATOM 1368 C C . ILE A 1 175 ? -13.852 -8.324 6.223 1.00 98.19 175 ILE A C 1
ATOM 1370 O O . ILE A 1 175 ? -12.920 -8.653 6.960 1.00 98.19 175 ILE A O 1
ATOM 1374 N N . LEU A 1 176 ? -13.727 -8.208 4.904 1.00 98.56 176 LEU A N 1
ATOM 1375 C CA . LEU A 1 176 ? -12.452 -8.266 4.200 1.00 98.56 176 LEU A CA 1
ATOM 1376 C C . LEU A 1 176 ? -12.276 -6.993 3.373 1.00 98.56 176 LEU A C 1
ATOM 1378 O O . LEU A 1 176 ? -13.086 -6.703 2.493 1.00 98.56 176 LEU A O 1
ATOM 1382 N N . TYR A 1 177 ? -11.206 -6.257 3.643 1.00 98.56 177 TYR A N 1
ATOM 1383 C CA . TYR A 1 177 ? -10.770 -5.127 2.833 1.00 98.56 177 TYR A CA 1
ATOM 1384 C C . TYR A 1 177 ? -9.554 -5.556 2.012 1.00 98.56 177 TYR A C 1
ATOM 1386 O O . TYR A 1 177 ? -8.539 -5.968 2.579 1.00 98.56 177 TYR A O 1
ATOM 1394 N N . THR A 1 178 ? -9.657 -5.526 0.681 1.00 98.31 178 THR A N 1
ATOM 1395 C CA . THR A 1 178 ? -8.613 -6.115 -0.173 1.00 98.31 178 THR A CA 1
ATOM 1396 C C . THR A 1 178 ? -7.406 -5.209 -0.368 1.00 98.31 178 THR A C 1
ATOM 1398 O O . THR A 1 178 ? -6.321 -5.727 -0.612 1.00 98.31 178 THR A O 1
ATOM 1401 N N . GLY A 1 179 ? -7.593 -3.885 -0.301 1.00 97.44 179 GLY A N 1
ATOM 1402 C CA . GLY A 1 179 ? -6.679 -2.958 -0.967 1.00 97.44 179 GLY A CA 1
ATOM 1403 C C . GLY A 1 179 ? -6.523 -3.340 -2.439 1.00 97.44 179 GLY A C 1
ATOM 1404 O O . GLY A 1 179 ? -7.438 -3.923 -3.034 1.00 97.44 179 GLY A O 1
ATOM 1405 N N . ASP A 1 180 ? -5.341 -3.089 -2.980 1.00 96.81 180 ASP A N 1
ATOM 1406 C CA . ASP A 1 180 ? -4.950 -3.597 -4.289 1.00 96.81 180 ASP A CA 1
ATOM 1407 C C . ASP A 1 180 ? -4.431 -5.031 -4.182 1.00 96.81 180 ASP A C 1
ATOM 1409 O O . ASP A 1 180 ? -3.641 -5.365 -3.290 1.00 96.81 180 ASP A O 1
ATOM 1413 N N . TYR A 1 181 ? -4.832 -5.886 -5.120 1.00 96.19 181 TYR A N 1
ATOM 1414 C CA . TYR A 1 181 ? -4.432 -7.290 -5.114 1.00 96.19 181 TYR A CA 1
ATOM 1415 C C . TYR A 1 181 ? -4.269 -7.851 -6.523 1.00 96.19 181 TYR A C 1
ATOM 1417 O O . TYR A 1 181 ? -4.814 -7.360 -7.510 1.00 96.19 181 TYR A O 1
ATOM 1425 N N . ASN A 1 182 ? -3.518 -8.944 -6.623 1.00 92.50 182 ASN A N 1
ATOM 1426 C CA . ASN A 1 182 ? -3.301 -9.624 -7.887 1.00 92.50 182 ASN A CA 1
ATOM 1427 C C . ASN A 1 182 ? -3.475 -11.134 -7.731 1.00 92.50 182 ASN A C 1
ATOM 1429 O O . ASN A 1 182 ? -2.741 -11.800 -7.008 1.00 92.50 182 ASN A O 1
ATOM 1433 N N . MET A 1 183 ? -4.435 -11.697 -8.462 1.00 91.56 183 MET A N 1
ATOM 1434 C CA . MET A 1 183 ? -4.692 -13.143 -8.486 1.00 91.56 183 MET A CA 1
ATOM 1435 C C . MET A 1 183 ? -3.751 -13.906 -9.430 1.00 91.56 183 MET A C 1
ATOM 1437 O O . MET A 1 183 ? -3.765 -15.134 -9.449 1.00 91.56 183 MET A O 1
ATOM 1441 N N . THR A 1 184 ? -2.966 -13.205 -10.253 1.00 88.19 184 THR A N 1
ATOM 1442 C CA . THR A 1 184 ? -1.978 -13.817 -11.151 1.00 88.19 184 THR A CA 1
ATOM 1443 C C . THR A 1 184 ? -0.580 -13.597 -10.582 1.00 88.19 184 THR A C 1
ATOM 1445 O O . THR A 1 184 ? -0.191 -12.439 -10.435 1.00 88.19 184 THR A O 1
ATOM 1448 N N . PRO A 1 185 ? 0.203 -14.656 -10.316 1.00 84.06 185 PRO A N 1
ATOM 1449 C CA . PRO A 1 185 ? 1.538 -14.489 -9.759 1.00 84.06 185 PRO A CA 1
ATOM 1450 C C . PRO A 1 185 ? 2.446 -13.715 -10.728 1.00 84.06 185 PRO A C 1
ATOM 1452 O O . PRO A 1 185 ? 2.494 -13.990 -11.937 1.00 84.06 185 PRO A O 1
ATOM 1455 N N . ASP A 1 186 ? 3.178 -12.746 -10.187 1.00 80.19 186 ASP A N 1
ATOM 1456 C CA . ASP A 1 186 ? 4.314 -12.093 -10.839 1.00 80.19 186 ASP A CA 1
ATOM 1457 C C . ASP A 1 186 ? 5.571 -12.989 -10.671 1.00 80.19 186 ASP A C 1
ATOM 1459 O O . ASP A 1 186 ? 5.471 -14.106 -10.169 1.00 80.19 186 ASP A O 1
ATOM 1463 N N . ARG A 1 187 ? 6.746 -12.621 -11.200 1.00 77.94 187 ARG A N 1
ATOM 1464 C CA . ARG A 1 187 ? 7.977 -13.415 -10.967 1.00 77.94 187 ARG A CA 1
ATOM 1465 C C . ARG A 1 187 ? 8.484 -13.264 -9.542 1.00 77.94 187 ARG A C 1
ATOM 1467 O O . ARG A 1 187 ? 8.988 -14.216 -8.966 1.00 77.94 187 ARG A O 1
ATOM 1474 N N . HIS A 1 188 ? 8.355 -12.058 -9.000 1.00 75.62 188 HIS A N 1
ATOM 1475 C CA . HIS A 1 188 ? 8.848 -11.706 -7.671 1.00 75.62 188 HIS A CA 1
ATOM 1476 C C . HIS A 1 188 ? 7.785 -11.838 -6.566 1.00 75.62 188 HIS A C 1
ATOM 1478 O O . HIS A 1 188 ? 8.136 -11.792 -5.392 1.00 75.62 188 HIS A O 1
ATOM 1484 N N . LEU A 1 189 ? 6.504 -12.013 -6.921 1.00 83.12 189 LEU A N 1
ATOM 1485 C CA . LEU A 1 189 ? 5.379 -12.114 -5.982 1.00 83.12 189 LEU A CA 1
ATOM 1486 C C . LEU A 1 189 ? 4.422 -13.239 -6.386 1.00 83.12 189 LEU A C 1
ATOM 1488 O O . LEU A 1 189 ? 4.144 -13.441 -7.567 1.00 83.12 189 LEU A O 1
ATOM 1492 N N . GLY A 1 190 ? 3.874 -13.938 -5.395 1.00 85.44 190 GLY A N 1
ATOM 1493 C CA . GLY A 1 190 ? 2.810 -14.920 -5.589 1.00 85.44 190 GLY A CA 1
ATOM 1494 C C . GLY A 1 190 ? 1.459 -14.283 -5.938 1.00 85.44 190 GLY A C 1
ATOM 1495 O O . GLY A 1 190 ? 1.312 -13.064 -6.010 1.00 85.44 190 GLY A O 1
ATOM 1496 N N . ALA A 1 191 ? 0.443 -15.123 -6.128 1.00 89.88 191 ALA A N 1
ATOM 1497 C CA . ALA A 1 191 ? -0.944 -14.670 -6.221 1.00 89.88 191 ALA A CA 1
ATOM 1498 C C . ALA A 1 191 ? -1.509 -14.345 -4.833 1.00 89.88 191 ALA A C 1
ATOM 1500 O O . ALA A 1 191 ? -1.068 -14.923 -3.840 1.00 89.88 191 ALA A O 1
ATOM 1501 N N . ALA A 1 192 ? -2.523 -13.484 -4.774 1.00 94.88 192 ALA A N 1
ATOM 1502 C CA . ALA A 1 192 ? -3.271 -13.225 -3.555 1.00 94.88 192 ALA A CA 1
ATOM 1503 C C . ALA A 1 192 ? -3.838 -14.528 -2.960 1.00 94.88 192 ALA A C 1
ATOM 1505 O O . ALA A 1 192 ? -4.340 -15.393 -3.683 1.00 94.88 192 ALA A O 1
ATOM 1506 N N . GLN A 1 193 ? -3.766 -14.666 -1.637 1.00 92.69 193 GLN A N 1
ATOM 1507 C CA . GLN A 1 193 ? -4.210 -15.855 -0.912 1.00 92.69 193 GLN A CA 1
ATOM 1508 C C . GLN A 1 193 ? -5.042 -15.459 0.296 1.00 92.69 193 GLN A C 1
ATOM 1510 O O . GLN A 1 193 ? -4.567 -14.734 1.167 1.00 92.69 193 GLN A O 1
ATOM 1515 N N . VAL A 1 194 ? -6.247 -16.012 0.391 1.00 94.06 194 VAL A N 1
ATOM 1516 C CA . VAL A 1 194 ? -7.143 -15.842 1.534 1.00 94.06 194 VAL A CA 1
ATOM 1517 C C . VAL A 1 194 ? -7.732 -17.195 1.924 1.00 94.06 194 VAL A C 1
ATOM 1519 O O . VAL A 1 194 ? -7.966 -18.047 1.064 1.00 94.06 194 VAL A O 1
ATOM 1522 N N . ASP A 1 195 ? -7.940 -17.401 3.223 1.00 92.38 195 ASP A N 1
ATOM 1523 C CA . ASP A 1 195 ? -8.619 -18.594 3.728 1.00 92.38 195 ASP A CA 1
ATOM 1524 C C . ASP A 1 195 ? -10.091 -18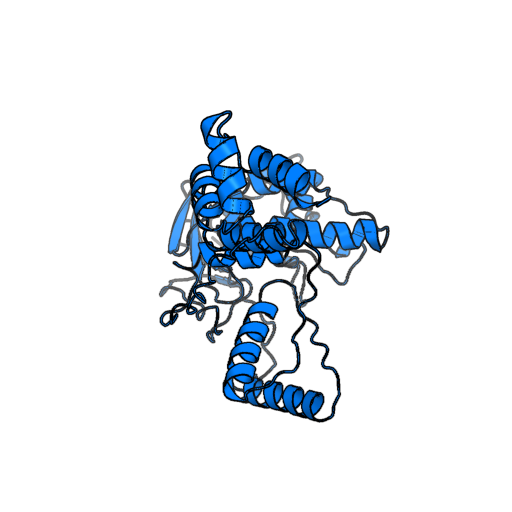.602 3.262 1.00 92.38 195 ASP A C 1
ATOM 1526 O O . ASP A 1 195 ? -10.628 -17.608 2.764 1.00 92.38 195 ASP A O 1
ATOM 1530 N N . ARG A 1 196 ? -10.786 -19.730 3.428 1.00 93.81 196 ARG A N 1
ATOM 1531 C CA . ARG A 1 196 ? -12.242 -19.742 3.255 1.00 93.81 196 ARG A CA 1
ATOM 1532 C C . ARG A 1 196 ? -12.873 -19.032 4.452 1.00 93.81 196 ARG A C 1
ATOM 1534 O O . ARG A 1 196 ? -12.827 -19.556 5.561 1.00 93.81 196 ARG A O 1
ATOM 1541 N N . LEU A 1 197 ? -13.435 -17.852 4.212 1.00 93.94 197 LEU A N 1
ATOM 1542 C CA . LEU A 1 197 ? -13.981 -16.977 5.246 1.00 93.94 197 LEU A CA 1
ATOM 1543 C C . LEU A 1 197 ? -15.496 -16.840 5.104 1.00 93.94 197 LEU A C 1
ATOM 1545 O O . LEU A 1 197 ? -16.004 -16.692 3.993 1.00 93.94 197 LEU A O 1
ATOM 1549 N N . ASP A 1 198 ? -16.187 -16.824 6.240 1.00 94.62 198 ASP A N 1
ATOM 1550 C CA . ASP A 1 198 ? -17.565 -16.350 6.330 1.00 94.62 198 ASP A CA 1
ATOM 1551 C C . ASP A 1 198 ? -17.516 -14.838 6.580 1.00 94.62 198 ASP A C 1
ATOM 1553 O O . ASP A 1 198 ? -16.969 -14.385 7.590 1.00 94.62 198 ASP A O 1
ATOM 1557 N N . LEU A 1 199 ? -18.005 -14.061 5.611 1.00 97.00 199 LEU A N 1
ATOM 1558 C CA . LEU A 1 199 ? -17.892 -12.603 5.574 1.00 97.00 199 LEU A CA 1
ATOM 1559 C C . LEU A 1 199 ? -19.266 -11.972 5.370 1.00 97.00 199 LEU A C 1
ATOM 1561 O O . LEU A 1 199 ? -20.037 -12.423 4.524 1.00 97.00 199 LEU A O 1
ATOM 1565 N N . ASP A 1 200 ? -19.523 -10.884 6.086 1.00 97.81 200 ASP A N 1
ATOM 1566 C CA . ASP A 1 200 ? -20.711 -10.050 5.903 1.00 97.81 200 ASP A CA 1
ATOM 1567 C C . ASP A 1 200 ? -20.477 -8.938 4.870 1.00 97.81 200 ASP A C 1
ATOM 1569 O O . ASP A 1 200 ? -21.417 -8.482 4.220 1.00 97.81 200 ASP A O 1
ATOM 1573 N N . LEU A 1 201 ? -19.224 -8.491 4.711 1.00 97.56 201 LEU A N 1
ATOM 1574 C CA . LEU A 1 201 ? -18.844 -7.433 3.773 1.00 97.56 201 LEU A CA 1
ATOM 1575 C C . LEU A 1 201 ? -17.464 -7.692 3.157 1.00 97.56 201 LEU A C 1
ATOM 1577 O O . LEU A 1 201 ? -16.492 -7.986 3.851 1.00 97.56 201 LEU A O 1
ATOM 1581 N N . VAL A 1 202 ? -17.369 -7.501 1.842 1.00 97.88 202 VAL A N 1
ATOM 1582 C CA . VAL A 1 202 ? -16.097 -7.411 1.119 1.00 97.88 202 VAL A CA 1
ATOM 1583 C C . VAL A 1 202 ? -16.016 -6.039 0.469 1.00 97.88 202 VAL A C 1
ATOM 1585 O O . VAL A 1 202 ? -16.921 -5.648 -0.266 1.00 97.88 202 VAL A O 1
ATOM 1588 N N . ILE A 1 203 ? -14.925 -5.323 0.725 1.00 98.06 203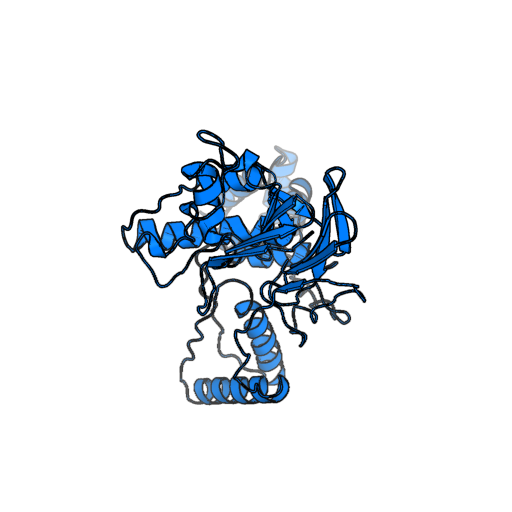 ILE A N 1
ATOM 1589 C CA . ILE A 1 203 ? -14.596 -4.064 0.057 1.00 98.06 203 ILE A CA 1
ATOM 1590 C C . ILE A 1 203 ? -13.396 -4.348 -0.834 1.00 98.06 203 ILE A C 1
ATOM 1592 O O . ILE A 1 203 ? -12.335 -4.731 -0.337 1.00 98.06 203 ILE A O 1
ATOM 1596 N N . THR A 1 204 ? -13.583 -4.203 -2.145 1.00 97.44 204 THR A N 1
ATOM 1597 C CA . THR A 1 204 ? -12.576 -4.580 -3.137 1.00 97.44 204 THR A CA 1
ATOM 1598 C C . THR A 1 204 ? -12.311 -3.479 -4.150 1.00 97.44 204 THR A C 1
ATOM 1600 O O . THR A 1 204 ? -13.212 -2.706 -4.483 1.00 97.44 204 THR A O 1
ATOM 1603 N N . GLU A 1 205 ? -11.070 -3.410 -4.629 1.00 96.44 205 GLU A N 1
ATOM 1604 C CA . GLU A 1 205 ? -10.694 -2.519 -5.722 1.00 96.44 205 GLU A CA 1
ATOM 1605 C C . GLU A 1 205 ? -11.415 -2.876 -7.035 1.00 96.44 205 GLU A C 1
ATOM 1607 O O . GLU A 1 205 ? -11.950 -3.972 -7.226 1.00 96.44 205 GLU A O 1
ATOM 1612 N N . SER A 1 206 ? -11.424 -1.931 -7.972 1.00 95.38 206 SER A N 1
ATOM 1613 C CA . SER A 1 206 ? -12.065 -2.103 -9.280 1.00 95.38 206 SER A CA 1
ATOM 1614 C C . SER A 1 206 ? -11.225 -1.552 -10.435 1.00 95.38 206 SER A C 1
ATOM 1616 O O . SER A 1 206 ? -11.761 -1.283 -11.511 1.00 95.38 206 SER A O 1
ATOM 1618 N N . THR A 1 207 ? -9.901 -1.446 -10.257 1.00 93.12 207 THR A N 1
ATOM 1619 C CA . THR A 1 207 ? -8.973 -0.799 -11.206 1.00 93.12 207 THR A CA 1
ATOM 1620 C C . THR A 1 207 ? -9.113 -1.332 -12.632 1.00 93.12 207 THR A C 1
ATOM 1622 O O . THR A 1 207 ? -9.043 -0.580 -13.603 1.00 93.12 207 THR A O 1
ATOM 1625 N N . TYR A 1 208 ? -9.361 -2.637 -12.772 1.00 91.81 208 TYR A N 1
ATOM 1626 C CA . TYR A 1 208 ? -9.535 -3.304 -14.065 1.00 91.81 208 TYR A CA 1
ATOM 1627 C C . TYR A 1 208 ? -10.933 -3.908 -14.265 1.00 91.81 208 TYR A C 1
ATOM 1629 O O . TYR A 1 208 ? -11.098 -4.759 -15.135 1.00 91.81 208 TYR A O 1
ATOM 1637 N N . ALA A 1 209 ? -11.954 -3.467 -13.520 1.00 92.44 209 ALA A N 1
ATOM 1638 C CA . ALA A 1 209 ? -13.291 -4.077 -13.553 1.00 92.44 209 ALA A CA 1
ATOM 1639 C C . ALA A 1 209 ? -13.952 -4.073 -14.947 1.00 92.44 209 ALA A C 1
ATOM 1641 O O . ALA A 1 209 ? -14.735 -4.965 -15.265 1.00 92.44 209 ALA A O 1
ATOM 1642 N N . THR A 1 210 ? -13.617 -3.101 -15.800 1.00 92.19 210 THR A N 1
ATOM 1643 C CA . THR A 1 210 ? -14.138 -2.990 -17.175 1.00 92.19 210 THR A CA 1
ATOM 1644 C C . THR A 1 210 ? -13.142 -3.430 -18.249 1.00 92.19 210 THR A C 1
ATOM 1646 O O . THR A 1 210 ? -13.471 -3.400 -19.434 1.00 92.19 210 THR A O 1
ATOM 1649 N N . THR A 1 211 ? -11.918 -3.808 -17.870 1.00 90.44 211 THR A N 1
ATOM 1650 C CA . THR A 1 211 ? -10.823 -4.069 -18.813 1.00 90.44 211 THR A CA 1
ATOM 1651 C C . THR A 1 211 ? -10.471 -5.548 -18.827 1.00 90.44 211 THR A C 1
ATOM 1653 O O . THR A 1 211 ? -9.940 -6.087 -17.859 1.00 90.44 211 THR A O 1
ATOM 1656 N N . ILE A 1 212 ? -10.683 -6.203 -19.968 1.00 89.06 212 ILE A N 1
ATOM 1657 C CA . ILE A 1 212 ? -10.219 -7.578 -20.173 1.00 89.06 212 ILE A CA 1
ATOM 1658 C C . ILE A 1 212 ? -8.714 -7.545 -20.441 1.00 89.06 212 ILE A C 1
ATOM 1660 O O . ILE A 1 212 ? -8.258 -6.973 -21.431 1.00 89.06 212 ILE A O 1
ATOM 1664 N N . ARG A 1 213 ? -7.931 -8.163 -19.553 1.00 86.69 213 ARG A N 1
ATOM 1665 C CA . ARG A 1 213 ? -6.474 -8.251 -19.695 1.00 86.69 213 ARG A CA 1
ATOM 1666 C C . ARG A 1 213 ? -6.085 -9.520 -20.440 1.00 86.69 213 ARG A C 1
ATOM 1668 O O . ARG A 1 213 ? -6.539 -10.613 -20.112 1.00 86.69 213 ARG A O 1
ATOM 1675 N N . GLU A 1 214 ? -5.183 -9.379 -21.403 1.00 88.31 214 GLU A N 1
ATOM 1676 C CA . GLU A 1 214 ? -4.536 -10.529 -22.026 1.00 88.31 214 GLU A CA 1
ATOM 1677 C C . GLU A 1 214 ? -3.692 -11.312 -21.011 1.00 88.31 214 GLU A C 1
ATOM 1679 O O . GLU A 1 214 ? -3.201 -10.769 -20.008 1.00 88.31 214 GLU A O 1
ATOM 1684 N N . SER A 1 215 ? -3.474 -12.594 -21.314 1.00 89.94 215 SER A N 1
ATOM 1685 C CA . SER A 1 215 ? -2.609 -13.457 -20.510 1.00 89.94 215 SER A CA 1
ATOM 1686 C C . SER A 1 215 ? -1.231 -12.825 -20.290 1.00 89.94 215 SER A C 1
ATOM 1688 O O . SER A 1 215 ? -0.682 -12.157 -21.174 1.00 89.94 215 SER A O 1
ATOM 1690 N N . LYS A 1 216 ? -0.654 -13.072 -19.109 1.00 87.56 216 LYS A N 1
ATOM 1691 C CA . LYS A 1 216 ? 0.696 -12.619 -18.743 1.00 87.56 216 LYS A CA 1
ATOM 1692 C C . LYS A 1 216 ? 1.718 -12.954 -19.840 1.00 87.56 216 LYS A C 1
ATOM 1694 O O . LYS A 1 216 ? 2.439 -12.070 -20.287 1.00 87.56 216 LYS A O 1
ATOM 1699 N N . TYR A 1 217 ? 1.678 -14.184 -20.356 1.00 89.00 217 TYR A N 1
ATOM 1700 C CA . TYR A 1 217 ? 2.571 -14.657 -21.417 1.00 89.00 217 TYR A CA 1
ATOM 1701 C C . TYR A 1 217 ? 2.512 -13.809 -22.698 1.00 89.00 217 TYR A C 1
ATOM 1703 O O . TYR A 1 217 ? 3.550 -13.447 -23.249 1.00 89.00 217 TYR A O 1
ATOM 1711 N N . VAL A 1 218 ? 1.308 -13.469 -23.175 1.00 92.44 218 VAL A N 1
ATOM 1712 C CA . VAL A 1 218 ? 1.153 -12.654 -24.393 1.00 92.44 218 VAL A CA 1
ATOM 1713 C C . VAL A 1 218 ? 1.681 -11.241 -24.160 1.00 92.44 218 VAL A C 1
ATOM 1715 O O . VAL A 1 218 ? 2.476 -10.757 -24.964 1.00 92.44 218 VAL A O 1
ATOM 1718 N N . ARG A 1 219 ? 1.317 -10.614 -23.033 1.00 91.75 219 ARG A N 1
ATOM 1719 C CA . ARG A 1 219 ? 1.762 -9.252 -22.696 1.00 91.75 219 ARG A CA 1
ATOM 1720 C C . ARG A 1 219 ? 3.281 -9.152 -22.608 1.00 91.75 219 ARG A C 1
ATOM 1722 O O . ARG A 1 219 ? 3.865 -8.231 -23.170 1.00 91.75 219 ARG A O 1
ATOM 1729 N N . GLU A 1 220 ? 3.922 -10.114 -21.952 1.00 93.06 220 GLU A N 1
ATOM 1730 C CA . GLU A 1 220 ? 5.383 -10.171 -21.843 1.00 93.06 220 GLU A CA 1
ATOM 1731 C C . GLU A 1 220 ? 6.053 -10.370 -23.194 1.00 93.06 220 GLU A C 1
ATOM 1733 O O . GLU A 1 220 ? 7.016 -9.676 -23.513 1.00 93.06 220 GLU A O 1
ATOM 1738 N N . ARG A 1 221 ? 5.530 -11.284 -24.016 1.00 94.06 221 ARG A N 1
ATOM 1739 C CA . ARG A 1 221 ? 6.074 -11.536 -25.349 1.00 94.06 221 ARG A CA 1
ATOM 1740 C C . ARG A 1 221 ? 6.001 -10.291 -26.227 1.00 94.06 221 ARG A C 1
ATOM 1742 O O . ARG A 1 221 ? 6.994 -9.954 -26.869 1.00 94.06 221 ARG A O 1
ATOM 1749 N N . GLU A 1 222 ? 4.853 -9.617 -26.274 1.00 96.25 222 GLU A N 1
ATOM 1750 C CA . GLU A 1 222 ? 4.703 -8.413 -27.097 1.00 96.25 222 GLU A CA 1
ATOM 1751 C C . GLU A 1 222 ? 5.542 -7.248 -26.555 1.00 96.25 222 GLU A C 1
ATOM 1753 O O . GLU A 1 222 ? 6.169 -6.540 -27.347 1.00 96.25 222 GLU A O 1
ATOM 1758 N N . PHE A 1 223 ? 5.649 -7.101 -25.229 1.00 96.50 223 PHE A N 1
ATOM 1759 C CA . PHE A 1 223 ? 6.558 -6.140 -24.600 1.00 96.50 223 PHE A CA 1
ATOM 1760 C C . PHE A 1 223 ? 8.016 -6.396 -25.006 1.00 96.50 223 PHE A C 1
ATOM 1762 O O . PHE A 1 223 ? 8.654 -5.526 -25.598 1.00 96.50 223 PHE A O 1
ATOM 1769 N N . LEU A 1 224 ? 8.530 -7.608 -24.778 1.00 97.00 224 LEU A N 1
ATOM 1770 C CA . LEU A 1 224 ? 9.907 -7.984 -25.108 1.00 97.00 224 LEU A CA 1
ATOM 1771 C C . LEU A 1 224 ? 10.202 -7.825 -26.601 1.00 97.00 224 LEU A C 1
ATOM 1773 O O . LEU A 1 224 ? 11.258 -7.324 -26.980 1.00 97.00 224 LEU A O 1
ATOM 1777 N N . LYS A 1 225 ? 9.250 -8.190 -27.463 1.00 97.25 225 LYS A N 1
ATOM 1778 C CA . LYS A 1 225 ? 9.355 -8.011 -28.915 1.00 97.25 225 LYS A CA 1
ATOM 1779 C C . LYS A 1 225 ? 9.455 -6.536 -29.304 1.00 97.25 225 LYS A C 1
ATOM 1781 O O . LYS A 1 225 ? 10.267 -6.200 -30.167 1.00 97.25 225 LYS A O 1
ATOM 1786 N N . ALA A 1 226 ? 8.656 -5.661 -28.693 1.00 97.81 226 ALA A N 1
ATOM 1787 C CA . ALA A 1 226 ? 8.709 -4.224 -28.947 1.00 97.81 226 ALA A CA 1
ATOM 1788 C C . ALA A 1 226 ? 10.052 -3.625 -28.503 1.00 97.81 226 ALA A C 1
ATOM 1790 O O . ALA A 1 226 ? 10.686 -2.897 -29.273 1.00 97.81 226 ALA A O 1
ATOM 1791 N N . VAL A 1 227 ? 10.513 -3.991 -27.304 1.00 97.69 227 VAL A N 1
ATOM 1792 C CA . VAL A 1 227 ? 11.799 -3.548 -26.756 1.00 97.69 227 VAL A CA 1
ATOM 1793 C C . VAL A 1 227 ? 12.954 -4.021 -27.641 1.00 97.69 227 VAL A C 1
ATOM 1795 O O . VAL A 1 227 ? 13.744 -3.198 -28.102 1.00 97.69 227 VAL A O 1
ATOM 1798 N N . HIS A 1 228 ? 13.018 -5.320 -27.944 1.00 97.25 228 HIS A N 1
ATOM 1799 C CA . HIS A 1 228 ? 14.068 -5.915 -28.771 1.00 97.25 228 HIS A CA 1
ATOM 1800 C C . HIS A 1 228 ? 14.112 -5.260 -30.159 1.00 97.25 228 HIS A C 1
ATOM 1802 O O . HIS A 1 228 ? 15.162 -4.794 -30.592 1.00 97.25 228 HIS A O 1
ATOM 1808 N N . LYS A 1 229 ? 12.960 -5.117 -30.828 1.00 97.75 229 LYS A N 1
ATOM 1809 C CA . LYS A 1 229 ? 12.886 -4.454 -32.138 1.00 97.75 229 LYS A CA 1
ATOM 1810 C C . LYS A 1 229 ? 13.466 -3.036 -32.104 1.00 97.75 229 LYS A C 1
ATOM 1812 O O . LYS A 1 229 ? 14.160 -2.648 -33.041 1.00 97.75 229 LYS A O 1
ATOM 1817 N N . CYS A 1 230 ? 13.180 -2.267 -31.053 1.00 97.75 230 CYS A N 1
ATOM 1818 C CA . CYS A 1 230 ? 13.689 -0.905 -30.904 1.00 97.75 230 CYS A CA 1
ATOM 1819 C C . CYS A 1 230 ? 15.217 -0.885 -30.757 1.00 97.75 230 CYS A C 1
ATOM 1821 O O . CYS A 1 230 ? 15.896 -0.188 -31.514 1.00 97.75 230 CYS A O 1
ATOM 1823 N N . VAL A 1 231 ? 15.763 -1.683 -29.834 1.00 96.81 231 VAL A N 1
ATOM 1824 C CA . VAL A 1 231 ? 17.206 -1.678 -29.551 1.00 96.81 231 VAL A CA 1
ATOM 1825 C C . VAL A 1 231 ? 18.030 -2.282 -30.691 1.00 96.81 231 VAL A C 1
ATOM 1827 O O . VAL A 1 231 ? 19.106 -1.770 -30.992 1.00 96.81 231 VAL A O 1
ATOM 1830 N N . SER A 1 232 ? 17.513 -3.289 -31.407 1.00 95.00 232 SER A N 1
ATOM 1831 C CA . SER A 1 232 ? 18.155 -3.818 -32.623 1.00 95.00 232 SER A CA 1
ATOM 1832 C C . SER A 1 232 ? 18.214 -2.797 -33.758 1.00 95.00 232 SER A C 1
ATOM 1834 O O . SER A 1 232 ? 19.107 -2.867 -34.595 1.00 95.00 232 SER A O 1
ATOM 1836 N N . GLY A 1 233 ? 17.279 -1.843 -33.791 1.00 95.56 233 GLY A N 1
ATOM 1837 C CA . GLY A 1 233 ? 17.288 -0.725 -34.734 1.00 95.56 233 GLY A CA 1
ATOM 1838 C C . GLY A 1 233 ? 18.204 0.436 -34.328 1.00 95.56 233 GLY A C 1
ATOM 1839 O O . GLY A 1 233 ? 18.180 1.468 -34.992 1.00 95.56 233 GLY A O 1
ATOM 1840 N N . GLY A 1 234 ? 18.965 0.311 -33.232 1.00 95.19 234 GLY A N 1
ATOM 1841 C CA . GLY A 1 234 ? 19.785 1.392 -32.671 1.00 95.19 234 GLY A CA 1
ATOM 1842 C C . GLY A 1 234 ? 18.989 2.447 -31.890 1.00 95.19 234 GLY A C 1
ATOM 1843 O O . GLY A 1 234 ? 19.527 3.502 -31.555 1.00 95.19 234 GLY A O 1
ATOM 1844 N N . GLY A 1 235 ? 17.707 2.186 -31.612 1.00 96.38 235 GLY A N 1
ATOM 1845 C CA . GLY A 1 235 ? 16.842 3.059 -30.825 1.00 96.38 235 GLY A CA 1
ATOM 1846 C C . GLY A 1 235 ? 17.062 2.930 -29.315 1.00 96.38 235 GLY A C 1
ATOM 1847 O O . GLY A 1 235 ? 17.772 2.048 -28.832 1.00 96.38 235 GLY A O 1
ATOM 1848 N N . LYS A 1 236 ? 16.414 3.820 -28.556 1.00 95.19 236 LYS A N 1
ATOM 1849 C CA . LYS A 1 236 ? 16.384 3.805 -27.087 1.00 95.19 236 LYS A CA 1
ATOM 1850 C C . LYS A 1 236 ? 14.954 3.576 -26.611 1.00 95.19 236 LYS A C 1
ATOM 1852 O O . LYS A 1 236 ? 14.025 4.144 -27.181 1.00 95.19 236 LYS A O 1
ATOM 1857 N N . VAL A 1 237 ? 14.794 2.789 -25.551 1.00 95.75 237 VAL A N 1
ATOM 1858 C CA . VAL A 1 237 ? 13.498 2.530 -24.915 1.00 95.75 237 VAL A CA 1
ATOM 1859 C C . VAL A 1 237 ? 13.472 3.223 -23.559 1.00 95.75 237 VAL A C 1
ATOM 1861 O O . VAL A 1 237 ? 14.381 3.037 -22.756 1.00 95.75 237 VAL A O 1
ATOM 1864 N N . LEU A 1 238 ? 12.428 4.013 -23.312 1.00 93.94 238 LEU A N 1
ATOM 1865 C CA . LEU A 1 238 ? 12.151 4.625 -22.016 1.00 93.94 238 LEU A CA 1
ATOM 1866 C C . LEU A 1 238 ? 10.918 3.951 -21.411 1.00 93.94 238 LEU A C 1
ATOM 1868 O O . LEU A 1 238 ? 9.866 3.925 -22.050 1.00 93.94 238 LEU A O 1
ATOM 1872 N N . ILE A 1 239 ? 11.051 3.413 -20.197 1.00 91.12 239 ILE A N 1
ATOM 1873 C CA . ILE A 1 239 ? 9.968 2.721 -19.491 1.00 91.12 239 ILE A CA 1
ATOM 1874 C C . ILE A 1 239 ? 9.677 3.473 -18.189 1.00 91.12 239 ILE A C 1
ATOM 1876 O O . ILE A 1 239 ? 10.436 3.330 -17.231 1.00 91.12 239 ILE A O 1
ATOM 1880 N N . PRO A 1 240 ? 8.613 4.291 -18.134 1.00 87.69 240 PRO A N 1
ATOM 1881 C CA . PRO A 1 240 ? 8.203 4.927 -16.893 1.00 87.69 240 PRO A CA 1
ATOM 1882 C C . PRO A 1 240 ? 7.549 3.889 -15.975 1.00 87.69 240 PRO A C 1
ATOM 1884 O O . PRO A 1 240 ? 6.621 3.184 -16.371 1.00 87.69 240 PRO A O 1
ATOM 1887 N N . THR A 1 241 ? 8.036 3.793 -14.744 1.00 83.44 241 THR A N 1
ATOM 1888 C CA . THR A 1 241 ? 7.506 2.908 -13.703 1.00 83.44 241 THR A CA 1
ATOM 1889 C C . THR A 1 241 ? 7.743 3.548 -12.341 1.00 83.44 241 THR A C 1
ATOM 1891 O O . THR A 1 241 ? 8.672 4.341 -12.186 1.00 83.44 241 THR A O 1
ATOM 1894 N N . PHE A 1 242 ? 6.929 3.190 -11.348 1.00 73.12 242 PHE A N 1
ATOM 1895 C CA . PHE A 1 242 ? 7.258 3.472 -9.953 1.00 73.12 242 PHE A CA 1
ATOM 1896 C C . PHE A 1 242 ? 8.571 2.783 -9.573 1.00 73.12 242 PHE A C 1
ATOM 1898 O O . PHE A 1 242 ? 8.873 1.706 -10.097 1.00 73.12 242 PHE A O 1
ATOM 1905 N N . ALA A 1 243 ? 9.332 3.407 -8.670 1.00 64.44 243 ALA A N 1
ATOM 1906 C CA . ALA A 1 243 ? 10.639 2.916 -8.233 1.00 64.44 243 ALA A CA 1
ATOM 1907 C C . ALA A 1 243 ? 10.559 1.547 -7.529 1.00 64.44 243 ALA A C 1
ATOM 1909 O O . ALA A 1 243 ? 11.506 0.764 -7.586 1.00 64.44 243 ALA A O 1
ATOM 1910 N N . LEU A 1 244 ? 9.416 1.242 -6.904 1.00 70.81 244 LEU A N 1
ATOM 1911 C CA . LEU A 1 244 ? 9.152 0.003 -6.177 1.00 70.81 244 LEU A CA 1
ATOM 1912 C C . LEU A 1 244 ? 7.878 -0.682 -6.693 1.00 70.81 244 LEU A C 1
ATOM 1914 O O . LEU A 1 244 ? 6.885 -0.020 -6.984 1.00 70.81 244 LEU A O 1
ATOM 1918 N N . GLY A 1 245 ? 7.913 -2.010 -6.821 1.00 74.81 245 GLY A N 1
ATOM 1919 C CA . GLY A 1 245 ? 6.839 -2.845 -7.365 1.00 74.81 245 GLY A CA 1
ATOM 1920 C C . GLY A 1 245 ? 7.093 -3.264 -8.817 1.00 74.81 245 GLY A C 1
ATOM 1921 O O . GLY A 1 245 ? 7.805 -4.227 -9.099 1.00 74.81 245 GLY A O 1
ATOM 1922 N N . ARG A 1 246 ? 6.488 -2.559 -9.782 1.00 81.00 246 ARG A N 1
ATOM 1923 C CA . ARG A 1 246 ? 6.509 -2.984 -11.198 1.00 81.00 246 ARG A CA 1
ATOM 1924 C C . ARG A 1 246 ? 7.900 -2.911 -11.842 1.00 81.00 246 ARG A C 1
ATOM 1926 O O . ARG A 1 246 ? 8.162 -3.681 -12.767 1.00 81.00 246 ARG A O 1
ATOM 1933 N N . ALA A 1 247 ? 8.786 -2.039 -11.356 1.00 83.62 247 ALA A N 1
ATOM 1934 C CA . ALA A 1 247 ? 10.160 -1.940 -11.847 1.00 83.62 247 ALA A CA 1
ATOM 1935 C C . ALA A 1 247 ? 10.926 -3.257 -11.662 1.00 83.62 247 ALA A C 1
ATOM 1937 O O . ALA A 1 247 ? 11.590 -3.710 -12.589 1.00 83.62 247 ALA A O 1
ATOM 1938 N N . GLN A 1 248 ? 10.773 -3.905 -10.505 1.00 79.12 248 GLN A N 1
ATOM 1939 C CA . GLN A 1 248 ? 11.417 -5.174 -10.172 1.00 79.12 248 GLN A CA 1
ATOM 1940 C C . GLN A 1 248 ? 10.998 -6.278 -11.148 1.00 79.12 248 GLN A C 1
ATOM 1942 O O . GLN A 1 248 ? 11.855 -6.953 -11.714 1.00 79.12 248 GLN A O 1
ATOM 1947 N N . GLU A 1 249 ? 9.695 -6.412 -11.415 1.00 83.50 249 GLU A N 1
ATOM 1948 C CA . GLU A 1 249 ? 9.184 -7.400 -12.376 1.00 83.50 249 GLU A CA 1
ATOM 1949 C C . GLU A 1 249 ? 9.779 -7.200 -13.774 1.00 83.50 249 GLU A C 1
ATOM 1951 O O . GLU A 1 249 ? 10.155 -8.163 -14.441 1.00 83.50 249 GLU A O 1
ATOM 1956 N N . LEU A 1 250 ? 9.866 -5.944 -14.220 1.00 89.44 250 LEU A N 1
ATOM 1957 C CA . LEU A 1 250 ? 10.410 -5.609 -15.532 1.00 89.44 250 LEU A CA 1
ATOM 1958 C C . LEU A 1 250 ? 11.916 -5.863 -15.606 1.00 89.44 250 LEU A C 1
ATOM 1960 O O . LEU A 1 250 ? 12.380 -6.360 -16.629 1.00 89.44 250 LEU A O 1
ATOM 1964 N N . CYS A 1 251 ? 12.666 -5.567 -14.543 1.00 88.50 251 CYS A N 1
ATOM 1965 C CA . CYS A 1 251 ? 14.095 -5.860 -14.473 1.00 88.50 251 CYS A CA 1
ATOM 1966 C C . CYS A 1 251 ? 14.360 -7.362 -14.606 1.00 88.50 251 CYS A C 1
ATOM 1968 O O . CYS A 1 251 ? 15.144 -7.745 -15.469 1.00 88.50 251 CYS A O 1
ATOM 1970 N N . ILE A 1 252 ? 13.650 -8.204 -13.845 1.00 86.75 252 ILE A N 1
ATOM 1971 C CA . ILE A 1 252 ? 13.804 -9.668 -13.915 1.00 86.75 252 ILE A CA 1
ATOM 1972 C C . ILE A 1 252 ? 13.420 -10.178 -15.312 1.00 86.75 252 ILE A C 1
ATOM 1974 O O . ILE A 1 252 ? 14.159 -10.942 -15.929 1.00 86.75 252 ILE A O 1
ATOM 1978 N N . LEU A 1 253 ? 12.287 -9.715 -15.855 1.00 90.62 253 LEU A N 1
ATOM 1979 C CA . LEU A 1 253 ? 11.826 -10.098 -17.193 1.00 90.62 253 LEU A CA 1
ATOM 1980 C C . LEU A 1 253 ? 12.847 -9.746 -18.286 1.00 90.62 253 LEU A C 1
ATOM 1982 O O . LEU A 1 253 ? 13.069 -10.535 -19.210 1.00 90.62 253 LEU A O 1
ATOM 1986 N N . LEU A 1 254 ? 13.429 -8.547 -18.216 1.00 93.00 254 LEU A N 1
ATOM 1987 C CA . LEU A 1 254 ? 14.415 -8.085 -19.185 1.00 93.00 254 LEU A CA 1
ATOM 1988 C C . LEU A 1 254 ? 15.754 -8.802 -19.006 1.00 93.00 254 LEU A C 1
ATOM 1990 O O . LEU A 1 254 ? 16.341 -9.181 -20.011 1.00 93.00 254 LEU A O 1
ATOM 1994 N N . GLU A 1 255 ? 16.216 -9.033 -17.777 1.00 90.31 255 GLU A N 1
ATOM 1995 C CA . GLU A 1 255 ? 17.465 -9.754 -17.502 1.00 90.31 255 GLU A CA 1
ATOM 1996 C C . GLU A 1 255 ? 17.416 -11.187 -18.052 1.00 90.31 255 GLU A C 1
ATOM 1998 O O . GLU A 1 255 ? 18.277 -11.559 -18.857 1.00 90.31 255 GLU A O 1
ATOM 2003 N N . ASP A 1 256 ? 16.347 -11.931 -17.745 1.00 88.88 256 ASP A N 1
ATOM 2004 C CA . ASP A 1 256 ? 16.099 -13.275 -18.283 1.00 88.88 256 ASP A CA 1
ATOM 2005 C C . ASP A 1 256 ? 16.137 -13.287 -19.819 1.00 88.88 256 ASP A C 1
ATOM 2007 O O . ASP A 1 256 ? 16.704 -14.182 -20.454 1.00 88.88 256 ASP A O 1
ATOM 2011 N N . TYR A 1 257 ? 15.499 -12.296 -20.449 1.00 94.06 257 TYR A N 1
ATOM 2012 C CA . TYR A 1 257 ? 15.447 -12.202 -21.904 1.00 94.06 257 TYR A CA 1
ATOM 2013 C C . TYR A 1 257 ? 16.799 -11.811 -22.509 1.00 94.06 257 TYR A C 1
ATOM 2015 O O . TYR A 1 257 ? 17.189 -12.352 -23.547 1.00 94.06 257 TYR A O 1
ATOM 2023 N N . TRP A 1 258 ? 17.527 -10.895 -21.866 1.00 93.75 258 TRP A N 1
ATOM 2024 C CA . TRP A 1 258 ? 18.848 -10.444 -22.297 1.00 93.75 258 TRP A CA 1
ATOM 2025 C C . TRP A 1 258 ? 19.852 -11.582 -22.290 1.00 93.75 258 TRP A C 1
ATOM 2027 O O . TRP A 1 258 ? 20.606 -11.727 -23.253 1.00 93.75 258 TRP A O 1
ATOM 2037 N N . GLU A 1 259 ? 19.834 -12.405 -21.242 1.00 93.12 259 GLU A N 1
ATOM 2038 C CA . GLU A 1 259 ? 20.701 -13.571 -21.137 1.00 93.12 259 GLU A CA 1
ATOM 2039 C C . GLU A 1 259 ? 20.377 -14.592 -22.236 1.00 93.12 259 GLU A C 1
ATOM 2041 O O . GLU A 1 259 ? 21.261 -14.978 -23.004 1.00 93.12 259 GLU A O 1
ATOM 2046 N N . ARG A 1 260 ? 19.095 -14.952 -22.399 1.00 94.38 260 ARG A N 1
ATOM 2047 C CA . ARG A 1 260 ? 18.643 -15.929 -23.411 1.00 94.38 260 ARG A CA 1
ATOM 2048 C C . ARG A 1 260 ? 18.948 -15.503 -24.845 1.00 94.38 260 ARG A C 1
ATOM 2050 O O . ARG A 1 260 ? 19.280 -16.344 -25.676 1.00 94.38 260 ARG A O 1
ATOM 2057 N N . MET A 1 261 ? 18.818 -14.212 -25.141 1.00 94.69 261 MET A N 1
ATOM 2058 C CA . MET A 1 261 ? 19.050 -13.657 -26.478 1.00 94.69 261 MET A CA 1
ATOM 2059 C C . MET A 1 261 ? 20.483 -13.144 -26.676 1.00 94.69 261 MET A C 1
ATOM 2061 O O . MET A 1 261 ? 20.810 -12.655 -27.757 1.00 94.69 261 MET A O 1
ATOM 2065 N N . ASN A 1 262 ? 21.338 -13.250 -25.651 1.00 93.44 262 ASN A N 1
ATOM 2066 C CA . ASN A 1 262 ? 22.705 -12.729 -25.625 1.00 93.44 262 ASN A CA 1
ATOM 2067 C C . ASN A 1 262 ? 22.804 -11.245 -26.044 1.00 93.44 262 ASN A C 1
ATOM 2069 O O . ASN A 1 262 ? 23.717 -10.837 -26.769 1.00 93.44 262 ASN A O 1
ATOM 2073 N N . LEU A 1 263 ? 21.854 -10.425 -25.588 1.00 91.88 263 LEU A N 1
ATOM 2074 C CA . LEU A 1 263 ? 21.846 -8.987 -25.853 1.00 91.88 263 LEU A CA 1
ATOM 2075 C C . LEU A 1 263 ? 22.882 -8.281 -24.971 1.00 91.88 263 LEU A C 1
ATOM 2077 O O . LEU A 1 263 ? 23.024 -8.574 -23.787 1.00 91.88 263 LEU A O 1
ATOM 2081 N N . LYS A 1 264 ? 23.621 -7.332 -25.557 1.00 92.12 264 LYS A N 1
ATOM 2082 C CA . LYS A 1 264 ? 24.668 -6.551 -24.865 1.00 92.12 264 LYS A CA 1
ATOM 2083 C C . LYS A 1 264 ? 24.289 -5.090 -24.627 1.00 92.12 264 LYS A C 1
ATOM 2085 O O . LYS A 1 264 ? 25.096 -4.321 -24.116 1.00 92.12 264 LYS A O 1
ATOM 2090 N N . VAL A 1 265 ? 23.081 -4.697 -25.030 1.00 92.75 265 VAL A N 1
ATOM 2091 C CA . VAL A 1 265 ? 22.591 -3.327 -24.858 1.00 92.75 265 VAL A CA 1
ATOM 2092 C C . VAL A 1 265 ? 22.397 -3.068 -23.361 1.00 92.75 265 VAL A C 1
ATOM 2094 O O . VAL A 1 265 ? 21.728 -3.871 -22.713 1.00 92.75 265 VAL A O 1
ATOM 2097 N N . PRO A 1 266 ? 22.968 -1.996 -22.789 1.00 91.62 266 PRO A N 1
ATOM 2098 C CA . PRO A 1 266 ? 22.851 -1.735 -21.360 1.00 91.62 266 PRO A CA 1
ATOM 2099 C C . PRO A 1 266 ? 21.412 -1.372 -20.973 1.00 91.62 266 PRO A C 1
ATOM 2101 O O . PRO A 1 266 ? 20.732 -0.634 -21.691 1.00 91.62 266 PRO A O 1
ATOM 2104 N N . ILE A 1 267 ? 20.974 -1.867 -19.816 1.00 89.44 267 ILE A N 1
ATOM 2105 C CA . ILE A 1 267 ? 19.728 -1.466 -19.157 1.00 89.44 267 ILE A CA 1
ATOM 2106 C C . ILE A 1 267 ? 20.116 -0.544 -18.003 1.00 89.44 267 ILE A C 1
ATOM 2108 O O . ILE A 1 267 ? 20.928 -0.915 -17.158 1.00 89.44 267 ILE A O 1
ATOM 2112 N N . TYR A 1 268 ? 19.553 0.662 -17.982 1.00 87.38 268 TYR A N 1
ATOM 2113 C CA . TYR A 1 268 ? 19.794 1.643 -16.929 1.00 87.38 268 TYR A CA 1
ATOM 2114 C C . TYR A 1 268 ? 18.547 1.776 -16.063 1.00 87.38 268 TYR A C 1
ATOM 2116 O O . TYR A 1 268 ? 17.457 2.005 -16.587 1.00 87.38 268 TYR A O 1
ATOM 2124 N N . LEU A 1 269 ? 18.720 1.683 -14.748 1.00 79.81 269 LEU A N 1
ATOM 2125 C CA . LEU A 1 269 ? 17.695 2.036 -13.776 1.00 79.81 269 LEU A CA 1
ATOM 2126 C C . LEU A 1 269 ? 18.030 3.423 -13.224 1.00 79.81 269 LEU A C 1
ATOM 2128 O O . LEU A 1 269 ? 19.102 3.623 -12.657 1.00 79.81 269 LEU A O 1
ATOM 2132 N N . SER A 1 270 ? 17.133 4.388 -13.412 1.00 70.50 270 SER A N 1
ATOM 2133 C CA . SER A 1 270 ? 17.251 5.681 -12.745 1.00 70.50 270 SER A CA 1
ATOM 2134 C C . SER A 1 270 ? 16.516 5.586 -11.418 1.00 70.50 270 SER A C 1
ATOM 2136 O O . SER A 1 270 ? 15.294 5.473 -11.390 1.00 70.50 270 SER A O 1
ATOM 2138 N N . ALA A 1 271 ? 17.278 5.586 -10.334 1.00 56.69 271 ALA A N 1
ATOM 2139 C CA . ALA A 1 271 ? 16.761 5.716 -8.989 1.00 56.69 271 ALA A CA 1
ATOM 2140 C C . ALA A 1 271 ? 17.509 6.852 -8.305 1.00 56.69 271 ALA A C 1
ATOM 2142 O O . ALA A 1 271 ? 18.740 6.895 -8.325 1.00 56.69 271 ALA A O 1
ATOM 2143 N N . GLU A 1 272 ? 16.777 7.780 -7.708 1.00 50.78 272 GLU A N 1
ATOM 2144 C CA . GLU A 1 272 ? 17.383 8.793 -6.859 1.00 50.78 272 GLU A CA 1
ATOM 2145 C C . GLU A 1 272 ? 17.764 8.148 -5.537 1.00 50.78 272 GLU A C 1
ATOM 2147 O O . GLU A 1 272 ? 16.895 7.887 -4.723 1.00 50.78 272 GLU A O 1
ATOM 2152 N N . ASN A 1 273 ? 19.058 7.843 -5.396 1.00 39.47 273 ASN A N 1
ATOM 2153 C CA . ASN A 1 273 ? 19.868 7.544 -4.203 1.00 39.47 273 ASN A CA 1
ATOM 2154 C C . ASN A 1 273 ? 19.355 6.583 -3.102 1.00 39.47 273 ASN A C 1
ATOM 2156 O O . ASN A 1 273 ? 20.186 6.115 -2.337 1.00 39.47 273 ASN A O 1
ATOM 2160 N N . GLU A 1 274 ? 18.079 6.208 -3.030 1.00 44.56 274 GLU A N 1
ATOM 2161 C CA . GLU A 1 274 ? 17.498 5.381 -1.959 1.00 44.56 274 GLU A CA 1
ATOM 2162 C C . GLU A 1 274 ? 16.910 4.057 -2.480 1.00 44.56 274 GLU A C 1
ATOM 2164 O O . GLU A 1 274 ? 16.703 3.123 -1.707 1.00 44.56 274 GLU A O 1
ATOM 2169 N N . ALA A 1 275 ? 16.726 3.892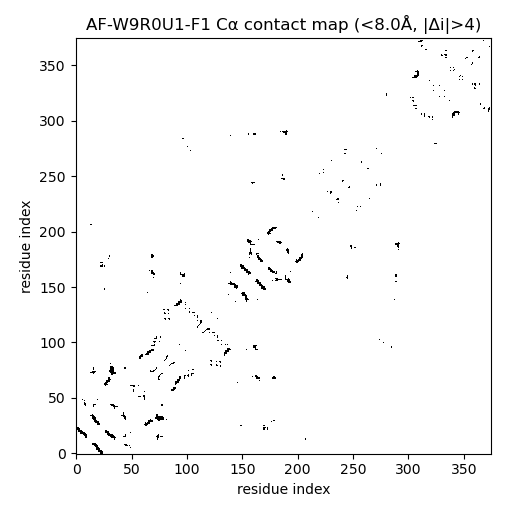 -3.801 1.00 39.59 275 ALA A N 1
ATOM 2170 C CA . ALA A 1 275 ? 16.283 2.595 -4.329 1.00 39.59 275 ALA A CA 1
ATOM 2171 C C . ALA A 1 275 ? 17.390 1.520 -4.318 1.00 39.59 275 ALA A C 1
ATOM 2173 O O . ALA A 1 275 ? 17.074 0.331 -4.335 1.00 39.59 275 ALA A O 1
ATOM 2174 N N . GLY A 1 276 ? 18.669 1.917 -4.252 1.00 41.44 276 GLY A N 1
ATOM 2175 C CA . GLY A 1 276 ? 19.784 0.985 -4.033 1.00 41.44 276 GLY A CA 1
ATOM 2176 C C . GLY A 1 276 ? 19.643 0.256 -2.696 1.00 41.44 276 GLY A C 1
ATOM 2177 O O . GLY A 1 276 ? 19.614 -0.971 -2.671 1.00 41.44 276 GLY A O 1
ATOM 2178 N N . ASP A 1 277 ? 19.390 1.009 -1.622 1.00 40.34 277 ASP A N 1
ATOM 2179 C CA . ASP A 1 277 ? 19.110 0.454 -0.292 1.00 40.34 277 ASP A CA 1
ATOM 2180 C C . ASP A 1 277 ? 17.809 -0.370 -0.275 1.00 40.34 277 ASP A C 1
ATOM 2182 O O . ASP A 1 277 ? 17.701 -1.349 0.459 1.00 40.34 277 ASP A O 1
ATOM 2186 N N . SER A 1 278 ? 16.823 -0.030 -1.115 1.00 44.81 278 SER A N 1
ATOM 2187 C CA . SER A 1 278 ? 15.563 -0.781 -1.218 1.00 44.81 278 SER A CA 1
ATOM 2188 C C . SER A 1 278 ? 15.688 -2.129 -1.949 1.00 44.81 278 SER A C 1
ATOM 2190 O O . SER A 1 278 ? 15.006 -3.086 -1.578 1.00 44.81 278 SER A O 1
ATOM 2192 N N . MET A 1 279 ? 16.568 -2.233 -2.957 1.00 44.81 279 MET A N 1
ATOM 2193 C CA . MET A 1 279 ? 16.898 -3.515 -3.595 1.00 44.81 279 MET A CA 1
ATOM 2194 C C . MET A 1 279 ? 17.717 -4.403 -2.651 1.00 44.81 279 MET A C 1
ATOM 2196 O O . MET A 1 279 ? 17.474 -5.607 -2.603 1.00 44.81 279 MET A O 1
ATOM 2200 N N . ASP A 1 280 ? 18.601 -3.811 -1.843 1.00 42.59 280 ASP A N 1
ATOM 2201 C CA . ASP A 1 280 ? 19.351 -4.522 -0.800 1.00 42.59 280 ASP A CA 1
ATOM 2202 C C . ASP A 1 280 ? 18.442 -4.963 0.371 1.00 42.59 280 ASP A C 1
ATOM 2204 O O . ASP A 1 280 ? 18.612 -6.050 0.923 1.00 42.59 280 ASP A O 1
ATOM 2208 N N . PHE A 1 281 ? 17.416 -4.174 0.722 1.00 42.53 281 PHE A N 1
ATOM 2209 C CA . PHE A 1 281 ? 16.415 -4.525 1.741 1.00 42.53 281 PHE A CA 1
ATOM 2210 C C . PHE A 1 281 ? 15.551 -5.734 1.334 1.00 42.53 281 PHE A C 1
ATOM 2212 O O . PHE A 1 281 ? 15.171 -6.547 2.179 1.00 42.53 281 PHE A O 1
ATOM 2219 N N . LEU A 1 282 ? 15.271 -5.882 0.035 1.00 44.50 282 LEU A N 1
ATOM 2220 C CA . LEU A 1 282 ? 14.465 -6.965 -0.539 1.00 44.50 282 LEU A CA 1
ATOM 2221 C C . LEU A 1 282 ? 15.134 -8.345 -0.435 1.00 44.50 282 LEU A C 1
ATOM 2223 O O . LEU A 1 282 ? 14.438 -9.327 -0.182 1.00 44.50 282 LEU A O 1
ATOM 2227 N N . GLY A 1 283 ? 16.466 -8.423 -0.533 1.00 43.03 283 GLY A N 1
ATOM 2228 C CA . GLY A 1 283 ? 17.214 -9.678 -0.360 1.00 43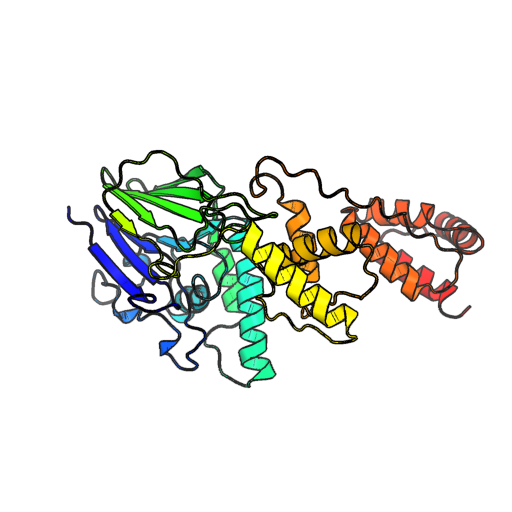.03 283 GLY A CA 1
ATOM 2229 C C . GLY A 1 283 ? 17.156 -10.267 1.060 1.00 43.03 283 GLY A C 1
ATOM 2230 O O . GLY A 1 283 ? 17.592 -11.399 1.267 1.00 43.03 283 GLY A O 1
ATOM 2231 N N . ASN A 1 284 ? 16.617 -9.517 2.031 1.00 38.16 284 ASN A N 1
ATOM 2232 C CA . ASN A 1 284 ? 16.560 -9.887 3.450 1.00 38.16 284 ASN A CA 1
ATOM 2233 C C . ASN A 1 284 ? 15.172 -10.361 3.934 1.00 38.16 284 ASN A C 1
ATOM 2235 O O . ASN A 1 284 ? 15.073 -10.831 5.065 1.00 38.16 284 ASN A O 1
ATOM 2239 N N . TYR A 1 285 ? 14.111 -10.256 3.119 1.00 40.81 285 TYR A N 1
ATOM 2240 C CA . TYR A 1 285 ? 12.720 -10.598 3.493 1.00 40.81 285 TYR A CA 1
ATOM 2241 C C . TYR A 1 285 ? 12.077 -11.662 2.570 1.00 40.81 285 TYR A C 1
ATOM 2243 O O . TYR A 1 285 ? 10.854 -11.702 2.412 1.00 40.81 285 TYR A O 1
ATOM 2251 N N . GLU A 1 286 ? 12.893 -12.532 1.960 1.00 49.22 286 GLU A N 1
ATOM 2252 C CA . GLU A 1 286 ? 12.459 -13.537 0.967 1.00 49.22 286 GLU A CA 1
ATOM 2253 C C . GLU A 1 286 ? 11.489 -14.600 1.531 1.00 49.22 286 GLU A C 1
ATOM 2255 O O . GLU A 1 286 ? 10.603 -15.066 0.814 1.00 49.22 286 GLU A O 1
ATOM 2260 N N . GLU A 1 287 ? 11.558 -14.922 2.824 1.00 47.53 287 GLU A N 1
ATOM 2261 C CA . GLU A 1 287 ? 10.659 -15.885 3.479 1.00 47.53 287 GLU A CA 1
ATOM 2262 C C . GLU A 1 287 ? 9.756 -15.140 4.475 1.00 47.53 287 GLU A C 1
ATOM 2264 O O . GLU A 1 287 ? 10.201 -14.879 5.593 1.00 47.53 287 GLU A O 1
ATOM 2269 N N . PRO A 1 288 ? 8.540 -14.673 4.103 1.00 47.72 288 PRO A N 1
ATOM 2270 C CA . PRO A 1 288 ? 7.431 -15.442 3.516 1.00 47.72 288 PRO A CA 1
ATOM 2271 C C . PRO A 1 288 ? 6.725 -14.737 2.328 1.00 47.72 288 PRO A C 1
ATOM 2273 O O . PRO A 1 288 ? 5.563 -15.023 2.034 1.00 47.72 288 PRO A O 1
ATOM 2276 N N . TRP A 1 289 ? 7.383 -13.766 1.682 1.00 46.50 289 TRP A N 1
ATOM 2277 C CA . TRP A 1 289 ? 6.777 -12.922 0.637 1.00 46.50 289 TRP A CA 1
ATOM 2278 C C . TRP A 1 289 ? 7.073 -13.386 -0.799 1.00 46.50 289 TRP A C 1
ATOM 2280 O O . TRP A 1 289 ? 6.432 -12.885 -1.730 1.00 46.50 289 TRP A O 1
ATOM 2290 N N . GLY A 1 290 ? 8.004 -14.330 -0.981 1.00 44.81 290 GLY A N 1
ATOM 2291 C CA . GLY A 1 290 ? 8.279 -14.991 -2.259 1.00 44.81 290 GLY A CA 1
ATOM 2292 C C . GLY A 1 290 ? 7.248 -16.077 -2.599 1.00 44.81 290 GLY A C 1
ATOM 2293 O O . GLY A 1 290 ? 6.685 -16.716 -1.714 1.00 44.81 290 GLY A O 1
ATOM 2294 N N . GLY A 1 291 ? 6.967 -16.281 -3.890 1.00 38.75 291 GLY A N 1
ATOM 2295 C CA . GLY A 1 291 ? 6.103 -17.376 -4.350 1.00 38.75 291 GLY A CA 1
ATOM 2296 C C . GLY A 1 291 ? 6.753 -18.759 -4.181 1.00 38.75 291 GLY A C 1
ATOM 2297 O O . GLY A 1 291 ? 7.978 -18.883 -4.222 1.00 38.75 291 GLY A O 1
ATOM 2298 N N . GLU A 1 292 ? 5.936 -19.808 -4.017 1.00 38.31 292 GLU A N 1
ATOM 2299 C CA . GLU A 1 292 ? 6.396 -21.202 -4.116 1.00 38.31 292 GLU A CA 1
ATOM 2300 C C . GLU A 1 292 ? 6.971 -21.430 -5.529 1.00 38.31 292 GLU A C 1
ATOM 2302 O O . GLU A 1 292 ? 6.298 -21.150 -6.515 1.00 38.31 292 GLU A O 1
ATOM 2307 N N . GLU A 1 293 ? 8.223 -21.897 -5.607 1.00 36.34 293 GLU A N 1
ATOM 2308 C CA . GLU A 1 293 ? 9.120 -21.908 -6.787 1.00 36.34 293 GLU A CA 1
ATOM 2309 C C . GLU A 1 293 ? 9.938 -20.629 -7.056 1.00 36.34 293 GLU A C 1
ATOM 2311 O O . GLU A 1 293 ? 10.301 -20.328 -8.196 1.00 36.34 293 GLU A O 1
ATOM 2316 N N . PHE A 1 294 ? 10.396 -19.940 -6.009 1.00 35.12 294 PHE A N 1
ATOM 2317 C CA . PHE A 1 294 ? 11.700 -19.283 -6.114 1.00 35.12 294 PHE A CA 1
ATOM 2318 C C . PHE A 1 294 ? 12.778 -20.364 -6.324 1.00 35.12 294 PHE A C 1
ATOM 2320 O O . PHE A 1 294 ? 13.256 -20.998 -5.383 1.00 35.12 294 PHE A O 1
ATOM 2327 N N . SER A 1 295 ? 13.209 -20.572 -7.575 1.00 31.31 295 SER A N 1
ATOM 2328 C CA . SER A 1 295 ? 14.627 -20.881 -7.780 1.00 31.31 295 SER A CA 1
ATOM 2329 C C . SER A 1 295 ? 15.368 -19.768 -7.053 1.00 31.31 295 SER A C 1
ATOM 2331 O O . SER A 1 295 ? 15.048 -18.609 -7.341 1.00 31.31 295 SER A O 1
ATOM 2333 N N . PRO A 1 296 ? 16.322 -20.056 -6.144 1.00 30.98 296 PRO A N 1
ATOM 2334 C CA . PRO A 1 296 ? 17.137 -18.989 -5.599 1.00 30.98 296 PRO A CA 1
ATOM 2335 C C . PRO A 1 296 ? 17.628 -18.214 -6.811 1.00 30.98 296 PRO A C 1
ATOM 2337 O O . PRO A 1 296 ? 18.118 -18.827 -7.774 1.00 30.98 296 PRO A O 1
ATOM 2340 N N . VAL A 1 297 ? 17.436 -16.891 -6.811 1.00 36.34 297 VAL A N 1
ATOM 2341 C CA . VAL A 1 297 ? 18.299 -16.029 -7.612 1.00 36.34 297 VAL A CA 1
ATOM 2342 C C . VAL A 1 297 ? 19.664 -16.619 -7.340 1.00 36.34 297 VAL A C 1
ATOM 2344 O O . VAL A 1 297 ? 20.071 -16.690 -6.176 1.00 36.34 297 VAL A O 1
ATOM 2347 N N . ARG A 1 298 ? 20.305 -17.217 -8.352 1.00 34.03 298 ARG A N 1
ATOM 2348 C CA . ARG A 1 298 ? 21.686 -17.641 -8.191 1.00 34.03 298 ARG A CA 1
ATOM 2349 C C . ARG A 1 298 ? 22.363 -16.339 -7.832 1.00 34.03 298 ARG A C 1
ATOM 2351 O O . ARG A 1 298 ? 22.597 -15.533 -8.728 1.00 34.03 298 ARG A O 1
ATOM 2358 N N . ARG A 1 299 ? 22.587 -16.097 -6.532 1.00 38.91 299 ARG A N 1
ATOM 2359 C CA . ARG A 1 299 ? 23.436 -15.021 -6.057 1.00 38.91 299 ARG A CA 1
ATOM 2360 C C . ARG A 1 299 ? 24.684 -15.280 -6.861 1.00 38.91 299 ARG A C 1
ATOM 2362 O O . ARG A 1 299 ? 25.309 -16.328 -6.679 1.00 38.91 299 ARG A O 1
ATOM 2369 N N . LYS A 1 300 ? 24.952 -14.436 -7.865 1.00 41.12 300 LYS A N 1
ATOM 2370 C CA . LYS A 1 300 ? 26.239 -14.489 -8.538 1.00 41.12 300 LYS A CA 1
ATOM 2371 C C . LYS A 1 300 ? 27.203 -14.439 -7.377 1.00 41.12 300 LYS A C 1
ATOM 2373 O O . LYS A 1 300 ? 27.135 -13.506 -6.579 1.00 41.12 300 LYS A O 1
ATOM 2378 N N . GLN A 1 301 ? 27.969 -15.507 -7.217 1.00 42.88 301 GLN A N 1
ATOM 2379 C CA . GLN A 1 301 ? 29.064 -15.533 -6.279 1.00 42.88 301 GLN A CA 1
ATOM 2380 C C . GLN A 1 301 ? 29.966 -14.415 -6.789 1.00 42.88 301 GLN A C 1
ATOM 2382 O O . GLN A 1 301 ? 30.652 -14.582 -7.793 1.00 42.88 301 GLN A O 1
ATOM 2387 N N . LEU A 1 302 ? 29.786 -13.206 -6.251 1.00 55.28 302 LEU A N 1
ATOM 2388 C CA . LEU A 1 302 ? 30.660 -12.105 -6.584 1.00 55.28 302 LEU A CA 1
ATOM 2389 C C . LEU A 1 302 ? 32.008 -12.549 -6.053 1.00 55.28 302 LEU A C 1
ATOM 2391 O O . LEU A 1 302 ? 32.112 -12.973 -4.904 1.00 55.28 302 LEU A O 1
ATOM 2395 N N . ASP A 1 303 ? 33.023 -12.504 -6.894 1.00 73.50 303 ASP A N 1
ATOM 2396 C CA . ASP A 1 303 ? 34.365 -12.740 -6.409 1.00 73.50 303 ASP A CA 1
ATOM 2397 C C . ASP A 1 303 ? 34.751 -11.567 -5.509 1.00 73.50 303 ASP A C 1
ATOM 2399 O O . ASP A 1 303 ? 34.490 -10.399 -5.825 1.00 73.50 303 ASP A O 1
ATOM 2403 N N . CYS A 1 304 ? 35.350 -11.882 -4.362 1.00 82.56 304 CYS A N 1
ATOM 2404 C CA . CYS A 1 304 ? 35.907 -10.871 -3.477 1.00 82.56 304 CYS A CA 1
ATOM 2405 C C . CYS A 1 304 ? 36.938 -10.051 -4.277 1.00 82.56 304 CYS A C 1
ATOM 2407 O O . CYS A 1 304 ? 37.898 -10.633 -4.792 1.00 82.56 304 CYS A O 1
ATOM 2409 N N . PRO A 1 305 ? 36.752 -8.729 -4.447 1.00 85.38 305 PRO A N 1
ATOM 2410 C CA . PRO A 1 305 ? 37.614 -7.950 -5.321 1.00 85.38 305 PRO A CA 1
ATOM 2411 C C . PRO A 1 305 ? 39.013 -7.843 -4.710 1.00 85.38 305 PRO A C 1
ATOM 2413 O O . PRO A 1 305 ? 39.171 -7.349 -3.597 1.00 85.38 305 PRO A O 1
ATOM 2416 N N . LEU A 1 306 ? 40.034 -8.260 -5.455 1.00 91.44 306 LEU A N 1
ATOM 2417 C CA . LEU A 1 306 ? 41.429 -8.215 -5.012 1.00 91.44 306 LEU A CA 1
ATOM 2418 C C . LEU A 1 306 ? 42.021 -6.802 -5.148 1.00 91.44 306 LEU A C 1
ATOM 2420 O O . LEU A 1 306 ? 41.663 -6.053 -6.064 1.00 91.44 306 LEU A O 1
ATOM 2424 N N . PHE A 1 307 ? 42.939 -6.439 -4.249 1.00 93.94 307 PHE A N 1
ATOM 2425 C CA . PHE A 1 307 ? 43.652 -5.160 -4.264 1.00 93.94 307 PHE A CA 1
ATOM 2426 C C . PHE A 1 307 ? 45.160 -5.345 -4.302 1.00 93.94 307 PHE A C 1
ATOM 2428 O O . PHE A 1 307 ? 45.764 -5.800 -3.334 1.00 93.94 307 PHE A O 1
ATOM 2435 N N . SER A 1 308 ? 45.778 -4.896 -5.388 1.00 85.88 308 SER A N 1
ATOM 2436 C CA . SER A 1 308 ? 47.233 -4.899 -5.566 1.00 85.88 308 SER A CA 1
ATOM 2437 C C . SER A 1 308 ? 47.903 -3.562 -5.223 1.00 85.88 308 SER A C 1
ATOM 2439 O O . SER A 1 308 ? 49.127 -3.475 -5.263 1.00 85.88 308 SER A O 1
ATOM 2441 N N . GLY A 1 309 ? 47.128 -2.521 -4.883 1.00 84.88 309 GLY A N 1
ATOM 2442 C CA . GLY A 1 309 ? 47.632 -1.168 -4.604 1.00 84.88 309 GLY A CA 1
ATOM 2443 C C . GLY A 1 309 ? 47.249 -0.100 -5.639 1.00 84.88 309 GLY A C 1
ATOM 2444 O O . GLY A 1 309 ? 47.551 1.070 -5.427 1.00 84.88 309 GLY A O 1
ATOM 2445 N N . ILE A 1 310 ? 46.575 -0.473 -6.733 1.00 86.81 310 ILE A N 1
ATOM 2446 C CA . ILE A 1 310 ? 46.158 0.435 -7.818 1.00 86.81 310 ILE A CA 1
ATOM 2447 C C . ILE A 1 310 ? 44.670 0.775 -7.678 1.00 86.81 310 ILE A C 1
ATOM 2449 O O . ILE A 1 310 ? 43.863 -0.122 -7.443 1.00 86.81 310 ILE A O 1
ATOM 2453 N N . ASP A 1 311 ? 44.310 2.049 -7.875 1.00 88.81 311 ASP A N 1
ATOM 2454 C CA . ASP A 1 311 ? 42.928 2.555 -7.787 1.00 88.81 311 ASP A CA 1
ATOM 2455 C C . ASP A 1 311 ? 42.252 2.240 -6.429 1.00 88.81 311 ASP A C 1
ATOM 2457 O O . ASP A 1 311 ? 41.294 1.461 -6.350 1.00 88.81 311 ASP A O 1
ATOM 2461 N N . PRO A 1 312 ? 42.754 2.818 -5.319 1.00 90.12 312 PRO A N 1
ATOM 2462 C CA . PRO A 1 312 ? 42.207 2.565 -3.985 1.00 90.12 312 PRO A CA 1
ATOM 2463 C C . PRO A 1 312 ? 40.754 3.033 -3.840 1.00 90.12 312 PRO A C 1
ATOM 2465 O O . PRO A 1 312 ? 39.981 2.394 -3.130 1.00 90.12 312 PRO A O 1
ATOM 2468 N N . ASP A 1 313 ? 40.366 4.123 -4.509 1.00 88.56 313 ASP A N 1
ATOM 2469 C CA . ASP A 1 313 ? 39.000 4.650 -4.475 1.00 88.56 313 ASP A CA 1
ATOM 2470 C C . ASP A 1 313 ? 38.017 3.680 -5.166 1.00 88.56 313 ASP A C 1
ATOM 2472 O O . ASP A 1 313 ? 36.999 3.306 -4.574 1.00 88.56 313 ASP A O 1
ATOM 2476 N N . GLY A 1 314 ? 38.338 3.198 -6.374 1.00 80.06 314 GLY A N 1
ATOM 2477 C CA . GLY A 1 314 ? 37.505 2.231 -7.091 1.00 80.06 314 GLY A CA 1
ATOM 2478 C C . GLY A 1 314 ? 37.485 0.845 -6.444 1.00 80.06 314 GLY A C 1
ATOM 2479 O O . GLY A 1 314 ? 36.442 0.183 -6.436 1.00 80.06 314 GLY A O 1
ATOM 2480 N N . TRP A 1 315 ? 38.591 0.405 -5.835 1.00 92.38 315 TRP A N 1
ATOM 2481 C CA . TRP A 1 315 ? 38.598 -0.832 -5.051 1.00 92.38 315 TRP A CA 1
ATOM 2482 C C . TRP A 1 315 ? 37.727 -0.723 -3.795 1.00 92.38 315 TRP A C 1
ATOM 2484 O O . TRP A 1 315 ? 36.900 -1.603 -3.562 1.00 92.38 315 TRP A O 1
ATOM 2494 N N . LEU A 1 316 ? 37.833 0.368 -3.025 1.00 89.75 316 LEU A N 1
ATOM 2495 C CA . LEU A 1 316 ? 36.989 0.580 -1.846 1.00 89.75 316 LEU A CA 1
ATOM 2496 C C . LEU A 1 316 ? 35.505 0.623 -2.204 1.00 89.75 316 LEU A C 1
ATOM 2498 O O . LEU A 1 316 ? 34.687 0.100 -1.451 1.00 89.75 316 LEU A O 1
ATOM 2502 N N . PHE A 1 317 ? 35.147 1.214 -3.343 1.00 84.06 317 PHE A N 1
ATOM 2503 C CA . PHE A 1 317 ? 33.774 1.190 -3.836 1.00 84.06 317 PHE A CA 1
ATOM 2504 C C . PHE A 1 317 ? 33.277 -0.251 -4.051 1.00 84.06 317 PHE A C 1
ATOM 2506 O O . PHE A 1 317 ? 32.277 -0.646 -3.450 1.00 84.06 317 PHE A O 1
ATOM 2513 N N . ARG A 1 318 ? 34.023 -1.071 -4.809 1.00 86.31 318 ARG A N 1
ATOM 2514 C CA . ARG A 1 318 ? 33.673 -2.484 -5.061 1.00 86.31 318 ARG A CA 1
ATOM 2515 C C . ARG A 1 318 ? 33.657 -3.327 -3.784 1.00 86.31 318 ARG A C 1
ATOM 2517 O O . ARG A 1 318 ? 32.785 -4.172 -3.618 1.00 86.31 318 ARG A O 1
ATOM 2524 N N . MET A 1 319 ? 34.598 -3.092 -2.872 1.00 89.38 319 MET A N 1
ATOM 2525 C CA . MET A 1 319 ? 34.707 -3.841 -1.620 1.00 89.38 319 MET A CA 1
ATOM 2526 C C . MET A 1 319 ? 33.567 -3.501 -0.650 1.00 89.38 319 MET A C 1
ATOM 2528 O O . MET A 1 319 ? 33.021 -4.395 -0.009 1.00 89.38 319 MET A O 1
ATOM 2532 N N . ASN A 1 320 ? 33.149 -2.230 -0.581 1.00 86.25 320 ASN A N 1
ATOM 2533 C CA . ASN A 1 320 ? 31.968 -1.841 0.194 1.00 86.25 320 ASN A CA 1
ATOM 2534 C C . ASN A 1 320 ? 30.696 -2.469 -0.384 1.00 86.25 320 ASN A C 1
ATOM 2536 O O . ASN A 1 320 ? 29.900 -2.993 0.386 1.00 86.25 320 ASN A O 1
ATOM 2540 N N . GLN A 1 321 ? 30.542 -2.493 -1.713 1.00 74.06 321 GLN A N 1
ATOM 2541 C CA . GLN A 1 321 ? 29.431 -3.203 -2.355 1.00 74.06 321 GLN A CA 1
ATOM 2542 C C . GLN A 1 321 ? 29.452 -4.698 -2.017 1.00 74.06 321 GLN A C 1
ATOM 2544 O O . GLN A 1 321 ? 28.435 -5.246 -1.609 1.00 74.06 321 GLN A O 1
ATOM 2549 N N . TYR A 1 322 ? 30.616 -5.348 -2.096 1.00 81.38 322 TYR A N 1
ATOM 2550 C CA . TYR A 1 322 ? 30.765 -6.753 -1.720 1.00 81.38 322 TYR A CA 1
ATOM 2551 C C . TYR A 1 322 ? 30.357 -7.019 -0.259 1.00 81.38 322 TYR A C 1
ATOM 2553 O O . TYR A 1 322 ? 29.664 -7.998 0.019 1.00 81.38 322 TYR A O 1
ATOM 2561 N N . PHE A 1 323 ? 30.749 -6.152 0.679 1.00 86.06 323 PHE A N 1
ATOM 2562 C CA . PHE A 1 323 ? 30.357 -6.274 2.087 1.00 86.06 323 PHE A CA 1
ATOM 2563 C C . PHE A 1 323 ? 28.872 -6.061 2.325 1.00 86.06 323 PHE A C 1
ATOM 2565 O O . PHE A 1 323 ? 28.297 -6.789 3.135 1.00 86.06 323 PHE A O 1
ATOM 2572 N N . SER A 1 324 ? 28.269 -5.091 1.639 1.00 71.81 324 SER A N 1
ATOM 2573 C CA . SER A 1 324 ? 26.831 -4.840 1.712 1.00 71.81 324 SER A CA 1
ATOM 2574 C C . SER A 1 324 ? 26.047 -6.053 1.213 1.00 71.81 324 SER A C 1
ATOM 2576 O O . SER A 1 324 ? 25.190 -6.556 1.932 1.00 71.81 324 SER A O 1
ATOM 2578 N N . ILE A 1 325 ? 26.432 -6.605 0.056 1.00 68.19 325 ILE A N 1
ATOM 2579 C CA . ILE A 1 325 ? 25.780 -7.772 -0.563 1.00 68.19 325 ILE A CA 1
ATOM 2580 C C . ILE A 1 325 ? 25.856 -9.018 0.331 1.00 68.19 325 ILE A C 1
ATOM 2582 O O . ILE A 1 325 ? 24.917 -9.810 0.379 1.00 68.19 325 ILE A O 1
ATOM 2586 N N . ASN A 1 326 ? 26.972 -9.214 1.039 1.00 72.88 326 ASN A N 1
ATOM 2587 C CA . ASN A 1 326 ? 27.186 -10.407 1.862 1.00 72.88 326 ASN A CA 1
ATOM 2588 C C . ASN A 1 326 ? 26.895 -10.200 3.363 1.00 72.88 326 ASN A C 1
ATOM 2590 O O . ASN A 1 326 ? 27.123 -11.120 4.145 1.00 72.88 326 ASN A O 1
ATOM 2594 N N . MET A 1 327 ? 26.385 -9.031 3.770 1.00 73.12 327 MET A N 1
ATOM 2595 C CA . MET A 1 327 ? 26.014 -8.694 5.157 1.00 73.12 327 MET A CA 1
ATOM 2596 C C . MET A 1 327 ? 27.140 -8.847 6.192 1.00 73.12 327 MET A C 1
ATOM 2598 O O . MET A 1 327 ? 26.943 -9.387 7.281 1.00 73.12 327 MET A O 1
ATOM 2602 N N . PHE A 1 328 ? 28.342 -8.367 5.880 1.00 78.12 328 PHE A N 1
ATOM 2603 C CA . PHE A 1 328 ? 29.478 -8.536 6.792 1.00 78.12 328 PHE A CA 1
ATOM 2604 C C . PHE A 1 328 ? 29.374 -7.602 8.003 1.00 78.12 328 PHE A C 1
ATOM 2606 O O . PHE A 1 328 ? 29.211 -6.388 7.861 1.00 78.12 328 PHE A O 1
ATOM 2613 N N . SER A 1 329 ? 29.556 -8.149 9.204 1.00 85.88 329 SER A N 1
ATOM 2614 C CA . SER A 1 329 ? 29.805 -7.370 10.419 1.00 85.88 329 SER A CA 1
ATOM 2615 C C . SER A 1 329 ? 31.114 -6.580 10.308 1.00 85.88 329 SER A C 1
ATOM 2617 O O . SER A 1 329 ? 32.008 -6.926 9.537 1.00 85.88 329 SER A O 1
ATOM 2619 N N . GLU A 1 330 ? 31.289 -5.532 11.120 1.00 80.31 330 GLU A N 1
ATOM 2620 C CA . GLU A 1 330 ? 32.525 -4.724 11.117 1.00 80.31 330 GLU A CA 1
ATOM 2621 C C . GLU A 1 330 ? 33.800 -5.570 11.293 1.00 80.31 330 GLU A C 1
ATOM 2623 O O . GLU A 1 330 ? 34.832 -5.291 10.680 1.00 80.31 330 GLU A O 1
ATOM 2628 N N . LYS A 1 331 ? 33.718 -6.654 12.074 1.00 82.44 331 LYS A N 1
ATOM 2629 C CA . LYS A 1 331 ? 34.825 -7.595 12.266 1.00 82.44 331 LYS A CA 1
ATOM 2630 C C . LYS A 1 331 ? 35.104 -8.421 11.004 1.00 82.44 331 LYS A C 1
ATOM 2632 O O . LYS A 1 331 ? 36.263 -8.617 10.647 1.00 82.44 331 LYS A O 1
ATOM 2637 N N . GLU A 1 332 ? 34.061 -8.883 10.319 1.00 86.06 332 GLU A N 1
ATOM 2638 C CA . GLU A 1 332 ? 34.170 -9.667 9.079 1.00 86.06 332 GLU A CA 1
ATOM 2639 C C . GLU A 1 332 ? 34.671 -8.825 7.903 1.00 86.06 332 GLU A C 1
ATOM 2641 O O . GLU A 1 332 ? 35.454 -9.324 7.091 1.00 86.06 332 GLU A O 1
ATOM 2646 N N . LYS A 1 333 ? 34.311 -7.535 7.847 1.00 90.06 333 LYS A N 1
ATOM 2647 C CA . LYS A 1 333 ? 34.837 -6.585 6.853 1.00 90.06 333 LYS A CA 1
ATOM 2648 C C . LYS A 1 333 ? 36.357 -6.490 6.920 1.00 90.06 333 LYS A C 1
ATOM 2650 O O . LYS A 1 333 ? 37.021 -6.622 5.897 1.00 90.06 333 LYS A O 1
ATOM 2655 N N . LEU A 1 334 ? 36.922 -6.318 8.117 1.00 90.06 334 LEU A N 1
ATOM 2656 C CA . LEU A 1 334 ? 38.374 -6.210 8.302 1.00 90.06 334 LEU A CA 1
ATOM 2657 C C . LEU A 1 334 ? 39.112 -7.505 7.951 1.00 90.06 334 LEU A C 1
ATOM 2659 O O . LEU A 1 334 ? 40.139 -7.459 7.275 1.00 90.06 334 LEU A O 1
ATOM 2663 N N . ILE A 1 335 ? 38.584 -8.653 8.385 1.00 86.19 335 ILE A N 1
ATOM 2664 C CA . ILE A 1 335 ? 39.170 -9.967 8.078 1.00 86.19 335 ILE A CA 1
ATOM 2665 C C . ILE A 1 335 ? 39.188 -10.188 6.565 1.00 86.19 335 ILE A C 1
ATOM 2667 O O . ILE A 1 335 ? 40.221 -10.532 5.996 1.00 86.19 335 ILE A O 1
ATOM 2671 N N . THR A 1 336 ? 38.062 -9.934 5.905 1.00 89.12 336 THR A N 1
ATOM 2672 C CA . THR A 1 336 ? 37.919 -10.179 4.469 1.00 89.12 336 THR A CA 1
ATOM 2673 C C . THR A 1 336 ? 38.725 -9.191 3.644 1.00 89.12 336 THR A C 1
ATOM 2675 O O . THR A 1 336 ? 39.405 -9.606 2.712 1.00 89.12 336 THR A O 1
ATOM 2678 N N . ALA A 1 337 ? 38.714 -7.905 4.005 1.00 89.88 337 ALA A N 1
ATOM 2679 C CA . ALA A 1 337 ? 39.554 -6.913 3.351 1.00 89.88 337 ALA A CA 1
ATOM 2680 C C . ALA A 1 337 ? 41.025 -7.316 3.414 1.00 89.88 337 ALA A C 1
ATOM 2682 O O . ALA A 1 337 ? 41.694 -7.223 2.399 1.00 89.88 337 ALA A O 1
ATOM 2683 N N . GLY A 1 338 ? 41.504 -7.818 4.560 1.00 88.50 338 GLY A N 1
ATOM 2684 C CA . GLY A 1 338 ? 42.877 -8.303 4.713 1.00 88.50 338 GLY A CA 1
ATOM 2685 C C . GLY A 1 338 ? 43.216 -9.511 3.833 1.00 88.50 338 GLY A C 1
ATOM 2686 O O . GLY A 1 338 ? 44.335 -9.592 3.334 1.00 88.50 338 GLY A O 1
ATOM 2687 N N . ILE A 1 339 ? 42.260 -10.423 3.612 1.00 88.06 339 ILE A N 1
ATOM 2688 C CA . ILE A 1 339 ? 42.413 -11.584 2.711 1.00 88.06 339 ILE A CA 1
ATOM 2689 C C . ILE A 1 339 ? 42.396 -11.151 1.236 1.00 88.06 339 ILE A C 1
ATOM 2691 O O . ILE A 1 339 ? 43.019 -11.797 0.401 1.00 88.06 339 ILE A O 1
ATOM 2695 N N . ALA A 1 340 ? 41.714 -10.051 0.921 1.00 91.06 340 ALA A N 1
ATOM 2696 C CA . ALA A 1 340 ? 41.590 -9.513 -0.430 1.00 91.06 340 ALA A CA 1
ATOM 2697 C C . ALA A 1 340 ? 42.800 -8.672 -0.886 1.00 91.06 340 ALA A C 1
ATOM 2699 O O . ALA A 1 340 ? 42.807 -8.167 -2.008 1.00 91.06 340 ALA A O 1
ATOM 2700 N N . LEU A 1 341 ? 43.810 -8.477 -0.033 1.00 92.56 341 LEU A N 1
ATOM 2701 C CA . LEU A 1 341 ? 45.015 -7.725 -0.382 1.00 92.56 341 LEU A CA 1
ATOM 2702 C C . LEU A 1 341 ? 46.067 -8.630 -1.013 1.00 92.56 341 LEU A C 1
ATOM 2704 O O . LEU A 1 341 ? 46.344 -9.721 -0.520 1.00 92.56 341 LEU A O 1
ATOM 2708 N N . GLU A 1 342 ? 46.742 -8.115 -2.033 1.00 90.44 342 GLU A N 1
ATOM 2709 C CA . GLU A 1 342 ? 47.826 -8.796 -2.732 1.00 90.44 342 GLU A CA 1
ATOM 2710 C C . GLU A 1 342 ? 49.060 -7.893 -2.869 1.00 90.44 342 GLU A C 1
ATOM 2712 O O . GLU A 1 342 ? 48.997 -6.675 -2.685 1.00 90.44 342 GLU A O 1
ATOM 2717 N N . ALA A 1 343 ? 50.205 -8.503 -3.185 1.00 90.31 343 ALA A N 1
ATOM 2718 C CA . ALA A 1 343 ? 51.466 -7.816 -3.478 1.00 90.31 343 ALA A CA 1
ATOM 2719 C C . ALA A 1 343 ? 51.856 -6.744 -2.428 1.00 90.31 343 ALA A C 1
ATOM 2721 O O . ALA A 1 343 ? 51.965 -7.031 -1.228 1.00 90.31 343 ALA A O 1
ATOM 2722 N N . ASP A 1 344 ? 52.087 -5.508 -2.875 1.00 86.44 344 ASP A N 1
ATOM 2723 C CA . ASP A 1 344 ? 52.531 -4.394 -2.035 1.00 86.44 344 ASP A CA 1
ATOM 2724 C C . ASP A 1 344 ? 51.464 -3.969 -1.016 1.00 86.44 344 ASP A C 1
ATOM 2726 O O . ASP A 1 344 ? 51.802 -3.549 0.097 1.00 86.44 344 ASP A O 1
ATOM 2730 N N . ALA A 1 345 ? 50.178 -4.134 -1.348 1.00 90.38 345 ALA A N 1
ATOM 2731 C CA . ALA A 1 345 ? 49.074 -3.866 -0.433 1.00 90.38 345 ALA A CA 1
ATOM 2732 C C . ALA A 1 345 ? 49.035 -4.866 0.727 1.00 90.38 345 ALA A C 1
ATOM 2734 O O . ALA A 1 345 ? 48.885 -4.457 1.882 1.00 90.38 345 ALA A O 1
ATOM 2735 N N . LEU A 1 346 ? 49.255 -6.155 0.451 1.00 91.50 346 LEU A N 1
ATOM 2736 C CA . LEU A 1 346 ? 49.335 -7.181 1.494 1.00 91.50 346 LEU A CA 1
ATOM 2737 C C . LEU A 1 346 ? 50.542 -6.959 2.411 1.00 91.50 346 LEU A C 1
ATOM 2739 O O . LEU A 1 346 ? 50.412 -7.003 3.636 1.00 91.50 346 LEU A O 1
ATOM 2743 N N . SER A 1 347 ? 51.704 -6.664 1.822 1.00 89.44 347 SER A N 1
ATOM 2744 C CA . SER A 1 347 ? 52.944 -6.407 2.566 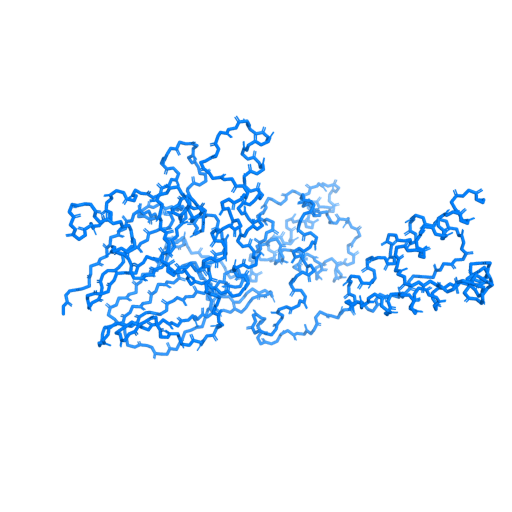1.00 89.44 347 SER A CA 1
ATOM 2745 C C . SER A 1 347 ? 52.803 -5.199 3.501 1.00 89.44 347 SER A C 1
ATOM 2747 O O . SER A 1 347 ? 53.189 -5.255 4.672 1.00 89.44 347 SER A O 1
ATOM 2749 N N . TRP A 1 348 ? 52.187 -4.116 3.015 1.00 93.56 348 TRP A N 1
ATOM 2750 C CA . TRP A 1 348 ? 51.865 -2.940 3.824 1.00 93.56 348 TRP A CA 1
ATOM 2751 C C . TRP A 1 348 ? 50.895 -3.266 4.965 1.00 93.56 348 TRP A C 1
ATOM 2753 O O . TRP A 1 348 ? 51.138 -2.878 6.110 1.00 93.56 348 TRP A O 1
ATOM 2763 N N . PHE A 1 349 ? 49.817 -3.997 4.674 1.00 92.31 349 PHE A N 1
ATOM 2764 C CA . PHE A 1 349 ? 48.810 -4.347 5.671 1.00 92.31 349 PHE A CA 1
ATOM 2765 C C . PHE A 1 349 ? 49.387 -5.197 6.799 1.00 92.31 349 PHE A C 1
ATOM 2767 O O . PHE A 1 349 ? 49.149 -4.896 7.966 1.00 92.31 349 PHE A O 1
ATOM 2774 N N . GLN A 1 350 ? 50.195 -6.210 6.475 1.00 89.94 350 GLN A N 1
ATOM 2775 C CA . GLN A 1 350 ? 50.850 -7.055 7.475 1.00 89.94 350 GLN A CA 1
ATOM 2776 C C . GLN A 1 350 ? 51.787 -6.244 8.379 1.00 89.94 350 GLN A C 1
ATOM 2778 O O . GLN A 1 350 ? 51.740 -6.388 9.602 1.00 89.94 350 GLN A O 1
ATOM 2783 N N . TRP A 1 351 ? 52.591 -5.348 7.797 1.00 91.75 351 TRP A N 1
ATOM 2784 C CA . TRP A 1 351 ? 53.480 -4.463 8.554 1.00 91.75 351 TRP A CA 1
ATOM 2785 C C . TRP A 1 351 ? 52.710 -3.516 9.483 1.00 91.75 351 TRP A C 1
ATOM 2787 O O . TRP A 1 351 ? 53.081 -3.343 10.647 1.00 91.75 351 TRP A O 1
ATOM 2797 N N . GLN A 1 352 ? 51.617 -2.926 8.993 1.00 90.31 352 GLN A N 1
ATOM 2798 C CA . GLN A 1 352 ? 50.796 -2.001 9.771 1.00 90.31 352 GLN A CA 1
ATOM 2799 C C . GLN A 1 352 ? 50.061 -2.736 10.895 1.00 90.31 352 GLN A C 1
ATOM 2801 O O . GLN A 1 352 ? 50.090 -2.289 12.040 1.00 90.31 352 GLN A O 1
ATOM 2806 N N . ASN A 1 353 ? 49.478 -3.900 10.602 1.00 85.75 353 ASN A N 1
ATOM 2807 C CA . ASN A 1 353 ? 48.696 -4.682 11.554 1.00 85.75 353 ASN A CA 1
ATOM 2808 C C . ASN A 1 353 ? 49.551 -5.242 12.709 1.00 85.75 353 ASN A C 1
ATOM 2810 O O . ASN A 1 353 ? 49.053 -5.375 13.821 1.00 85.75 353 ASN A O 1
ATOM 2814 N N . GLN A 1 354 ? 50.847 -5.506 12.490 1.00 87.12 354 GLN A N 1
ATOM 2815 C CA . GLN A 1 354 ? 51.782 -5.896 13.560 1.00 87.12 354 GLN A CA 1
ATOM 2816 C C . GLN A 1 354 ? 52.119 -4.754 14.530 1.00 87.12 354 GLN A C 1
ATOM 2818 O O . GLN A 1 354 ? 52.469 -5.004 15.681 1.00 87.12 354 GLN A O 1
ATOM 2823 N N . ARG A 1 355 ? 52.051 -3.500 14.072 1.00 87.19 355 ARG A N 1
ATOM 2824 C CA . ARG A 1 355 ? 52.429 -2.319 14.866 1.00 87.19 355 ARG A CA 1
ATOM 2825 C C . ARG A 1 355 ? 51.227 -1.647 15.510 1.00 87.19 355 ARG A C 1
ATOM 2827 O O . ARG A 1 355 ? 51.277 -1.273 16.678 1.00 87.19 355 ARG A O 1
ATOM 2834 N N . ARG A 1 356 ? 50.162 -1.474 14.734 1.00 88.50 356 ARG A N 1
ATOM 2835 C CA . ARG A 1 356 ? 48.908 -0.857 15.148 1.00 88.50 356 ARG A CA 1
ATOM 2836 C C . ARG A 1 356 ? 47.757 -1.522 14.386 1.00 88.50 356 ARG A C 1
ATOM 2838 O O . ARG A 1 356 ? 47.466 -1.107 13.263 1.00 88.50 356 ARG A O 1
ATOM 2845 N N . PRO A 1 357 ? 47.116 -2.538 14.986 1.00 88.44 357 PRO A N 1
ATOM 2846 C CA . PRO A 1 357 ? 45.986 -3.216 14.374 1.00 88.44 357 PRO A CA 1
ATOM 2847 C C . PRO A 1 357 ? 44.843 -2.255 14.055 1.00 88.44 357 PRO A C 1
ATOM 2849 O O . PRO A 1 357 ? 44.594 -1.296 14.791 1.00 88.44 357 PRO A O 1
ATOM 2852 N N . PHE A 1 358 ? 44.127 -2.542 12.973 1.00 89.88 358 PHE A N 1
ATOM 2853 C CA . PHE A 1 358 ? 42.898 -1.830 12.641 1.00 89.88 358 PHE A CA 1
ATOM 2854 C C . PHE A 1 358 ? 41.763 -2.299 13.550 1.00 89.88 358 PHE A C 1
ATOM 2856 O O . PHE A 1 358 ? 41.557 -3.500 13.717 1.00 89.88 358 PHE A O 1
ATOM 2863 N N . ILE A 1 359 ? 41.037 -1.347 14.138 1.00 85.62 359 ILE A N 1
ATOM 2864 C CA . ILE A 1 359 ? 39.928 -1.628 15.061 1.00 85.62 359 ILE A CA 1
ATOM 2865 C C . ILE A 1 359 ? 38.592 -1.529 14.325 1.00 85.62 359 ILE A C 1
ATOM 2867 O O . ILE A 1 359 ? 37.697 -2.336 14.565 1.00 85.62 359 ILE A O 1
ATOM 2871 N N . THR A 1 360 ? 38.466 -0.571 13.405 1.00 88.44 360 THR A N 1
ATOM 2872 C CA . THR A 1 360 ? 37.248 -0.355 12.617 1.00 88.44 360 THR A CA 1
ATOM 2873 C C . THR A 1 360 ? 37.534 -0.338 11.122 1.00 88.44 360 THR A C 1
ATOM 2875 O O . THR A 1 360 ? 38.655 -0.055 10.683 1.00 88.44 360 THR A O 1
ATOM 2878 N N . TRP A 1 361 ? 36.498 -0.584 10.317 1.00 89.75 361 TRP A N 1
ATOM 2879 C CA . TRP A 1 361 ? 36.591 -0.457 8.864 1.00 89.75 361 TRP A CA 1
ATOM 2880 C C . TRP A 1 361 ? 36.980 0.964 8.426 1.00 89.75 361 TRP A C 1
ATOM 2882 O O . TRP A 1 361 ? 37.702 1.155 7.447 1.00 89.75 361 TRP A O 1
ATOM 2892 N N . ILE A 1 362 ? 36.545 1.979 9.175 1.00 90.06 362 ILE A N 1
ATOM 2893 C CA . ILE A 1 362 ? 36.857 3.387 8.906 1.00 90.06 362 ILE A CA 1
ATOM 2894 C C . ILE A 1 362 ? 38.360 3.652 9.055 1.00 90.06 362 ILE A C 1
ATOM 2896 O O . ILE A 1 362 ? 38.951 4.262 8.162 1.00 90.06 362 ILE A O 1
ATOM 2900 N N . ASP A 1 363 ? 38.987 3.141 10.116 1.00 90.19 363 ASP A N 1
ATOM 2901 C CA . ASP A 1 363 ? 40.429 3.303 10.349 1.00 90.19 363 ASP A CA 1
ATOM 2902 C C . ASP A 1 363 ? 41.255 2.692 9.213 1.00 90.19 363 ASP A C 1
ATOM 2904 O O . ASP A 1 363 ? 42.225 3.288 8.735 1.00 90.19 363 ASP A O 1
ATOM 2908 N N . PHE A 1 364 ? 40.839 1.511 8.751 1.00 93.31 364 PHE A N 1
ATOM 2909 C CA . PHE A 1 364 ? 41.466 0.827 7.628 1.00 93.31 364 PHE A CA 1
ATOM 2910 C C . PHE A 1 364 ? 41.349 1.636 6.330 1.00 93.31 364 PHE A C 1
ATOM 2912 O O . PHE A 1 364 ? 42.359 1.856 5.662 1.00 93.31 364 PHE A O 1
ATOM 2919 N N . LYS A 1 365 ? 40.152 2.143 5.995 1.00 93.62 365 LYS A N 1
ATOM 2920 C CA . LYS A 1 365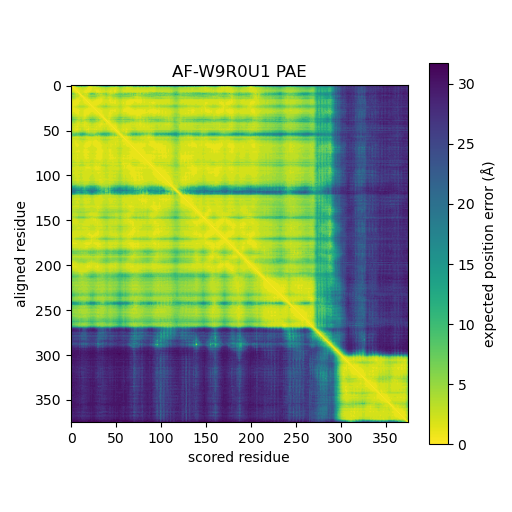 ? 39.931 2.964 4.789 1.00 93.62 365 LYS A CA 1
ATOM 2921 C C . LYS A 1 365 ? 40.825 4.198 4.758 1.00 93.62 365 LYS A C 1
ATOM 2923 O O . LYS A 1 365 ? 41.437 4.488 3.733 1.00 93.62 365 LYS A O 1
ATOM 2928 N N . VAL A 1 366 ? 40.902 4.917 5.879 1.00 91.38 366 VAL A N 1
ATOM 2929 C CA . VAL A 1 366 ? 41.717 6.133 5.984 1.00 91.38 366 VAL A CA 1
ATOM 2930 C C . VAL A 1 366 ? 43.193 5.807 5.763 1.00 91.38 366 VAL A C 1
ATOM 2932 O O . VAL A 1 366 ? 43.847 6.475 4.965 1.00 91.38 366 VAL A O 1
ATOM 2935 N N . ALA A 1 367 ? 43.709 4.757 6.406 1.00 91.81 367 ALA A N 1
ATOM 2936 C CA . ALA A 1 367 ? 45.107 4.358 6.262 1.00 91.81 367 ALA A CA 1
ATOM 2937 C C . ALA A 1 367 ? 45.440 3.843 4.851 1.00 91.81 367 ALA A C 1
ATOM 2939 O O . ALA A 1 367 ? 46.506 4.154 4.318 1.00 91.81 367 ALA A O 1
ATOM 2940 N N . LEU A 1 368 ? 44.525 3.092 4.230 1.00 93.25 368 LEU A N 1
ATOM 2941 C CA . LEU A 1 368 ? 44.682 2.579 2.869 1.00 93.25 368 LEU A CA 1
ATOM 2942 C C . LEU A 1 368 ? 44.726 3.720 1.849 1.00 93.25 368 LEU A C 1
ATOM 2944 O O . LEU A 1 368 ? 45.625 3.760 1.009 1.00 93.25 368 LEU A O 1
ATOM 2948 N N . LEU A 1 369 ? 43.820 4.696 1.964 1.00 91.81 369 LEU A N 1
ATOM 2949 C CA . LEU A 1 369 ? 43.825 5.878 1.101 1.00 91.81 369 LEU A CA 1
ATOM 2950 C C . LEU A 1 369 ? 45.074 6.735 1.327 1.00 91.81 369 LEU A C 1
ATOM 2952 O O . LEU A 1 369 ? 45.696 7.166 0.362 1.00 91.81 369 LEU A O 1
ATOM 2956 N N . GLN A 1 370 ? 45.502 6.941 2.574 1.00 91.12 370 GLN A N 1
ATOM 2957 C CA . GLN A 1 370 ? 46.753 7.656 2.855 1.00 91.12 370 GLN A CA 1
ATOM 2958 C C . GLN A 1 370 ? 47.969 6.988 2.204 1.00 91.12 370 GLN A C 1
ATOM 2960 O O . GLN A 1 370 ? 48.885 7.682 1.769 1.00 91.12 370 GLN A O 1
ATOM 2965 N N . ARG A 1 371 ? 47.982 5.652 2.126 1.00 90.81 371 ARG A N 1
ATOM 2966 C CA . ARG A 1 371 ? 49.095 4.899 1.550 1.00 90.81 371 ARG A CA 1
ATOM 2967 C C . ARG A 1 371 ? 49.086 4.894 0.023 1.00 90.81 371 ARG A C 1
ATOM 2969 O O . ARG A 1 371 ? 50.147 5.106 -0.553 1.00 90.81 371 ARG A O 1
ATOM 2976 N N . PHE A 1 372 ? 47.938 4.636 -0.604 1.00 90.50 372 PHE A N 1
ATOM 2977 C CA . PHE A 1 372 ? 47.852 4.286 -2.031 1.00 90.50 372 PHE A CA 1
ATOM 2978 C C . PHE A 1 372 ? 47.217 5.362 -2.923 1.00 90.50 372 PHE A C 1
ATOM 2980 O O . PHE A 1 372 ? 47.274 5.243 -4.140 1.00 90.50 372 PHE A O 1
ATOM 2987 N N . ARG A 1 373 ? 46.621 6.429 -2.368 1.00 83.00 373 ARG A N 1
ATOM 2988 C CA . ARG A 1 373 ? 45.948 7.481 -3.165 1.00 83.00 373 ARG A CA 1
ATOM 2989 C C . ARG A 1 373 ? 46.912 8.492 -3.799 1.00 83.00 373 ARG A C 1
ATOM 2991 O O . ARG A 1 373 ? 46.511 9.257 -4.666 1.00 83.00 373 ARG A O 1
ATOM 2998 N N . LEU A 1 374 ? 48.162 8.519 -3.337 1.00 64.50 374 LEU A N 1
ATOM 2999 C CA . LEU A 1 374 ? 49.214 9.443 -3.786 1.00 64.50 374 LEU A CA 1
ATOM 3000 C C . LEU A 1 374 ? 50.524 8.713 -4.148 1.00 64.50 374 LEU A C 1
ATOM 3002 O O . LEU A 1 374 ? 51.583 9.337 -4.147 1.00 64.50 374 LEU A O 1
ATOM 3006 N N . SER A 1 375 ? 50.454 7.396 -4.391 1.00 56.72 375 SER A N 1
ATOM 3007 C CA . SER A 1 375 ? 51.574 6.576 -4.891 1.00 56.72 375 SER A CA 1
ATOM 3008 C C . SER A 1 375 ? 51.662 6.617 -6.406 1.00 56.72 375 SER A C 1
ATOM 3010 O O . SER A 1 375 ? 50.585 6.500 -7.032 1.00 56.72 375 SER A O 1
#

Secondary structure (DSSP, 8-state):
---EEEEEE-SSSSS--EEEEEETTEEEEE-----TT-SSGGGS--GGGSPPSSTT--HHHH-SEEE---SSHHHHTTHHIIIIIS---S-EEEEHHHHHHHHHHHHHHHHIIIIIH-PPPSS-HHHHHHHHHTEEEE-BT-EEE-SSSEEEEEEE-SSSTT-EEEEEEETTEEEEE--S--SS--SSS---B------SEEE---TTTT-PPPPHHHHHHHHHHHHHHHHHTT--------TTTHHHHHHHHHHHHHHHHT--PPP-----SSHHHHHHHHTT-HHHHSPTT--------PPPPPBSSS-HHHHHHHHHHHHHHHT--HHHHHHHHHHTB-HHHHHHHHHHHHHS---SHHHHHHHHHHHHTT-